Protein AF-A0A6C0L666-F1 (afdb_monomer)

Organism: NCBI:txid1070528

Structure (mmCIF, N/CA/C/O backbone):
data_AF-A0A6C0L666-F1
#
_entry.id   AF-A0A6C0L666-F1
#
loop_
_atom_site.group_PDB
_atom_site.id
_atom_site.type_symbol
_atom_site.label_atom_id
_atom_site.label_alt_id
_atom_site.label_comp_id
_atom_site.label_asym_id
_atom_site.label_entity_id
_atom_site.label_seq_id
_atom_site.pdbx_PDB_ins_code
_atom_site.Cartn_x
_atom_site.Cartn_y
_atom_site.Cartn_z
_atom_site.occupancy
_atom_site.B_iso_or_equiv
_atom_site.auth_seq_id
_atom_site.auth_comp_id
_atom_site.auth_asym_id
_atom_site.auth_atom_id
_atom_site.pdbx_PDB_model_num
ATOM 1 N N . MET A 1 1 ? 33.235 48.820 -69.824 1.00 57.75 1 MET A N 1
ATOM 2 C CA . MET A 1 1 ? 33.283 47.751 -70.846 1.00 57.75 1 MET A CA 1
ATOM 3 C C . MET A 1 1 ? 31.868 47.234 -71.049 1.00 57.75 1 MET A C 1
ATOM 5 O O . MET A 1 1 ? 31.242 46.863 -70.067 1.00 57.75 1 MET A O 1
ATOM 9 N N . ARG A 1 2 ? 31.321 47.297 -72.268 1.00 71.56 2 ARG A N 1
ATOM 10 C CA . ARG A 1 2 ? 29.986 46.752 -72.564 1.00 71.56 2 ARG A CA 1
ATOM 11 C C . ARG A 1 2 ? 30.156 45.265 -72.874 1.00 71.56 2 ARG A C 1
ATOM 13 O O . ARG A 1 2 ? 30.666 44.941 -73.941 1.00 71.56 2 ARG A O 1
ATOM 20 N N . LEU A 1 3 ? 29.799 44.380 -71.941 1.00 75.25 3 LEU A N 1
ATOM 21 C CA . LEU A 1 3 ? 29.680 42.958 -72.263 1.00 75.25 3 LEU A CA 1
ATOM 22 C C . LEU A 1 3 ? 28.512 42.796 -73.236 1.00 75.25 3 LEU A C 1
ATOM 24 O O . LEU A 1 3 ? 27.399 43.237 -72.946 1.00 75.25 3 LEU A O 1
ATOM 28 N N . SER A 1 4 ? 28.765 42.198 -74.400 1.00 87.19 4 SER A N 1
ATOM 29 C CA . SER A 1 4 ? 27.685 41.841 -75.314 1.00 87.19 4 SER A CA 1
ATOM 30 C C . SER A 1 4 ? 26.839 40.734 -74.684 1.00 87.19 4 SER A C 1
ATOM 32 O O . SER A 1 4 ? 27.354 39.876 -73.965 1.00 87.19 4 SER A O 1
ATOM 34 N N . LEU A 1 5 ? 25.534 40.742 -74.968 1.00 89.94 5 LEU A N 1
ATOM 35 C CA . LEU A 1 5 ? 24.586 39.742 -74.466 1.00 89.94 5 LEU A CA 1
ATOM 36 C C . LEU A 1 5 ? 25.064 38.303 -74.752 1.00 89.94 5 LEU A C 1
ATOM 38 O O . LEU A 1 5 ? 24.857 37.403 -73.943 1.00 89.94 5 LEU A O 1
ATOM 42 N N . SER A 1 6 ? 25.783 38.106 -75.863 1.00 90.38 6 SER A N 1
ATOM 43 C CA . SER A 1 6 ? 26.397 36.832 -76.248 1.00 90.38 6 SER A CA 1
ATOM 44 C C . SER A 1 6 ? 27.358 36.281 -75.192 1.00 90.38 6 SER A C 1
ATOM 46 O O . SER A 1 6 ? 27.345 35.084 -74.930 1.00 90.38 6 SER A O 1
ATOM 48 N N . TRP A 1 7 ? 28.152 37.131 -74.535 1.00 93.62 7 TRP A N 1
ATOM 49 C CA . TRP A 1 7 ? 29.080 36.681 -73.493 1.00 93.62 7 TRP A CA 1
ATOM 50 C C . TRP A 1 7 ? 28.365 36.235 -72.217 1.00 93.62 7 TRP A C 1
ATOM 52 O O . TRP A 1 7 ? 28.814 35.293 -71.571 1.00 93.62 7 TRP A O 1
ATOM 62 N N . ILE A 1 8 ? 27.225 36.845 -71.883 1.00 91.31 8 ILE A N 1
ATOM 63 C CA . ILE A 1 8 ? 26.411 36.426 -70.731 1.00 91.31 8 ILE A CA 1
ATOM 64 C C . ILE A 1 8 ? 25.851 35.017 -70.968 1.00 91.31 8 ILE A C 1
ATOM 66 O O . ILE A 1 8 ? 25.922 34.169 -70.079 1.00 91.31 8 ILE A O 1
ATOM 70 N N . VAL A 1 9 ? 25.364 34.740 -72.182 1.00 94.19 9 VAL A N 1
ATOM 71 C CA . VAL A 1 9 ? 24.857 33.409 -72.557 1.00 94.19 9 VAL A CA 1
ATOM 72 C C . VAL A 1 9 ? 25.962 32.354 -72.478 1.00 94.19 9 VAL A C 1
ATOM 74 O O . VAL A 1 9 ? 25.737 31.280 -71.926 1.00 94.19 9 VAL A O 1
ATOM 77 N N . VAL A 1 10 ? 27.167 32.666 -72.966 1.00 95.62 10 VAL A N 1
ATOM 78 C CA . VAL A 1 10 ? 28.317 31.746 -72.904 1.00 95.62 10 VAL A CA 1
ATOM 79 C C . VAL A 1 10 ? 28.706 31.433 -71.458 1.00 95.62 10 VAL A C 1
ATOM 81 O O . VAL A 1 10 ? 28.938 30.272 -71.125 1.00 95.62 10 VAL A O 1
ATOM 84 N N . VAL A 1 11 ? 28.731 32.438 -70.577 1.00 94.56 11 VAL A N 1
ATOM 85 C CA . VAL A 1 11 ? 29.063 32.233 -69.159 1.00 94.56 11 VAL A CA 1
ATOM 86 C C . VAL A 1 11 ? 28.005 31.386 -68.451 1.00 94.56 11 VAL A C 1
ATOM 88 O O . VAL A 1 11 ? 28.363 30.494 -67.685 1.00 94.56 11 VAL A O 1
ATOM 91 N N . LEU A 1 12 ? 26.714 31.600 -68.724 1.00 95.00 12 LEU A N 1
ATOM 92 C CA . LEU A 1 12 ? 25.644 30.768 -68.160 1.00 95.00 12 LEU A CA 1
ATOM 93 C C . LEU A 1 12 ? 25.731 29.305 -68.616 1.00 95.00 12 LEU A C 1
ATOM 95 O O . LEU A 1 12 ? 25.609 28.404 -67.789 1.00 95.00 12 LEU A O 1
ATOM 99 N N . LEU A 1 13 ? 26.000 29.063 -69.901 1.00 96.19 13 LEU A N 1
ATOM 100 C CA . LEU A 1 13 ? 26.167 27.710 -70.442 1.00 96.19 13 LEU A CA 1
ATOM 101 C C . LEU A 1 13 ? 27.373 26.994 -69.825 1.00 96.19 13 LEU A C 1
ATOM 103 O O . LEU A 1 13 ? 27.257 25.845 -69.407 1.00 96.19 13 LEU A O 1
ATOM 107 N N . LEU A 1 14 ? 28.509 27.685 -69.699 1.00 95.81 14 LEU A N 1
ATOM 108 C CA . LEU A 1 14 ? 29.694 27.131 -69.041 1.00 95.81 14 LEU A CA 1
ATOM 109 C C . LEU A 1 14 ? 29.435 26.829 -67.562 1.00 95.81 14 LEU A C 1
ATOM 111 O O . LEU A 1 14 ? 29.841 25.778 -67.073 1.00 95.81 14 LEU A O 1
ATOM 115 N N . SER A 1 15 ? 28.707 27.705 -66.868 1.00 93.88 15 SER A N 1
ATOM 116 C CA . SER A 1 15 ? 28.360 27.515 -65.455 1.00 93.88 15 SER A CA 1
ATOM 117 C C . SER A 1 15 ? 27.455 26.293 -65.258 1.00 93.88 15 SER A C 1
ATOM 119 O O . SER A 1 15 ? 27.665 25.503 -64.340 1.00 93.88 15 SER A O 1
ATOM 121 N N . PHE A 1 16 ? 26.486 26.096 -66.158 1.00 95.56 16 PHE A N 1
ATOM 122 C CA . PHE A 1 16 ? 25.600 24.933 -66.162 1.00 95.56 16 PHE A CA 1
ATOM 123 C C . PHE A 1 16 ? 26.365 23.629 -66.416 1.00 95.56 16 PHE A C 1
ATOM 125 O O . PHE A 1 16 ? 26.182 22.656 -65.689 1.00 95.56 16 PHE A O 1
ATOM 132 N N . ILE A 1 17 ? 27.277 23.613 -67.392 1.00 95.25 17 ILE A N 1
ATOM 133 C CA . ILE A 1 17 ? 28.103 22.433 -67.685 1.00 95.25 17 ILE A CA 1
ATOM 134 C C . ILE A 1 17 ? 28.974 22.071 -66.475 1.00 95.25 17 ILE A C 1
ATOM 136 O O . ILE A 1 17 ? 29.003 20.911 -66.069 1.00 95.25 17 ILE A O 1
ATOM 140 N N . VAL A 1 18 ? 29.633 23.052 -65.850 1.00 94.81 18 VAL A N 1
ATOM 141 C CA . VAL A 1 18 ? 30.456 22.815 -64.651 1.00 94.81 18 VAL A CA 1
ATOM 142 C C . VAL A 1 18 ? 29.609 22.276 -63.495 1.00 94.81 18 VAL A C 1
ATOM 144 O O . VAL A 1 18 ? 30.035 21.339 -62.818 1.00 94.81 18 VAL A O 1
ATOM 147 N N . PHE A 1 19 ? 28.398 22.801 -63.291 1.00 94.06 19 PHE A N 1
ATOM 148 C CA . PHE A 1 19 ? 27.476 22.294 -62.272 1.00 94.06 19 PHE A CA 1
ATOM 149 C C . PHE A 1 19 ? 27.104 20.825 -62.514 1.00 94.06 19 PHE A C 1
ATOM 151 O O . PHE A 1 19 ? 27.213 20.010 -61.602 1.00 94.06 19 PHE A O 1
ATOM 158 N N . PHE A 1 20 ? 26.738 20.453 -63.743 1.00 93.31 20 PHE A N 1
ATOM 159 C CA . PHE A 1 20 ? 26.367 19.070 -64.055 1.00 93.31 20 PHE A CA 1
ATOM 160 C C . PHE A 1 20 ? 27.537 18.095 -63.960 1.00 93.31 20 PHE A C 1
ATOM 162 O O . PHE A 1 20 ? 27.342 16.981 -63.489 1.00 93.31 20 PHE A O 1
ATOM 169 N N . PHE A 1 21 ? 28.750 18.495 -64.342 1.00 92.69 21 PHE A N 1
ATOM 170 C CA . PHE A 1 21 ? 29.923 17.636 -64.170 1.00 92.69 21 PHE A CA 1
ATOM 171 C C . PHE A 1 21 ? 30.292 17.461 -62.696 1.00 92.69 21 PHE A C 1
ATOM 173 O O . PHE A 1 21 ? 30.518 16.342 -62.247 1.00 92.69 21 PHE A O 1
ATOM 180 N N . THR A 1 22 ? 30.309 18.542 -61.916 1.00 87.88 22 THR A N 1
ATOM 181 C CA . THR A 1 22 ? 30.672 18.462 -60.491 1.00 87.88 22 THR A CA 1
ATOM 182 C C . THR A 1 22 ? 29.619 17.730 -59.660 1.00 87.88 22 THR A C 1
ATOM 184 O O . THR A 1 22 ? 29.971 16.917 -58.805 1.00 87.88 22 THR A O 1
ATOM 187 N N . TYR A 1 23 ? 28.332 17.965 -59.922 1.00 89.88 23 TYR A N 1
ATOM 188 C CA . TYR A 1 23 ? 27.246 17.273 -59.232 1.00 89.88 23 TYR A CA 1
ATOM 189 C C . TYR A 1 23 ? 27.059 15.843 -59.754 1.00 89.88 23 TYR A C 1
ATOM 191 O O . TYR A 1 23 ? 26.878 14.917 -58.969 1.00 89.88 23 TYR A O 1
ATOM 199 N N . GLY A 1 24 ? 27.176 15.641 -61.068 1.00 87.75 24 GLY A N 1
ATOM 200 C CA . GLY A 1 24 ? 27.081 14.334 -61.711 1.00 87.75 24 GLY A CA 1
ATOM 201 C C . GLY A 1 24 ? 28.172 13.372 -61.254 1.00 87.75 24 GLY A C 1
ATOM 202 O O . GLY A 1 24 ? 27.853 12.230 -60.943 1.00 87.75 24 GLY A O 1
ATOM 203 N N . CYS A 1 25 ? 29.423 13.830 -61.115 1.00 83.88 25 CYS A N 1
ATOM 204 C CA . CYS A 1 25 ? 30.491 13.001 -60.549 1.00 83.88 25 CYS A CA 1
ATOM 205 C C . CYS A 1 25 ? 30.196 12.598 -59.098 1.00 83.88 25 CYS A C 1
ATOM 207 O O . CYS A 1 25 ? 30.346 11.428 -58.768 1.00 83.88 25 CYS A O 1
ATOM 209 N N . LYS A 1 26 ? 29.697 13.516 -58.255 1.00 81.81 26 LYS A N 1
ATOM 210 C CA . LYS A 1 26 ? 29.314 13.183 -56.870 1.00 81.81 26 LYS A CA 1
ATOM 211 C C . LYS A 1 26 ? 28.196 12.147 -56.799 1.00 81.81 26 LYS A C 1
ATOM 213 O O . LYS A 1 26 ? 28.269 11.227 -55.995 1.00 81.81 26 LYS A O 1
ATOM 218 N N . VAL A 1 27 ? 27.169 12.294 -57.635 1.00 83.44 27 VAL A N 1
ATOM 219 C CA . VAL A 1 27 ? 26.067 11.327 -57.699 1.00 83.44 27 VAL A CA 1
ATOM 220 C C . VAL A 1 27 ? 26.579 9.982 -58.217 1.00 83.44 27 VAL A C 1
ATOM 222 O O . VAL A 1 27 ? 26.237 8.949 -57.658 1.00 83.44 27 VAL A O 1
ATOM 225 N N . TYR A 1 28 ? 27.436 9.977 -59.238 1.00 82.31 28 TYR A N 1
ATOM 226 C CA . TYR A 1 28 ? 28.004 8.755 -59.805 1.00 82.31 28 TYR A CA 1
ATOM 227 C C . TYR A 1 28 ? 28.890 7.994 -58.807 1.00 82.31 28 TYR A C 1
ATOM 229 O O . TYR A 1 28 ? 28.713 6.789 -58.648 1.00 82.31 28 TYR A O 1
ATOM 237 N N . GLU A 1 29 ? 29.777 8.678 -58.076 1.00 79.62 29 GLU A N 1
ATOM 238 C CA . GLU A 1 29 ? 30.572 8.068 -56.996 1.00 79.62 29 GLU A CA 1
ATOM 239 C C . GLU A 1 29 ? 29.672 7.437 -55.924 1.00 79.62 29 GLU A C 1
ATOM 241 O O . GLU A 1 29 ? 29.935 6.330 -55.459 1.00 79.62 29 GLU A O 1
ATOM 246 N N . GLN A 1 30 ? 28.543 8.078 -55.615 1.00 73.75 30 GLN A N 1
ATOM 247 C CA . GLN A 1 30 ? 27.566 7.561 -54.660 1.00 73.75 30 GLN A CA 1
ATOM 248 C C . GLN A 1 30 ? 26.850 6.282 -55.135 1.00 73.75 30 GLN A C 1
ATOM 250 O O . GLN A 1 30 ? 26.334 5.548 -54.298 1.00 73.75 30 GLN A O 1
ATOM 255 N N . TYR A 1 31 ? 26.820 5.996 -56.442 1.00 72.38 31 TYR A N 1
ATOM 256 C CA . TYR A 1 31 ? 26.214 4.777 -56.995 1.00 72.38 31 TYR A CA 1
ATOM 257 C C . TYR A 1 31 ? 27.224 3.662 -57.287 1.00 72.38 31 TYR A C 1
ATOM 259 O O . TYR A 1 31 ? 26.849 2.493 -57.239 1.00 72.38 31 TYR A O 1
ATOM 267 N N . VAL A 1 32 ? 28.483 3.987 -57.597 1.00 77.44 32 VAL A N 1
ATOM 268 C CA . VAL A 1 32 ? 29.480 2.985 -58.020 1.00 77.44 32 VAL A CA 1
ATOM 269 C C . VAL A 1 32 ? 30.195 2.316 -56.846 1.00 77.44 32 VAL A C 1
ATOM 271 O O . VAL A 1 32 ? 30.536 1.140 -56.953 1.00 77.44 32 VAL A O 1
ATOM 274 N N . ASP A 1 33 ? 30.356 3.000 -55.709 1.00 60.09 33 ASP A N 1
ATOM 275 C CA . ASP A 1 33 ? 30.972 2.405 -54.508 1.00 60.09 33 ASP A CA 1
ATOM 276 C C . ASP A 1 33 ? 29.996 1.605 -53.632 1.00 60.09 33 ASP A C 1
ATOM 278 O O . ASP A 1 33 ? 30.382 1.012 -52.618 1.00 60.09 33 ASP A O 1
ATOM 282 N N . VAL A 1 34 ? 28.728 1.504 -54.035 1.00 53.00 34 VAL A N 1
ATOM 283 C CA . VAL A 1 34 ? 27.791 0.582 -53.398 1.00 53.00 34 VAL A CA 1
ATOM 284 C C . VAL A 1 34 ? 28.064 -0.805 -53.970 1.00 53.00 34 VAL A C 1
ATOM 286 O O . VAL A 1 34 ? 27.504 -1.198 -54.994 1.00 53.00 34 VAL A O 1
ATOM 289 N N . LYS A 1 35 ? 28.948 -1.566 -53.305 1.00 59.81 35 LYS A N 1
ATOM 290 C CA . LYS A 1 35 ? 29.010 -3.029 -53.478 1.00 59.81 35 LYS A CA 1
ATOM 291 C C . LYS A 1 35 ? 27.571 -3.559 -53.516 1.00 59.81 35 LYS A C 1
ATOM 293 O O . LYS A 1 35 ? 26.766 -3.058 -52.735 1.00 59.81 35 LYS A O 1
ATOM 298 N N . PRO A 1 36 ? 27.219 -4.536 -54.369 1.00 51.62 36 PRO A N 1
ATOM 299 C CA . PRO A 1 36 ? 25.908 -5.165 -54.312 1.00 51.62 36 PRO A CA 1
ATOM 300 C C . PRO A 1 36 ? 25.744 -5.785 -52.924 1.00 51.62 36 PRO A C 1
ATOM 302 O O . PRO A 1 36 ? 26.254 -6.862 -52.631 1.00 51.62 36 PRO A O 1
ATOM 305 N N . ILE A 1 37 ? 25.101 -5.035 -52.039 1.00 50.28 37 ILE A N 1
ATOM 306 C CA . ILE A 1 37 ? 24.657 -5.506 -50.748 1.00 50.28 37 ILE A CA 1
ATOM 307 C C . ILE A 1 37 ? 23.463 -6.383 -51.108 1.00 50.28 37 ILE A C 1
ATOM 309 O O . ILE A 1 37 ? 22.438 -5.870 -51.563 1.00 50.28 37 ILE A O 1
ATOM 313 N N . GLU A 1 38 ? 23.614 -7.707 -51.005 1.00 51.81 38 GLU A N 1
ATOM 314 C CA . GLU A 1 38 ? 22.463 -8.613 -51.019 1.00 51.81 38 GLU A CA 1
ATOM 315 C C . GLU A 1 38 ? 21.411 -8.015 -50.086 1.00 51.81 38 GLU A C 1
ATOM 317 O O . GLU A 1 38 ? 21.778 -7.566 -49.003 1.00 51.81 38 GLU A O 1
ATOM 322 N N . GLY A 1 39 ? 20.140 -7.947 -50.500 1.00 48.72 39 GLY A N 1
ATOM 323 C CA . GLY A 1 39 ? 19.090 -7.107 -49.889 1.00 48.72 39 GLY A CA 1
ATOM 324 C C . GLY A 1 39 ? 18.791 -7.315 -48.393 1.00 48.72 39 GLY A C 1
ATOM 325 O O . GLY A 1 39 ? 17.850 -6.722 -47.877 1.00 48.72 39 GLY A O 1
ATOM 326 N N . PHE A 1 40 ? 19.590 -8.124 -47.697 1.00 52.84 40 PHE A N 1
ATOM 327 C CA . PHE A 1 40 ? 19.548 -8.410 -46.269 1.00 52.84 40 PHE A CA 1
ATOM 328 C C . PHE A 1 40 ? 20.901 -8.214 -45.538 1.00 52.84 40 PHE A C 1
ATOM 330 O O . PHE A 1 40 ? 20.929 -8.255 -44.313 1.00 52.84 40 PHE A O 1
ATOM 337 N N . MET A 1 41 ? 22.022 -7.941 -46.225 1.00 45.75 41 MET A N 1
ATOM 338 C CA . MET A 1 41 ? 23.346 -7.700 -45.616 1.00 45.75 41 MET A CA 1
ATOM 339 C C . MET A 1 41 ? 23.541 -6.228 -45.202 1.00 45.75 41 MET A C 1
ATOM 341 O O . MET A 1 41 ? 24.459 -5.554 -45.654 1.00 45.75 41 MET A O 1
ATOM 345 N N . GLY A 1 42 ? 22.680 -5.679 -44.348 1.00 47.03 42 GLY A N 1
ATOM 346 C CA . GLY A 1 42 ? 22.914 -4.320 -43.826 1.00 47.03 42 GLY A CA 1
ATOM 347 C C . GLY A 1 42 ? 21.701 -3.636 -43.220 1.00 47.03 42 GLY A C 1
ATOM 348 O O . GLY A 1 42 ? 21.847 -2.704 -42.432 1.00 47.03 42 GLY A O 1
ATOM 349 N N . ALA A 1 43 ? 20.503 -4.132 -43.522 1.00 41.25 43 ALA A N 1
ATOM 350 C CA . ALA A 1 43 ? 19.365 -3.889 -42.661 1.00 41.25 43 ALA A CA 1
ATOM 351 C C . ALA A 1 43 ? 19.513 -4.826 -41.460 1.00 41.25 43 ALA A C 1
ATOM 353 O O . ALA A 1 43 ? 19.444 -6.045 -41.604 1.00 41.25 43 ALA A O 1
ATOM 354 N N . TRP A 1 44 ? 19.729 -4.255 -40.280 1.00 42.38 44 TRP A N 1
ATOM 355 C CA . TRP A 1 44 ? 19.549 -4.922 -38.995 1.00 42.38 44 TRP A CA 1
ATOM 356 C C . TRP A 1 44 ? 18.059 -5.247 -38.848 1.00 42.38 44 TRP A C 1
ATOM 358 O O . TRP A 1 44 ? 17.341 -4.628 -38.069 1.00 42.38 44 TRP A O 1
ATOM 368 N N . ILE A 1 45 ? 17.547 -6.169 -39.664 1.00 41.72 45 ILE A N 1
ATOM 369 C CA . ILE A 1 45 ? 16.238 -6.760 -39.443 1.00 41.72 45 ILE A CA 1
ATOM 370 C C . ILE A 1 45 ? 16.447 -7.672 -38.240 1.00 41.72 45 ILE A C 1
ATOM 372 O O . ILE A 1 45 ? 16.758 -8.854 -38.371 1.00 41.72 45 ILE A O 1
ATOM 376 N N . GLN A 1 46 ? 16.346 -7.087 -37.047 1.00 43.38 46 GLN A N 1
ATOM 377 C CA . GLN A 1 46 ? 16.151 -7.843 -35.826 1.00 43.38 46 GLN A CA 1
ATOM 378 C C . GLN A 1 46 ? 14.763 -8.471 -35.937 1.00 43.38 46 GLN A C 1
ATOM 380 O O . GLN A 1 46 ? 13.749 -7.892 -35.557 1.00 43.38 46 GLN A O 1
ATOM 385 N N . LEU A 1 47 ? 14.702 -9.655 -36.542 1.00 45.00 47 LEU A N 1
ATOM 386 C CA . LEU A 1 47 ? 13.588 -10.561 -36.328 1.00 45.00 47 LEU A CA 1
ATOM 387 C C . LEU A 1 47 ? 13.645 -10.933 -34.843 1.00 45.00 47 LEU A C 1
ATOM 389 O O . LEU A 1 47 ? 14.408 -11.820 -34.459 1.00 45.00 47 LEU A O 1
ATOM 393 N N . TYR A 1 48 ? 12.866 -10.230 -34.014 1.00 53.19 48 TYR A N 1
ATOM 394 C CA . TYR A 1 48 ? 12.559 -10.598 -32.628 1.00 53.19 48 TYR A CA 1
ATOM 395 C C . TYR A 1 48 ? 11.722 -11.887 -32.626 1.00 53.19 48 TYR A C 1
ATOM 397 O O . TYR A 1 48 ? 10.540 -11.892 -32.305 1.00 53.19 48 TYR A O 1
ATOM 405 N N . ALA A 1 49 ? 12.304 -12.976 -33.117 1.00 65.88 49 ALA A N 1
ATOM 406 C CA . ALA A 1 49 ? 11.650 -14.271 -33.232 1.00 65.88 49 ALA A CA 1
ATOM 407 C C . ALA A 1 49 ? 12.012 -15.188 -32.058 1.00 65.88 49 ALA A C 1
ATOM 409 O O . ALA A 1 49 ? 11.327 -16.180 -31.824 1.00 65.88 49 ALA A O 1
ATOM 410 N N . CYS A 1 50 ? 13.072 -14.861 -31.315 1.00 77.62 50 CYS A N 1
ATOM 411 C CA . CYS A 1 50 ? 13.461 -15.620 -30.140 1.00 77.62 50 CYS A CA 1
ATOM 412 C C . CYS A 1 50 ? 12.726 -15.110 -28.899 1.00 77.62 50 CYS A C 1
ATOM 414 O O . CYS A 1 50 ? 12.623 -13.891 -28.729 1.00 77.62 50 CYS A O 1
ATOM 416 N N . PRO A 1 51 ? 12.218 -16.015 -28.044 1.00 74.88 51 PRO A N 1
ATOM 417 C CA . PRO A 1 51 ? 11.634 -15.638 -26.770 1.00 74.88 51 PRO A CA 1
ATOM 418 C C . PRO A 1 51 ? 12.608 -14.765 -25.963 1.00 74.88 51 PRO A C 1
ATOM 420 O O . PRO A 1 51 ? 13.788 -15.098 -25.874 1.00 74.88 51 PRO A O 1
ATOM 423 N N . PRO A 1 52 ? 12.155 -13.636 -25.414 1.00 69.88 52 PRO A N 1
ATOM 424 C CA . PRO A 1 52 ? 12.968 -12.809 -24.526 1.00 69.88 52 PRO A CA 1
ATOM 425 C C . PRO A 1 52 ? 13.137 -13.470 -23.149 1.00 69.88 52 PRO A C 1
ATOM 427 O O . PRO A 1 52 ? 12.207 -14.103 -22.646 1.00 69.88 52 PRO A O 1
ATOM 430 N N . GLU A 1 53 ? 14.310 -13.296 -22.536 1.00 67.62 53 GLU A N 1
ATOM 431 C CA . GLU A 1 53 ? 14.586 -13.709 -21.156 1.00 67.62 53 GLU A CA 1
ATOM 432 C C . GLU A 1 53 ? 14.168 -12.595 -20.177 1.00 67.62 53 GLU A C 1
ATOM 434 O O . GLU A 1 53 ? 14.297 -11.407 -20.474 1.00 67.62 53 GLU A O 1
ATOM 439 N N . GLU A 1 54 ? 13.574 -12.966 -19.040 1.00 62.16 54 GLU A N 1
ATOM 440 C CA . GLU A 1 54 ? 12.771 -12.044 -18.224 1.00 62.16 54 GLU A CA 1
ATOM 441 C C . GLU A 1 54 ? 13.577 -11.207 -17.214 1.00 62.16 54 GLU A C 1
ATOM 443 O O . GLU A 1 54 ? 13.136 -10.121 -16.842 1.00 62.16 54 GLU A O 1
ATOM 448 N N . GLU A 1 55 ? 14.730 -11.695 -16.748 1.00 56.38 55 GLU A N 1
ATOM 449 C CA . GLU A 1 55 ? 15.433 -11.092 -15.599 1.00 56.38 55 GLU A CA 1
ATOM 450 C C . GLU A 1 55 ? 16.609 -10.190 -15.974 1.00 56.38 55 GLU A C 1
ATOM 452 O O . GLU A 1 55 ? 17.079 -9.422 -15.137 1.00 56.38 55 GLU A O 1
ATOM 457 N N . ASP A 1 56 ? 17.037 -10.197 -17.233 1.00 46.19 56 ASP A N 1
ATOM 458 C CA . ASP A 1 56 ? 18.115 -9.330 -17.680 1.00 46.19 56 ASP A CA 1
ATOM 459 C C . ASP A 1 56 ? 17.855 -8.889 -19.122 1.00 46.19 56 ASP A C 1
ATOM 461 O O . ASP A 1 56 ? 18.042 -9.647 -20.073 1.00 46.19 56 ASP A O 1
ATOM 465 N N . GLN A 1 57 ? 17.439 -7.629 -19.305 1.00 50.91 57 GLN A N 1
ATOM 466 C CA . GLN A 1 57 ? 17.289 -7.025 -20.638 1.00 50.91 57 GLN A CA 1
ATOM 467 C C . GLN A 1 57 ? 18.593 -7.099 -21.464 1.00 50.91 57 GLN A C 1
ATOM 469 O O . GLN A 1 57 ? 18.567 -6.826 -22.666 1.00 50.91 57 GLN A O 1
ATOM 474 N N . SER A 1 58 ? 19.729 -7.458 -20.844 1.00 43.47 58 SER A N 1
ATOM 475 C CA . SER A 1 58 ? 21.010 -7.663 -21.515 1.00 43.47 58 SER A CA 1
ATOM 476 C C . SER A 1 58 ? 21.211 -9.056 -22.132 1.00 43.47 58 SER A C 1
ATOM 478 O O . SER A 1 58 ? 22.078 -9.190 -23.000 1.00 43.47 58 SER A O 1
ATOM 480 N N . ILE A 1 59 ? 20.402 -10.067 -21.786 1.00 53.62 59 ILE A N 1
ATOM 481 C CA . ILE A 1 59 ? 20.525 -11.424 -22.343 1.00 53.62 59 ILE A CA 1
ATOM 482 C C . ILE A 1 59 ? 19.404 -11.655 -23.360 1.00 53.62 59 ILE A C 1
ATOM 484 O O . ILE A 1 59 ? 18.402 -12.328 -23.140 1.00 53.62 59 ILE A O 1
ATOM 488 N N . GLN A 1 60 ? 19.560 -11.038 -24.532 1.00 66.69 60 GLN A N 1
ATOM 489 C CA . GLN A 1 60 ? 18.716 -11.369 -25.674 1.00 66.69 60 GLN A CA 1
ATOM 490 C C . GLN A 1 60 ? 19.183 -12.690 -26.280 1.00 66.69 60 GLN A C 1
ATOM 492 O O . GLN A 1 60 ? 20.310 -12.795 -26.781 1.00 66.69 60 GLN A O 1
ATOM 497 N N . MET A 1 61 ? 18.289 -13.680 -26.303 1.00 79.69 61 MET A N 1
ATOM 498 C CA . MET A 1 61 ? 18.480 -14.860 -27.136 1.00 79.69 61 MET A CA 1
ATOM 499 C C . MET A 1 61 ? 18.780 -14.421 -28.572 1.00 79.69 61 MET A C 1
ATOM 501 O O . MET A 1 61 ? 18.051 -13.622 -29.163 1.00 79.69 61 MET A O 1
ATOM 505 N N . THR A 1 62 ? 19.853 -14.950 -29.157 1.00 83.62 62 THR A N 1
ATOM 506 C CA . THR A 1 62 ? 20.242 -14.597 -30.528 1.00 83.62 62 THR A CA 1
ATOM 507 C C . THR A 1 62 ? 19.795 -15.674 -31.500 1.00 83.62 62 THR A C 1
ATOM 509 O O . THR A 1 62 ? 20.114 -16.852 -31.334 1.00 83.62 62 THR A O 1
ATOM 512 N N . SER A 1 63 ? 19.080 -15.273 -32.551 1.00 86.75 63 SER A N 1
ATOM 513 C CA . SER A 1 63 ? 18.789 -16.167 -33.668 1.00 86.75 63 SER A CA 1
ATOM 514 C C . SER A 1 63 ? 20.053 -16.366 -34.508 1.00 86.75 63 SER A C 1
ATOM 516 O O . SER A 1 63 ? 20.740 -15.406 -34.863 1.00 86.75 63 SER A O 1
ATOM 518 N N . ARG A 1 64 ? 20.404 -17.620 -34.811 1.00 86.94 64 ARG A N 1
ATOM 519 C CA . ARG A 1 64 ? 21.522 -17.952 -35.710 1.00 86.94 64 ARG A CA 1
ATOM 520 C C . ARG A 1 64 ? 21.173 -19.148 -36.587 1.00 86.94 64 ARG A C 1
ATOM 522 O O . ARG A 1 64 ? 20.471 -20.066 -36.162 1.00 86.94 64 ARG A O 1
ATOM 529 N N . ILE A 1 65 ? 21.709 -19.134 -37.803 1.00 86.88 65 ILE A N 1
ATOM 530 C CA . ILE A 1 65 ? 21.736 -20.290 -38.699 1.00 86.88 65 ILE A CA 1
ATOM 531 C C . ILE A 1 65 ? 23.146 -20.883 -38.580 1.00 86.88 65 ILE A C 1
ATOM 533 O O . ILE A 1 65 ? 24.098 -20.227 -39.010 1.00 86.88 65 ILE A O 1
ATOM 537 N N . PRO A 1 66 ? 23.327 -22.052 -37.941 1.00 84.50 66 PRO A N 1
ATOM 538 C CA . PRO A 1 66 ? 24.638 -22.682 -37.865 1.00 84.50 66 PRO A CA 1
ATOM 539 C C . PRO A 1 66 ? 25.178 -23.012 -39.263 1.00 84.50 66 PRO A C 1
ATOM 541 O O . PRO A 1 66 ? 24.417 -23.309 -40.186 1.00 84.50 66 PRO A O 1
ATOM 544 N N . GLU A 1 67 ? 26.501 -22.956 -39.424 1.00 83.88 67 GLU A N 1
ATOM 545 C CA . GLU A 1 67 ? 27.165 -23.210 -40.705 1.00 83.88 67 GLU A CA 1
ATOM 546 C C . GLU A 1 67 ? 26.807 -24.609 -41.237 1.00 83.88 67 GLU A C 1
ATOM 548 O O . GLU A 1 67 ? 26.896 -25.605 -40.520 1.00 83.88 67 GLU A O 1
ATOM 553 N N . GLY A 1 68 ? 26.347 -24.681 -42.490 1.00 84.38 68 GLY A N 1
ATOM 554 C CA . GLY A 1 68 ? 25.883 -25.927 -43.114 1.00 84.38 68 GLY A CA 1
ATOM 555 C C . GLY A 1 68 ? 24.440 -26.335 -42.783 1.00 84.38 68 GLY A C 1
ATOM 556 O O . GLY A 1 68 ? 23.980 -27.363 -43.278 1.00 84.38 68 GLY A O 1
ATOM 557 N N . SER A 1 69 ? 23.707 -25.544 -41.994 1.00 83.69 69 SER A N 1
ATOM 558 C CA . SER A 1 69 ? 22.284 -25.753 -41.708 1.00 83.69 69 SER A CA 1
ATOM 559 C C . SER A 1 69 ? 21.388 -24.841 -42.551 1.00 83.69 69 SER A C 1
ATOM 561 O O . SER A 1 69 ? 21.774 -23.741 -42.937 1.00 83.69 69 SER A O 1
ATOM 563 N N . THR A 1 70 ? 20.155 -25.288 -42.804 1.00 83.38 70 THR A N 1
ATOM 564 C CA . THR A 1 70 ? 19.057 -24.450 -43.333 1.00 83.38 70 THR A CA 1
ATOM 565 C C . THR A 1 70 ? 18.064 -24.037 -42.243 1.00 83.38 70 THR A C 1
ATOM 567 O O . THR A 1 70 ? 17.113 -23.307 -42.515 1.00 83.38 70 THR A O 1
ATOM 570 N N . TYR A 1 71 ? 18.283 -24.501 -41.012 1.00 83.69 71 TYR A N 1
ATOM 571 C CA . TYR A 1 71 ? 17.417 -24.257 -39.869 1.00 83.69 71 TYR A CA 1
ATOM 572 C C . TYR A 1 71 ? 17.911 -23.077 -39.042 1.00 83.69 71 TYR A C 1
ATOM 574 O O . TYR A 1 71 ? 19.109 -22.949 -38.774 1.00 83.69 71 TYR A O 1
ATOM 582 N N . THR A 1 72 ? 16.968 -22.261 -38.585 1.00 87.12 72 THR A N 1
ATOM 583 C CA . THR A 1 72 ? 17.242 -21.143 -37.682 1.00 87.12 72 THR A CA 1
ATOM 584 C C . THR A 1 72 ? 16.944 -21.568 -36.250 1.00 87.12 72 THR A C 1
ATOM 586 O O . THR A 1 72 ? 15.841 -22.036 -35.957 1.00 87.12 72 THR A O 1
ATOM 589 N N . TYR A 1 73 ? 17.907 -21.380 -35.351 1.00 88.38 73 TYR A N 1
ATOM 590 C CA . TYR A 1 73 ? 17.758 -21.671 -33.924 1.00 88.38 73 TYR A CA 1
ATOM 591 C C . TYR A 1 73 ? 17.899 -20.402 -33.093 1.00 88.38 73 TYR A C 1
ATOM 593 O O . TYR A 1 73 ? 18.589 -19.462 -33.490 1.00 88.38 73 TYR A O 1
ATOM 601 N N . CYS A 1 74 ? 17.268 -20.406 -31.925 1.00 90.25 74 CYS A N 1
ATOM 602 C CA . CYS A 1 74 ? 17.460 -19.404 -30.891 1.00 90.25 74 CYS A CA 1
ATOM 603 C C . CYS A 1 74 ? 18.458 -19.922 -29.865 1.00 90.25 74 CYS A C 1
ATOM 605 O O . CYS A 1 74 ? 18.263 -20.995 -29.288 1.00 90.25 74 CYS A O 1
ATOM 607 N N . TYR A 1 75 ? 19.525 -19.158 -29.664 1.00 88.19 75 TYR A N 1
ATOM 608 C CA . TYR A 1 75 ? 20.607 -19.499 -28.758 1.00 88.19 75 TYR A CA 1
ATOM 609 C C . TYR A 1 75 ? 20.548 -18.641 -27.504 1.00 88.19 75 TYR A C 1
ATOM 611 O O . TYR A 1 75 ? 20.424 -17.421 -27.606 1.00 88.19 75 TYR A O 1
ATOM 619 N N . ASP A 1 76 ? 20.728 -19.282 -26.357 1.00 87.19 76 ASP A N 1
ATOM 620 C CA . ASP A 1 76 ? 21.036 -18.628 -25.092 1.00 87.19 76 ASP A CA 1
ATOM 621 C C . ASP A 1 76 ? 22.470 -18.997 -24.689 1.00 87.19 76 ASP A C 1
ATOM 623 O O . ASP A 1 76 ? 22.835 -20.171 -24.674 1.00 87.19 76 ASP A O 1
ATOM 627 N N . GLN A 1 77 ? 23.326 -17.990 -24.501 1.00 87.06 77 GLN A N 1
ATOM 628 C CA . GLN A 1 77 ? 24.759 -18.154 -24.201 1.00 87.06 77 GLN A CA 1
ATOM 629 C C . GLN A 1 77 ? 25.498 -19.185 -25.092 1.00 87.06 77 GLN A C 1
ATOM 631 O O . GLN A 1 77 ? 26.456 -19.836 -24.678 1.00 87.06 77 GLN A O 1
ATOM 636 N N . GLY A 1 78 ? 25.075 -19.328 -26.355 1.00 87.31 78 GLY A N 1
ATOM 637 C CA . GLY A 1 78 ? 25.655 -20.272 -27.320 1.00 87.31 78 GLY A CA 1
ATOM 638 C C . GLY A 1 78 ? 25.055 -21.686 -27.306 1.00 87.31 78 GLY A C 1
ATOM 639 O O . GLY A 1 78 ? 25.441 -22.502 -28.142 1.00 87.31 78 GLY A O 1
ATOM 640 N N . VAL A 1 79 ? 24.078 -21.967 -26.441 1.00 88.56 79 VAL A N 1
ATOM 641 C CA . VAL A 1 79 ? 23.316 -23.224 -26.401 1.00 88.56 79 VAL A CA 1
ATOM 642 C C . VAL A 1 79 ? 22.012 -23.066 -27.195 1.00 88.56 79 VAL A C 1
ATOM 644 O O . VAL A 1 79 ? 21.272 -22.114 -26.949 1.00 88.56 79 VAL A O 1
ATOM 647 N N . PRO A 1 80 ? 21.703 -23.949 -28.167 1.00 90.00 80 PRO A N 1
ATOM 648 C CA . PRO A 1 80 ? 20.452 -23.874 -28.916 1.00 90.00 80 PRO A CA 1
ATOM 649 C C . PRO A 1 80 ? 19.281 -24.322 -28.032 1.00 90.00 80 PRO A C 1
ATOM 651 O O . PRO A 1 80 ? 19.200 -25.489 -27.657 1.00 90.00 80 PRO A O 1
ATOM 654 N N . MET A 1 81 ? 18.365 -23.405 -27.724 1.00 89.94 81 MET A N 1
ATOM 655 C CA . MET A 1 81 ? 17.226 -23.676 -26.836 1.00 89.94 81 MET A CA 1
ATOM 656 C C . MET A 1 81 ? 15.981 -24.104 -27.611 1.00 89.94 81 MET A C 1
ATOM 658 O O . MET A 1 81 ? 15.243 -24.979 -27.168 1.00 89.94 81 MET A O 1
ATOM 662 N N . CYS A 1 82 ? 15.747 -23.507 -28.783 1.00 90.12 82 CYS A N 1
ATOM 663 C CA . CYS A 1 82 ? 14.589 -23.820 -29.616 1.00 90.12 82 CYS A CA 1
ATOM 664 C C . CYS A 1 82 ? 14.849 -23.569 -31.106 1.00 90.12 82 CYS A C 1
ATOM 666 O O . CYS A 1 82 ? 15.754 -22.817 -31.481 1.00 90.12 82 CYS A O 1
ATOM 668 N N . SER A 1 83 ? 14.051 -24.202 -31.969 1.00 90.56 83 SER A N 1
ATOM 669 C CA . SER A 1 83 ? 14.078 -23.995 -33.421 1.00 90.56 83 SER A CA 1
ATOM 670 C C . SER A 1 83 ? 12.919 -23.111 -33.893 1.00 90.56 83 SER A C 1
ATOM 672 O O . SER A 1 83 ? 11.768 -23.309 -33.501 1.00 90.56 83 SER A O 1
ATOM 674 N N . LEU A 1 84 ? 13.217 -22.151 -34.773 1.00 87.88 84 LEU A N 1
ATOM 675 C CA . LEU A 1 84 ? 12.218 -21.352 -35.499 1.00 87.88 84 LEU A CA 1
ATOM 676 C C . LEU A 1 84 ? 11.718 -22.052 -36.768 1.00 87.88 84 LEU A C 1
ATOM 678 O O . LEU A 1 84 ? 10.798 -21.574 -37.428 1.00 87.88 84 LEU A O 1
ATOM 682 N N . SER A 1 85 ? 12.346 -23.165 -37.137 1.00 85.88 85 SER A N 1
ATOM 683 C CA . SER A 1 85 ? 11.977 -23.976 -38.289 1.00 85.88 85 SER A CA 1
ATOM 684 C C . SER A 1 85 ? 11.082 -25.153 -37.870 1.00 85.88 85 SER A C 1
ATOM 686 O O . SER A 1 85 ? 10.923 -25.434 -36.683 1.00 85.88 85 SER A O 1
ATOM 688 N N . VAL A 1 86 ? 10.457 -25.825 -38.847 1.00 78.62 86 VAL A N 1
ATOM 689 C CA . VAL A 1 86 ? 9.582 -26.997 -38.626 1.00 78.62 86 VAL A CA 1
ATOM 690 C C . VAL A 1 86 ? 10.291 -28.007 -37.707 1.00 78.62 86 VAL A C 1
ATOM 692 O O . VAL A 1 86 ? 11.466 -28.288 -37.946 1.00 78.62 86 VAL A O 1
ATOM 695 N N . PRO A 1 87 ? 9.624 -28.529 -36.660 1.00 59.00 87 PRO A N 1
ATOM 696 C CA . PRO A 1 87 ? 10.288 -29.237 -35.569 1.00 59.00 87 PRO A CA 1
ATOM 697 C C . PRO A 1 87 ? 11.097 -30.446 -36.058 1.00 59.00 87 PRO A C 1
ATOM 699 O O . PRO A 1 87 ? 10.541 -31.388 -36.621 1.00 59.00 87 PRO A O 1
ATOM 702 N N . GLN A 1 88 ? 12.407 -30.427 -35.797 1.00 63.12 88 GLN A N 1
ATOM 703 C CA . GLN A 1 88 ? 13.186 -31.650 -35.604 1.00 63.12 88 GLN A CA 1
ATOM 704 C C . GLN A 1 88 ? 13.053 -32.104 -34.144 1.00 63.12 88 GLN A C 1
ATOM 706 O O . GLN A 1 88 ? 12.689 -31.318 -33.274 1.00 63.12 88 GLN A O 1
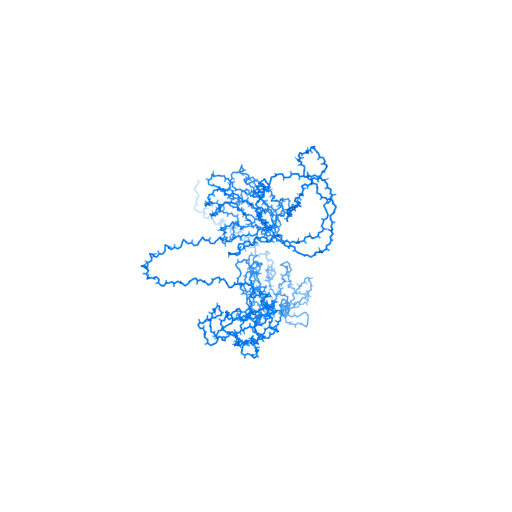ATOM 711 N N . GLU A 1 89 ? 13.338 -33.379 -33.874 1.00 76.00 89 GLU A N 1
ATOM 712 C CA . GLU A 1 89 ? 13.135 -34.024 -32.565 1.00 76.00 89 GLU A CA 1
ATOM 713 C C . GLU A 1 89 ? 13.900 -33.365 -31.395 1.00 76.00 89 GLU A C 1
ATOM 715 O O . GLU A 1 89 ? 13.570 -33.629 -30.241 1.00 76.00 89 GLU A O 1
ATOM 720 N N . SER A 1 90 ? 14.896 -32.507 -31.658 1.00 80.69 90 SER A N 1
ATOM 721 C CA . SER A 1 90 ? 15.590 -31.694 -30.650 1.00 80.69 90 SER A CA 1
ATOM 722 C C . SER A 1 90 ? 16.486 -30.628 -31.310 1.00 80.69 90 SER A C 1
ATOM 724 O O . SER A 1 90 ? 17.233 -30.978 -32.230 1.00 80.69 90 SER A O 1
ATOM 726 N N . PRO A 1 91 ? 16.480 -29.356 -30.862 1.00 84.31 91 PRO A N 1
ATOM 727 C CA . PRO A 1 91 ? 15.593 -28.763 -29.859 1.00 84.31 91 PRO A CA 1
ATOM 728 C C . PRO A 1 91 ? 14.164 -28.566 -30.392 1.00 84.31 91 PRO A C 1
ATOM 730 O O . PRO A 1 91 ? 13.940 -28.479 -31.600 1.00 84.31 91 PRO A O 1
ATOM 733 N N . GLU A 1 92 ? 13.194 -28.490 -29.484 1.00 89.62 92 GLU A N 1
ATOM 734 C CA . GLU A 1 92 ? 11.781 -28.294 -29.823 1.00 89.62 92 GLU A CA 1
ATOM 735 C C . GLU A 1 92 ? 11.503 -26.946 -30.516 1.00 89.62 92 GLU A C 1
ATOM 737 O O . GLU A 1 92 ? 12.350 -26.048 -30.570 1.00 89.62 92 GLU A O 1
ATOM 742 N N . SER A 1 93 ? 10.296 -26.785 -31.070 1.00 89.12 93 SER A N 1
ATOM 743 C CA . SER A 1 93 ? 9.914 -25.516 -31.699 1.00 89.12 93 SER A CA 1
ATOM 744 C C . SER A 1 93 ? 9.888 -24.382 -30.670 1.00 89.12 93 SER A C 1
ATOM 746 O O . SER A 1 93 ? 9.471 -24.592 -29.530 1.00 89.12 93 SER A O 1
ATOM 748 N N . CYS A 1 94 ? 10.244 -23.158 -31.067 1.00 87.00 94 CYS A N 1
ATOM 749 C CA . CYS A 1 94 ? 10.202 -22.009 -30.156 1.00 87.00 94 CYS A CA 1
ATOM 750 C C . CYS A 1 94 ? 8.804 -21.730 -29.595 1.00 87.00 94 CYS A C 1
ATOM 752 O O . CYS A 1 94 ? 8.690 -21.245 -28.476 1.00 87.00 94 CYS A O 1
ATOM 754 N N . SER A 1 95 ? 7.740 -22.111 -30.310 1.00 84.31 95 SER A N 1
ATOM 755 C CA . SER A 1 95 ? 6.372 -22.040 -29.779 1.00 84.31 95 SER A CA 1
ATOM 756 C C . SER A 1 95 ? 6.130 -23.020 -28.622 1.00 84.31 95 SER A C 1
ATOM 758 O O . SER A 1 95 ? 5.481 -22.673 -27.634 1.00 84.31 95 SER A O 1
ATOM 760 N N . THR A 1 96 ? 6.691 -24.231 -28.715 1.00 86.31 96 THR A N 1
ATOM 761 C CA . THR A 1 96 ? 6.602 -25.261 -27.672 1.00 86.31 96 THR A CA 1
ATOM 762 C C . THR A 1 96 ? 7.442 -24.867 -26.464 1.00 86.31 96 THR A C 1
ATOM 764 O O . THR A 1 96 ? 6.914 -24.848 -25.354 1.00 86.31 96 THR A O 1
ATOM 767 N N . TYR A 1 97 ? 8.691 -24.459 -26.700 1.00 88.94 97 TYR A N 1
ATOM 768 C CA . TYR A 1 97 ? 9.594 -23.959 -25.666 1.00 88.94 97 TYR A CA 1
ATOM 769 C C . TYR A 1 97 ? 8.986 -22.774 -24.914 1.00 88.94 97 TYR A C 1
ATOM 771 O O . TYR A 1 97 ? 8.916 -22.782 -23.688 1.00 88.94 97 TYR A O 1
ATOM 779 N N . TYR A 1 98 ? 8.444 -21.788 -25.636 1.00 87.12 98 TYR A N 1
ATOM 780 C CA . TYR A 1 98 ? 7.798 -20.632 -25.017 1.00 87.12 98 TYR A CA 1
ATOM 781 C C . TYR A 1 98 ? 6.567 -21.025 -24.192 1.00 87.12 98 TYR A C 1
ATOM 783 O O . TYR A 1 98 ? 6.389 -20.546 -23.077 1.00 87.12 98 TYR A O 1
ATOM 791 N N . SER A 1 99 ? 5.751 -21.963 -24.679 1.00 85.75 99 SER A N 1
ATOM 792 C CA . SER A 1 99 ? 4.605 -22.473 -23.913 1.00 85.75 99 SER A CA 1
ATOM 793 C C . SER A 1 99 ? 5.034 -23.168 -22.614 1.00 85.75 99 SER A C 1
ATOM 795 O O . SER A 1 99 ? 4.388 -22.994 -21.580 1.00 85.75 99 SER A O 1
ATOM 797 N N . GLN A 1 100 ? 6.129 -23.937 -22.640 1.00 89.06 100 GLN A N 1
ATOM 798 C CA . GLN A 1 100 ? 6.700 -24.562 -21.442 1.00 89.06 100 GLN A CA 1
ATOM 799 C C . GLN A 1 100 ? 7.288 -23.523 -20.483 1.00 89.06 100 GLN A C 1
ATOM 801 O O . GLN A 1 100 ? 7.088 -23.625 -19.271 1.00 89.06 100 GLN A O 1
ATOM 806 N N . LEU A 1 101 ? 7.945 -22.492 -21.017 1.00 89.19 101 LEU A N 1
ATOM 807 C CA . LEU A 1 101 ? 8.467 -21.374 -20.240 1.00 89.19 101 LEU A CA 1
ATOM 808 C C . LEU A 1 101 ? 7.339 -20.646 -19.495 1.00 89.19 101 LEU A C 1
ATOM 810 O O . LEU A 1 101 ? 7.398 -20.530 -18.271 1.00 89.19 101 LEU A O 1
ATOM 814 N N . LEU A 1 102 ? 6.262 -20.260 -20.190 1.00 90.31 102 LEU A N 1
ATOM 815 C CA . LEU A 1 102 ? 5.090 -19.636 -19.565 1.00 90.31 102 LEU A CA 1
ATOM 816 C C . LEU A 1 102 ? 4.438 -20.557 -18.521 1.00 90.31 102 LEU A C 1
ATOM 818 O O . LEU A 1 102 ? 4.039 -20.096 -17.452 1.00 90.31 102 LEU A O 1
ATOM 822 N N . ALA A 1 103 ? 4.370 -21.866 -18.777 1.00 90.44 103 ALA A N 1
ATOM 823 C CA . ALA A 1 103 ? 3.863 -22.824 -17.795 1.00 90.44 103 ALA A CA 1
ATOM 824 C C . ALA A 1 103 ? 4.727 -22.863 -16.520 1.00 90.44 103 ALA A C 1
ATOM 826 O O . ALA A 1 103 ? 4.189 -22.959 -15.414 1.00 90.44 103 ALA A O 1
ATOM 827 N N . SER A 1 104 ? 6.052 -22.738 -16.654 1.00 91.81 104 SER A N 1
ATOM 828 C CA . SER A 1 104 ? 6.970 -22.671 -15.511 1.00 91.81 104 SER A CA 1
ATOM 829 C C . SER A 1 104 ? 6.776 -21.388 -14.689 1.00 91.81 104 SER A C 1
ATOM 831 O O . SER A 1 104 ? 6.703 -21.445 -13.458 1.00 91.81 104 SER A O 1
ATOM 833 N N . TYR A 1 105 ? 6.570 -20.244 -15.350 1.00 92.12 105 TYR A N 1
ATOM 834 C CA . TYR A 1 105 ? 6.239 -18.981 -14.687 1.00 92.12 105 TYR A CA 1
ATOM 835 C C . TYR A 1 105 ? 4.885 -19.039 -13.990 1.00 92.12 105 TYR A C 1
ATOM 837 O O . TYR A 1 105 ? 4.754 -18.545 -12.870 1.00 92.12 105 TYR A O 1
ATOM 845 N N . GLY A 1 106 ? 3.916 -19.739 -14.580 1.00 94.75 106 GLY A N 1
ATOM 846 C CA . GLY A 1 106 ? 2.625 -20.031 -13.966 1.00 94.75 106 GLY A CA 1
ATOM 847 C C . GLY A 1 106 ? 2.732 -20.658 -12.575 1.00 94.75 106 GLY A C 1
ATOM 848 O O . GLY A 1 106 ? 1.956 -20.332 -11.681 1.00 94.75 106 GLY A O 1
ATOM 849 N N . TYR A 1 107 ? 3.731 -21.512 -12.340 1.00 91.62 107 TYR A N 1
ATOM 850 C CA . TYR A 1 107 ? 3.919 -22.146 -11.035 1.00 91.62 107 TYR A CA 1
ATOM 851 C C . TYR A 1 107 ? 4.453 -21.182 -9.962 1.00 91.62 107 TYR A C 1
ATOM 853 O O . TYR A 1 107 ? 4.032 -21.253 -8.809 1.00 91.62 107 TYR A O 1
ATOM 861 N N . ASN A 1 108 ? 5.362 -20.277 -10.335 1.00 89.69 108 ASN A N 1
ATOM 862 C CA . ASN A 1 108 ? 6.069 -19.407 -9.388 1.00 89.69 108 ASN A CA 1
ATOM 863 C C . ASN A 1 108 ? 5.386 -18.042 -9.210 1.00 89.69 108 ASN A C 1
ATOM 865 O O . ASN A 1 108 ? 5.300 -17.501 -8.103 1.00 89.69 108 ASN A O 1
ATOM 869 N N . LYS A 1 109 ? 4.884 -17.464 -10.302 1.00 94.19 109 LYS A N 1
ATOM 870 C CA . LYS A 1 109 ? 4.378 -16.087 -10.345 1.00 94.19 109 LYS A CA 1
ATOM 871 C C . LYS A 1 109 ? 2.876 -15.990 -10.132 1.00 94.19 109 LYS A C 1
ATOM 873 O O . LYS A 1 109 ? 2.428 -14.982 -9.592 1.00 94.19 109 LYS A O 1
ATOM 878 N N . CYS A 1 110 ? 2.120 -17.044 -10.418 1.00 97.62 110 CYS A N 1
ATOM 879 C CA . CYS A 1 110 ? 0.668 -16.986 -10.347 1.00 97.62 110 CYS A CA 1
ATOM 880 C C . CYS A 1 110 ? 0.067 -17.514 -9.036 1.00 97.62 110 CYS A C 1
ATOM 882 O O . CYS A 1 110 ? 0.670 -18.350 -8.358 1.00 97.62 110 CYS A O 1
ATOM 884 N N . PRO A 1 111 ? -1.120 -17.019 -8.643 1.00 97.75 111 PRO A N 1
ATOM 885 C CA . PRO A 1 111 ? -1.874 -17.574 -7.526 1.00 97.75 111 PRO A CA 1
ATOM 886 C C . PRO A 1 111 ? -2.371 -18.991 -7.831 1.00 97.75 111 PRO A C 1
ATOM 888 O O . PRO A 1 111 ? -2.536 -19.392 -8.986 1.00 97.75 111 PRO A O 1
ATOM 891 N N . ALA A 1 112 ? -2.636 -19.767 -6.778 1.00 96.25 112 ALA A N 1
ATOM 892 C CA . ALA A 1 112 ? -3.042 -21.165 -6.911 1.00 96.25 112 ALA A CA 1
ATOM 893 C C . ALA A 1 112 ? -4.370 -21.327 -7.673 1.00 96.25 112 ALA A C 1
ATOM 895 O O . ALA A 1 112 ? -4.561 -22.353 -8.331 1.00 96.25 112 ALA A O 1
ATOM 896 N N . SER A 1 113 ? -5.252 -20.325 -7.598 1.00 96.75 113 SER A N 1
ATOM 897 C CA . SER A 1 113 ? -6.521 -20.248 -8.328 1.00 96.75 113 SER A CA 1
ATOM 898 C C . SER A 1 113 ? -6.387 -19.921 -9.824 1.00 96.75 113 SER A C 1
ATOM 900 O O . SER A 1 113 ? -7.329 -20.183 -10.568 1.00 96.75 113 SER A O 1
ATOM 902 N N . MET A 1 114 ? -5.245 -19.393 -10.291 1.00 97.25 114 MET A N 1
ATOM 903 C CA . MET A 1 114 ? -5.053 -18.915 -11.672 1.00 97.25 114 MET A CA 1
ATOM 904 C C . MET A 1 114 ? -3.666 -19.288 -12.211 1.00 97.25 114 MET A C 1
ATOM 906 O O . MET A 1 114 ? -2.829 -18.426 -12.424 1.00 97.25 114 MET A O 1
ATOM 910 N N . ARG A 1 115 ? -3.375 -20.574 -12.422 1.00 96.88 115 ARG A N 1
ATOM 911 C CA . ARG A 1 115 ? -2.004 -21.035 -12.735 1.00 96.88 115 ARG A CA 1
ATOM 912 C C . ARG A 1 115 ? -1.488 -20.715 -14.145 1.00 96.88 115 ARG A C 1
ATOM 914 O O . ARG A 1 115 ? -0.327 -21.002 -14.420 1.00 96.88 115 ARG A O 1
ATOM 921 N N . THR A 1 116 ? -2.309 -20.180 -15.046 1.00 97.19 116 THR A N 1
ATOM 922 C CA . THR A 1 116 ? -1.894 -19.927 -16.433 1.00 97.19 116 THR A CA 1
ATOM 923 C C . THR A 1 116 ? -1.310 -18.522 -16.555 1.00 97.19 116 THR A C 1
ATOM 925 O O . THR A 1 116 ? -2.050 -17.547 -16.462 1.00 97.19 116 THR A O 1
ATOM 928 N N . TYR A 1 117 ? 0.001 -18.411 -16.766 1.00 97.25 117 TYR A N 1
ATOM 929 C CA . TYR A 1 117 ? 0.692 -17.132 -16.956 1.00 97.25 117 TYR A CA 1
ATOM 930 C C . TYR A 1 117 ? 0.560 -16.631 -18.403 1.00 97.25 117 TYR A C 1
ATOM 932 O O . TYR A 1 117 ? 0.608 -17.429 -19.341 1.00 97.25 117 TYR A O 1
ATOM 940 N N . PHE A 1 118 ? 0.409 -15.318 -18.579 1.00 95.62 118 PHE A N 1
ATOM 941 C CA . PHE A 1 118 ? 0.449 -14.642 -19.876 1.00 95.62 118 PHE A CA 1
ATOM 942 C C . PHE A 1 118 ? 1.325 -13.393 -19.804 1.00 95.62 118 PHE A C 1
ATOM 944 O O . PHE A 1 118 ? 1.458 -12.768 -18.747 1.00 95.62 118 PHE A O 1
ATOM 951 N N . GLN A 1 119 ? 1.911 -13.023 -20.938 1.00 92.81 119 GLN A N 1
ATOM 952 C CA . GLN A 1 119 ? 2.800 -11.875 -21.020 1.00 92.81 119 GLN A CA 1
ATOM 953 C C . GLN A 1 119 ? 2.857 -11.303 -22.436 1.00 92.81 119 GLN A C 1
ATOM 955 O O . GLN A 1 119 ? 3.226 -11.998 -23.380 1.00 92.81 119 GLN A O 1
ATOM 960 N N . ASP A 1 120 ? 2.570 -10.011 -22.566 1.00 88.88 120 ASP A N 1
ATOM 961 C CA . ASP A 1 120 ? 2.822 -9.228 -23.771 1.00 88.88 120 ASP A CA 1
ATOM 962 C C . ASP A 1 120 ? 3.983 -8.267 -23.525 1.00 88.88 120 ASP A C 1
ATOM 964 O O . ASP A 1 120 ? 3.841 -7.270 -22.820 1.00 88.88 120 ASP A O 1
ATOM 968 N N . LEU A 1 121 ? 5.157 -8.589 -24.064 1.00 79.94 121 LEU A N 1
ATOM 969 C CA . LEU A 1 121 ? 6.349 -7.761 -23.916 1.00 79.94 121 LEU A CA 1
ATOM 970 C C . LEU A 1 121 ? 6.333 -6.620 -24.929 1.00 79.94 121 LEU A C 1
ATOM 972 O O . LEU A 1 121 ? 6.568 -6.834 -26.118 1.00 79.94 121 LEU A O 1
ATOM 976 N N . HIS A 1 122 ? 6.094 -5.407 -24.431 1.00 76.69 122 HIS A N 1
ATOM 977 C CA . HIS A 1 122 ? 6.171 -4.170 -25.203 1.00 76.69 122 HIS A CA 1
ATOM 978 C C . HIS A 1 122 ? 7.078 -3.172 -24.479 1.00 76.69 122 HIS A C 1
ATOM 980 O O . HIS A 1 122 ? 6.722 -2.636 -23.425 1.00 76.69 122 HIS A O 1
ATOM 986 N N . ILE A 1 123 ? 8.274 -2.949 -25.028 1.00 65.31 123 ILE A N 1
ATOM 987 C CA . ILE A 1 123 ? 9.210 -1.922 -24.557 1.00 65.31 123 ILE A CA 1
ATOM 988 C C . ILE A 1 123 ? 9.125 -0.759 -25.541 1.00 65.31 123 ILE A C 1
ATOM 990 O O . ILE A 1 123 ? 9.610 -0.858 -26.668 1.00 65.31 123 ILE A O 1
ATOM 994 N N . GLU A 1 124 ? 8.528 0.351 -25.116 1.00 66.50 124 GLU A N 1
ATOM 995 C CA . GLU A 1 124 ? 8.432 1.565 -25.925 1.00 66.50 124 GLU A CA 1
ATOM 996 C C . GLU A 1 124 ? 9.167 2.701 -25.210 1.00 66.50 124 GLU A C 1
ATOM 998 O O . GLU A 1 124 ? 8.908 2.990 -24.046 1.00 66.50 124 GLU A O 1
ATOM 1003 N N . ASN A 1 125 ? 10.128 3.338 -25.887 1.00 64.19 125 ASN A N 1
ATOM 1004 C CA . ASN A 1 125 ? 10.928 4.440 -25.330 1.00 64.19 125 ASN A CA 1
ATOM 1005 C C . ASN A 1 125 ? 11.649 4.112 -24.000 1.00 64.19 125 ASN A C 1
ATOM 1007 O O . ASN A 1 125 ? 11.737 4.971 -23.125 1.00 64.19 125 ASN A O 1
ATOM 1011 N N . ASN A 1 126 ? 12.172 2.887 -23.843 1.00 66.06 126 ASN A N 1
ATOM 1012 C CA . ASN A 1 126 ? 12.770 2.370 -22.595 1.00 66.06 126 ASN A CA 1
ATOM 1013 C C . ASN A 1 126 ? 11.807 2.318 -21.395 1.00 66.06 126 ASN A C 1
ATOM 1015 O O . ASN A 1 126 ? 12.253 2.220 -20.252 1.00 66.06 126 ASN A O 1
ATOM 1019 N N . ILE A 1 127 ? 10.497 2.372 -21.636 1.00 64.94 127 ILE A N 1
ATOM 1020 C CA . ILE A 1 127 ? 9.479 2.153 -20.615 1.00 64.94 127 ILE A CA 1
ATOM 1021 C C . ILE A 1 127 ? 8.913 0.755 -20.838 1.00 64.94 127 ILE A C 1
ATOM 1023 O O . ILE A 1 127 ? 8.427 0.426 -21.923 1.00 64.94 127 ILE A O 1
ATOM 1027 N N . ASP A 1 128 ? 9.001 -0.076 -19.803 1.00 73.38 128 ASP A N 1
ATOM 1028 C CA . ASP A 1 128 ? 8.365 -1.384 -19.791 1.00 73.38 128 ASP A CA 1
ATOM 1029 C C . ASP A 1 128 ? 6.848 -1.186 -19.661 1.00 73.38 128 ASP A C 1
ATOM 1031 O O . ASP A 1 128 ? 6.325 -0.909 -18.580 1.00 73.38 128 ASP A O 1
ATOM 1035 N N . SER A 1 129 ? 6.157 -1.276 -20.796 1.00 73.12 129 SER A N 1
ATOM 1036 C CA . SER A 1 129 ? 4.694 -1.278 -20.881 1.00 73.12 129 SER A CA 1
ATOM 1037 C C . SER A 1 129 ? 4.138 -2.696 -21.000 1.00 73.12 129 SER A C 1
ATOM 1039 O O . SER A 1 129 ? 2.993 -2.877 -21.416 1.00 73.12 129 SER A O 1
ATOM 1041 N N . SER A 1 130 ? 4.950 -3.706 -20.663 1.00 83.75 130 SER A N 1
ATOM 1042 C CA . SER A 1 130 ? 4.535 -5.092 -20.784 1.00 83.75 130 SER A CA 1
ATOM 1043 C C . SER A 1 130 ? 3.345 -5.397 -19.889 1.00 83.75 130 SER A C 1
ATOM 1045 O O . SER A 1 130 ? 3.319 -5.077 -18.698 1.00 83.75 130 SER A O 1
ATOM 1047 N N . LEU A 1 131 ? 2.345 -6.038 -20.484 1.00 91.25 131 LEU A N 1
ATOM 1048 C CA . LEU A 1 131 ? 1.204 -6.550 -19.752 1.00 91.25 131 LEU A CA 1
ATOM 1049 C C . LEU A 1 131 ? 1.523 -7.980 -19.339 1.00 91.25 131 LEU A C 1
ATOM 1051 O O . LEU A 1 131 ? 1.588 -8.875 -20.178 1.00 91.25 131 LEU A O 1
ATOM 1055 N N . ARG A 1 132 ? 1.728 -8.194 -18.044 1.00 95.06 132 ARG A N 1
ATOM 1056 C CA . ARG A 1 132 ? 1.968 -9.512 -17.452 1.00 95.06 132 ARG A CA 1
ATOM 1057 C C . ARG A 1 132 ? 0.827 -9.865 -16.525 1.00 95.06 132 ARG A C 1
ATOM 1059 O O . ARG A 1 132 ? 0.280 -8.992 -15.855 1.00 95.06 132 ARG A O 1
ATOM 1066 N N . GLY A 1 133 ? 0.481 -11.139 -16.446 1.00 97.19 133 GLY A N 1
ATOM 1067 C CA . GLY A 1 133 ? -0.576 -11.557 -15.546 1.00 97.19 133 GLY A CA 1
ATOM 1068 C C . GLY A 1 133 ? -0.804 -13.051 -15.528 1.00 97.19 133 GLY A C 1
ATOM 1069 O O . GLY A 1 133 ? -0.061 -13.842 -16.108 1.00 97.19 133 GLY A O 1
ATOM 1070 N N . CYS A 1 134 ? -1.862 -13.430 -14.829 1.00 98.25 134 CYS A N 1
ATOM 1071 C CA . CYS A 1 134 ? -2.279 -14.812 -14.705 1.00 98.25 134 CYS A CA 1
ATOM 1072 C C . CYS A 1 134 ? -3.780 -14.937 -14.922 1.00 98.25 134 CYS A C 1
ATOM 1074 O O . CYS A 1 134 ? -4.537 -14.022 -14.614 1.00 98.25 134 CYS A O 1
ATOM 1076 N N . THR A 1 135 ? -4.227 -16.075 -15.439 1.00 98.06 135 THR A N 1
ATOM 1077 C CA . THR A 1 135 ? -5.643 -16.371 -15.651 1.00 98.06 135 THR A CA 1
ATOM 1078 C C . THR A 1 135 ? -5.975 -17.804 -15.245 1.00 98.06 135 THR A C 1
ATOM 1080 O O . THR A 1 135 ? -5.143 -18.710 -15.319 1.00 98.06 135 THR A O 1
ATOM 1083 N N . ALA A 1 136 ? -7.206 -18.019 -14.784 1.00 97.56 136 ALA A N 1
ATOM 1084 C CA . ALA A 1 136 ? -7.778 -19.353 -14.615 1.00 97.56 136 ALA A CA 1
ATOM 1085 C C . ALA A 1 136 ? -8.202 -19.979 -15.959 1.00 97.56 136 ALA A C 1
ATOM 1087 O O . ALA A 1 136 ? -8.452 -21.183 -16.028 1.00 97.56 136 ALA A O 1
ATOM 1088 N N . GLY A 1 137 ? -8.310 -19.161 -17.011 1.00 96.38 137 GLY A N 1
ATOM 1089 C CA . GLY A 1 137 ? -8.736 -19.558 -18.345 1.00 96.38 137 GLY A CA 1
ATOM 1090 C C . GLY A 1 137 ? -7.606 -20.053 -19.248 1.00 96.38 137 GLY A C 1
ATOM 1091 O O . GLY A 1 137 ? -6.482 -20.341 -18.825 1.00 96.38 137 GLY A O 1
ATOM 1092 N N . LYS A 1 138 ? -7.931 -20.150 -20.542 1.00 96.06 138 LYS A N 1
ATOM 1093 C CA . LYS A 1 138 ? -6.946 -20.373 -21.610 1.00 96.06 138 LYS A CA 1
ATOM 1094 C C . LYS A 1 138 ? -6.301 -19.046 -22.001 1.00 96.06 138 LYS A C 1
ATOM 1096 O O . LYS A 1 138 ? -6.960 -18.009 -21.962 1.00 96.06 138 LYS A O 1
ATOM 1101 N N . ILE A 1 139 ? -5.058 -19.103 -22.462 1.00 95.31 139 ILE A N 1
ATOM 1102 C CA . ILE A 1 139 ? -4.353 -17.972 -23.079 1.00 95.31 139 ILE A CA 1
ATOM 1103 C C . ILE A 1 139 ? -4.393 -18.081 -24.603 1.00 95.31 139 ILE A C 1
ATOM 1105 O O . ILE A 1 139 ? -4.632 -19.161 -25.156 1.00 95.31 139 ILE A O 1
ATOM 1109 N N . THR A 1 140 ? -4.227 -16.951 -25.280 1.00 91.69 140 THR A N 1
ATOM 1110 C CA . THR A 1 140 ? -4.094 -16.872 -26.734 1.00 91.69 140 THR A CA 1
ATOM 1111 C C . THR A 1 140 ? -2.908 -17.714 -27.207 1.00 91.69 140 THR A C 1
ATOM 1113 O O . THR A 1 140 ? -1.990 -18.014 -26.446 1.00 91.69 140 THR A O 1
ATOM 1116 N N . SER A 1 141 ? -2.913 -18.135 -28.474 1.00 85.75 141 SER A N 1
ATOM 1117 C CA . SER A 1 141 ? -1.857 -19.002 -29.020 1.00 85.75 141 SER A CA 1
ATOM 1118 C C . SER A 1 141 ? -0.465 -18.361 -29.027 1.00 85.75 141 SER A C 1
ATOM 1120 O O . SER A 1 141 ? 0.527 -19.072 -29.130 1.00 85.75 141 SER A O 1
ATOM 1122 N N . ASP A 1 142 ? -0.394 -17.033 -28.945 1.00 83.75 142 ASP A N 1
ATOM 1123 C CA . ASP A 1 142 ? 0.842 -16.260 -28.797 1.00 83.75 142 ASP A CA 1
ATOM 1124 C C . ASP A 1 142 ? 1.254 -16.047 -27.327 1.00 83.75 142 ASP A C 1
ATOM 1126 O O . ASP A 1 142 ? 2.306 -15.472 -27.076 1.00 83.75 142 ASP A O 1
ATOM 1130 N N . GLY A 1 143 ? 0.449 -16.501 -26.358 1.00 88.69 143 GLY A N 1
ATOM 1131 C CA . GLY A 1 143 ? 0.722 -16.392 -24.923 1.00 88.69 143 GLY A CA 1
ATOM 1132 C C . GLY A 1 143 ? 0.588 -14.983 -24.338 1.00 88.69 143 GLY A C 1
ATOM 1133 O O . GLY A 1 143 ? 0.934 -14.772 -23.176 1.00 88.69 143 GLY A O 1
ATOM 1134 N N . LYS A 1 144 ? 0.079 -14.023 -25.119 1.00 91.44 144 LYS A N 1
ATOM 1135 C CA . LYS A 1 144 ? 0.078 -12.598 -24.761 1.00 91.44 144 LYS A CA 1
ATOM 1136 C C . LYS A 1 144 ? -1.099 -12.157 -23.899 1.00 91.44 144 LYS A C 1
ATOM 1138 O O . LYS A 1 144 ? -0.983 -11.183 -23.165 1.00 91.44 144 LYS A O 1
ATOM 1143 N N . ALA A 1 145 ? -2.231 -12.854 -23.974 1.00 93.94 145 ALA A N 1
ATOM 1144 C CA . ALA A 1 145 ? -3.443 -12.472 -23.256 1.00 93.94 145 ALA A CA 1
ATOM 1145 C C . ALA A 1 145 ? -4.324 -13.684 -22.911 1.00 93.94 145 ALA A C 1
ATOM 1147 O O . ALA A 1 145 ? -4.196 -14.748 -23.521 1.00 93.94 145 ALA A O 1
ATOM 1148 N N . PRO A 1 146 ? -5.278 -13.546 -21.975 1.00 96.50 146 PRO A N 1
ATOM 1149 C CA . PRO A 1 146 ? -6.379 -14.490 -21.834 1.00 96.50 146 PRO A CA 1
ATOM 1150 C C . PRO A 1 146 ? -7.212 -14.556 -23.123 1.00 96.50 146 PRO A C 1
ATOM 1152 O O . PRO A 1 146 ? -7.491 -13.534 -23.747 1.00 96.50 146 PRO A O 1
ATOM 1155 N N . VAL A 1 147 ? -7.682 -15.747 -23.502 1.00 96.25 147 VAL A N 1
ATOM 1156 C CA . VAL A 1 147 ? -8.647 -15.901 -24.611 1.00 96.25 147 VAL A CA 1
ATOM 1157 C C . VAL A 1 147 ? -9.958 -15.185 -24.285 1.00 96.25 147 VAL A C 1
ATOM 1159 O O . VAL A 1 147 ? -10.601 -14.626 -25.171 1.00 96.25 147 VAL A O 1
ATOM 1162 N N . ASN A 1 148 ? -10.359 -15.214 -23.013 1.00 96.12 148 ASN A N 1
ATOM 1163 C CA . ASN A 1 148 ? -11.571 -14.586 -22.518 1.00 96.12 148 ASN A CA 1
ATOM 1164 C C . ASN A 1 148 ? -11.253 -13.727 -21.291 1.00 96.12 148 ASN A C 1
ATOM 1166 O O . ASN A 1 148 ? -10.968 -14.246 -20.217 1.00 96.12 148 ASN A O 1
ATOM 1170 N N . TRP A 1 149 ? -11.374 -12.409 -21.434 1.00 93.44 149 TRP A N 1
ATOM 1171 C CA . TRP A 1 149 ? -11.196 -11.457 -20.333 1.00 93.44 149 TRP A CA 1
ATOM 1172 C C . TRP A 1 149 ? -12.270 -11.563 -19.240 1.00 93.44 149 TRP A C 1
ATOM 1174 O O . TRP A 1 149 ? -12.112 -10.985 -18.170 1.00 93.44 149 TRP A O 1
ATOM 1184 N N . GLY A 1 150 ? -13.357 -12.301 -19.484 1.00 96.06 150 GLY A N 1
ATOM 1185 C CA . GLY A 1 150 ? -14.338 -12.637 -18.453 1.00 96.06 150 GLY A CA 1
ATOM 1186 C C . GLY A 1 150 ? -13.885 -13.741 -17.494 1.00 96.06 150 GLY A C 1
ATOM 1187 O O . GLY A 1 150 ? -14.477 -13.882 -16.424 1.00 96.06 150 GLY A O 1
ATOM 1188 N N . ASP A 1 151 ? -12.858 -14.521 -17.849 1.00 96.31 151 ASP A N 1
ATOM 1189 C CA . ASP A 1 151 ? -12.304 -15.526 -16.944 1.00 96.31 151 ASP A CA 1
ATOM 1190 C C . ASP A 1 151 ? -11.532 -14.823 -15.810 1.00 96.31 151 ASP A C 1
ATOM 1192 O O . ASP A 1 151 ? -10.915 -13.776 -16.045 1.00 96.31 151 ASP A O 1
ATOM 1196 N N . PRO A 1 152 ? -11.529 -15.371 -14.577 1.00 97.50 152 PRO A N 1
ATOM 1197 C CA . PRO A 1 152 ? -10.760 -14.800 -13.479 1.00 97.50 152 PRO A CA 1
ATOM 1198 C C . PRO A 1 152 ? -9.294 -14.625 -13.875 1.00 97.50 152 PRO A C 1
ATOM 1200 O O . PRO A 1 152 ? -8.649 -15.569 -14.343 1.00 97.50 152 PRO A O 1
ATOM 1203 N N . HIS A 1 153 ? -8.787 -13.410 -13.705 1.00 97.88 153 HIS A N 1
ATOM 1204 C CA . HIS A 1 153 ? -7.416 -13.050 -14.021 1.00 97.88 153 HIS A CA 1
ATOM 1205 C C . HIS A 1 153 ? -6.881 -12.029 -13.019 1.00 97.88 153 HIS A C 1
ATOM 1207 O O . HIS A 1 153 ? -7.641 -11.398 -12.282 1.00 97.88 153 HIS A O 1
ATOM 1213 N N . CYS A 1 154 ? -5.562 -11.898 -12.999 1.00 98.19 154 CYS A N 1
ATOM 1214 C CA . CYS A 1 154 ? -4.835 -10.895 -12.244 1.00 98.19 154 CYS A CA 1
ATOM 1215 C C . CYS A 1 154 ? -3.684 -10.344 -13.090 1.00 98.19 154 CYS A C 1
ATOM 1217 O O . CYS A 1 154 ? -3.227 -11.003 -14.028 1.00 98.19 154 CYS A O 1
ATOM 1219 N N . ILE A 1 155 ? -3.224 -9.144 -12.754 1.00 97.44 155 ILE A N 1
ATOM 1220 C CA . ILE A 1 155 ? -2.135 -8.428 -13.418 1.00 97.44 155 ILE A CA 1
ATOM 1221 C C . ILE A 1 155 ? -0.913 -8.409 -12.497 1.00 97.44 155 ILE A C 1
ATOM 1223 O O . ILE A 1 155 ? -1.040 -8.295 -11.281 1.00 97.44 155 ILE A O 1
ATOM 1227 N N . ILE A 1 156 ? 0.279 -8.548 -13.067 1.00 95.81 156 ILE A N 1
ATOM 1228 C CA . ILE A 1 156 ? 1.553 -8.365 -12.367 1.00 95.81 156 ILE A CA 1
ATOM 1229 C C . ILE A 1 156 ? 2.056 -6.982 -12.760 1.00 95.81 156 ILE A C 1
ATOM 1231 O O . ILE A 1 156 ? 2.460 -6.770 -13.905 1.00 95.81 156 ILE A O 1
ATOM 1235 N N . TYR A 1 157 ? 1.971 -6.033 -11.833 1.00 93.62 157 TYR A N 1
ATOM 1236 C CA . TYR A 1 157 ? 2.351 -4.652 -12.108 1.00 93.62 157 TYR A CA 1
ATOM 1237 C C . TYR A 1 157 ? 3.865 -4.460 -11.999 1.00 93.62 157 TYR A C 1
ATOM 1239 O O . TYR A 1 157 ? 4.526 -5.055 -11.154 1.00 93.62 157 TYR A O 1
ATOM 1247 N N . ASN A 1 158 ? 4.408 -3.576 -12.837 1.00 89.50 158 ASN A N 1
ATOM 1248 C CA . ASN A 1 158 ? 5.841 -3.250 -12.834 1.00 89.50 158 ASN A CA 1
ATOM 1249 C C . ASN A 1 158 ? 6.231 -2.387 -11.624 1.00 89.50 158 ASN A C 1
ATOM 1251 O O . ASN A 1 158 ? 7.370 -2.415 -11.171 1.00 89.50 158 ASN A O 1
ATOM 1255 N N . SER A 1 159 ? 5.281 -1.595 -11.124 1.00 92.06 159 SER A N 1
ATOM 1256 C CA . SER A 1 159 ? 5.427 -0.759 -9.937 1.00 92.06 159 SER A CA 1
ATOM 1257 C C . SER A 1 159 ? 4.988 -1.552 -8.712 1.00 92.06 159 SER A C 1
ATOM 1259 O O . SER A 1 159 ? 3.831 -1.963 -8.639 1.00 92.06 159 SER A O 1
ATOM 1261 N N . GLU A 1 160 ? 5.877 -1.713 -7.730 1.00 91.88 160 GLU A N 1
ATOM 1262 C CA . GLU A 1 160 ? 5.563 -2.368 -6.451 1.00 91.88 160 GLU A CA 1
ATOM 1263 C C . GLU A 1 160 ? 4.353 -1.719 -5.770 1.00 91.88 160 GLU A C 1
ATOM 1265 O O . GLU A 1 160 ? 3.485 -2.404 -5.237 1.00 91.88 160 GLU A O 1
ATOM 1270 N N . LYS A 1 161 ? 4.237 -0.390 -5.859 1.00 93.25 161 LYS A N 1
ATOM 1271 C CA . LYS A 1 161 ? 3.082 0.334 -5.329 1.00 93.25 161 LYS A CA 1
ATOM 1272 C C . LYS A 1 161 ? 1.776 -0.126 -5.975 1.00 93.25 161 LYS A C 1
ATOM 1274 O O . LYS A 1 161 ? 0.813 -0.390 -5.262 1.00 93.25 161 LYS A O 1
ATOM 1279 N N . ASP A 1 162 ? 1.729 -0.214 -7.304 1.00 93.88 162 ASP A N 1
ATOM 1280 C CA . ASP A 1 162 ? 0.519 -0.660 -8.000 1.00 93.88 162 ASP A CA 1
ATOM 1281 C C . ASP A 1 162 ? 0.242 -2.138 -7.717 1.00 93.88 162 ASP A C 1
ATOM 1283 O O . ASP A 1 162 ? -0.907 -2.512 -7.486 1.00 93.88 162 ASP A O 1
ATOM 1287 N N . ASP A 1 163 ? 1.287 -2.964 -7.646 1.00 94.50 163 ASP A N 1
ATOM 1288 C CA . ASP A 1 163 ? 1.153 -4.377 -7.302 1.00 94.50 163 ASP A CA 1
ATOM 1289 C C . ASP A 1 163 ? 0.583 -4.566 -5.889 1.00 94.50 163 ASP A C 1
ATOM 1291 O O . ASP A 1 163 ? -0.229 -5.451 -5.636 1.00 94.50 163 ASP A O 1
ATOM 1295 N N . MET A 1 164 ? 0.915 -3.665 -4.971 1.00 93.06 164 MET A N 1
ATOM 1296 C CA . MET A 1 164 ? 0.383 -3.702 -3.618 1.00 93.06 164 MET A CA 1
ATOM 1297 C C . MET A 1 164 ? -1.002 -3.058 -3.506 1.00 93.06 164 MET A C 1
ATOM 1299 O O . MET A 1 164 ? -1.821 -3.568 -2.753 1.00 93.06 164 MET A O 1
ATOM 1303 N N . GLU A 1 165 ? -1.330 -1.996 -4.243 1.00 94.75 165 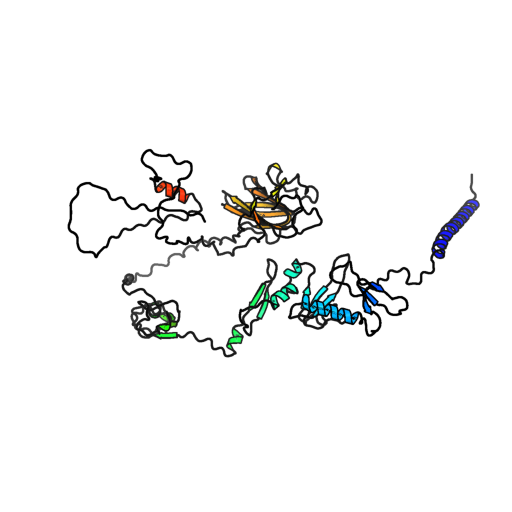GLU A N 1
ATOM 1304 C CA . GLU A 1 165 ? -2.596 -1.257 -4.080 1.00 94.75 165 GLU A CA 1
ATOM 1305 C C . GLU A 1 165 ? -3.768 -1.808 -4.914 1.00 94.75 165 GLU A C 1
ATOM 1307 O O . GLU A 1 165 ? -4.935 -1.652 -4.533 1.00 94.75 165 GLU A O 1
ATOM 1312 N N . LYS A 1 166 ? -3.501 -2.439 -6.063 1.00 96.75 166 LYS A N 1
ATOM 1313 C CA . LYS A 1 166 ? -4.543 -2.869 -7.009 1.00 96.75 166 LYS A CA 1
ATOM 1314 C C . LYS A 1 166 ? -5.172 -4.198 -6.593 1.00 96.75 166 LYS A C 1
ATOM 1316 O O . LYS A 1 166 ? -4.483 -5.183 -6.339 1.00 96.75 166 LYS A O 1
ATOM 1321 N N . LEU A 1 167 ? -6.506 -4.251 -6.548 1.00 97.12 167 LEU A N 1
ATOM 1322 C CA . LEU A 1 167 ? -7.243 -5.461 -6.146 1.00 97.12 167 LEU A CA 1
ATOM 1323 C C . LEU A 1 167 ? -7.033 -6.639 -7.103 1.00 97.12 167 LEU A C 1
ATOM 1325 O O . LEU A 1 167 ? -7.124 -7.789 -6.687 1.00 97.12 167 LEU A O 1
ATOM 1329 N N . ASP A 1 168 ? -6.785 -6.345 -8.374 1.00 97.12 168 ASP A N 1
ATOM 1330 C CA . ASP A 1 168 ? -6.492 -7.298 -9.437 1.00 97.12 168 ASP A CA 1
ATOM 1331 C C . ASP A 1 168 ? -4.998 -7.624 -9.551 1.00 97.12 168 ASP A C 1
ATOM 1333 O O . ASP A 1 168 ? -4.613 -8.335 -10.475 1.00 97.12 168 ASP A O 1
ATOM 1337 N N . SER A 1 169 ? -4.147 -7.183 -8.616 1.00 97.62 169 SER A N 1
ATOM 1338 C CA . SER A 1 169 ? -2.757 -7.646 -8.573 1.00 97.62 169 SER A CA 1
ATOM 1339 C C . SER A 1 169 ? -2.669 -9.141 -8.253 1.00 97.62 169 SER A C 1
ATOM 1341 O O . SER A 1 169 ? -3.290 -9.637 -7.307 1.00 97.62 169 SER A O 1
ATOM 1343 N N . CYS A 1 170 ? -1.810 -9.861 -8.975 1.00 97.94 170 CYS A N 1
ATOM 1344 C CA . CYS A 1 170 ? -1.511 -11.258 -8.676 1.00 97.94 170 CYS A CA 1
ATOM 1345 C C . CYS A 1 170 ? -0.903 -11.467 -7.281 1.00 97.94 170 CYS A C 1
ATOM 1347 O O . CYS A 1 170 ? -1.140 -12.516 -6.678 1.00 97.94 170 CYS A O 1
ATOM 1349 N N . THR A 1 171 ? -0.187 -10.484 -6.731 1.00 96.94 171 THR A N 1
ATOM 1350 C CA . THR A 1 171 ? 0.330 -10.515 -5.354 1.00 96.94 171 THR A CA 1
ATOM 1351 C C . THR A 1 171 ? -0.811 -10.483 -4.339 1.00 96.94 171 THR A C 1
ATOM 1353 O O . THR A 1 171 ? -0.875 -11.323 -3.435 1.00 96.94 171 THR A O 1
ATOM 1356 N N . ASN A 1 172 ? -1.791 -9.605 -4.544 1.00 97.38 172 ASN A N 1
ATOM 1357 C CA . ASN A 1 172 ? -2.962 -9.517 -3.674 1.00 97.38 172 ASN A CA 1
ATOM 1358 C C . ASN A 1 172 ? -3.879 -10.746 -3.792 1.00 97.38 172 ASN A C 1
ATOM 1360 O O . ASN A 1 172 ? -4.387 -11.242 -2.783 1.00 97.38 172 ASN A O 1
ATOM 1364 N N . ILE A 1 173 ? -4.046 -11.307 -4.994 1.00 97.88 173 ILE A N 1
ATOM 1365 C CA . ILE A 1 173 ? -4.800 -12.556 -5.187 1.00 97.88 173 ILE A CA 1
ATOM 1366 C C . ILE A 1 173 ? -4.066 -13.756 -4.565 1.00 97.88 173 ILE A C 1
ATOM 1368 O O . ILE A 1 173 ? -4.705 -14.613 -3.953 1.00 97.88 173 ILE A O 1
ATOM 1372 N N . LYS A 1 174 ? -2.728 -13.809 -4.621 1.00 96.94 174 LYS A N 1
ATOM 1373 C CA . LYS A 1 174 ? -1.936 -14.816 -3.888 1.00 96.94 174 LYS A CA 1
ATOM 1374 C C . LYS A 1 174 ? -2.186 -14.743 -2.383 1.00 96.94 174 LYS A C 1
ATOM 1376 O O . LYS A 1 174 ? -2.397 -15.779 -1.751 1.00 96.94 174 LYS A O 1
ATOM 1381 N N . MET A 1 175 ? -2.207 -13.537 -1.816 1.00 96.38 175 MET A N 1
ATOM 1382 C CA . MET A 1 175 ? -2.541 -13.327 -0.405 1.00 96.38 175 MET A CA 1
ATOM 1383 C C . MET A 1 175 ? -3.974 -13.787 -0.088 1.00 96.38 175 MET A C 1
ATOM 1385 O O . MET A 1 175 ? -4.192 -14.457 0.925 1.00 96.38 175 MET A O 1
ATOM 1389 N N . LEU A 1 176 ? -4.945 -13.490 -0.959 1.00 96.75 176 LEU A N 1
ATOM 1390 C CA . LEU A 1 176 ? -6.333 -13.949 -0.824 1.00 96.75 176 LEU A CA 1
ATOM 1391 C C . LEU A 1 176 ? -6.437 -15.485 -0.791 1.00 96.75 176 LEU A C 1
ATOM 1393 O O . LEU A 1 176 ? -7.109 -16.045 0.084 1.00 96.75 176 LEU A O 1
ATOM 1397 N N . ASP A 1 177 ? -5.747 -16.164 -1.709 1.00 96.12 177 ASP A N 1
ATOM 1398 C CA . ASP A 1 177 ? -5.720 -17.626 -1.804 1.00 96.12 177 ASP A CA 1
ATOM 1399 C C . ASP A 1 177 ? -5.067 -18.264 -0.570 1.00 96.12 177 ASP A C 1
ATOM 1401 O O . ASP A 1 177 ? -5.603 -19.227 -0.012 1.00 96.12 177 ASP A O 1
ATOM 1405 N N . ALA A 1 178 ? -3.945 -17.698 -0.113 1.00 95.19 178 ALA A N 1
ATOM 1406 C CA . ALA A 1 178 ? -3.180 -18.195 1.029 1.00 95.19 178 ALA A CA 1
ATOM 1407 C C . ALA A 1 178 ? -3.866 -17.948 2.386 1.00 95.19 178 ALA A C 1
ATOM 1409 O O . ALA A 1 178 ? -3.623 -18.677 3.348 1.00 95.19 178 ALA A O 1
ATOM 1410 N N . THR A 1 179 ? -4.731 -16.936 2.494 1.00 95.69 179 THR A N 1
ATOM 1411 C CA . THR A 1 179 ? -5.338 -16.551 3.776 1.00 95.69 179 THR A CA 1
ATOM 1412 C C . THR A 1 179 ? -6.347 -17.590 4.257 1.00 95.69 179 THR A C 1
ATOM 1414 O O . THR A 1 179 ? -7.382 -17.794 3.631 1.00 95.69 179 THR A O 1
ATOM 1417 N N . HIS A 1 180 ? -6.133 -18.209 5.414 1.00 93.81 180 HIS A N 1
ATOM 1418 C CA . HIS A 1 180 ? -7.136 -19.065 6.052 1.00 93.81 180 HIS A CA 1
ATOM 1419 C C . HIS A 1 180 ? -8.029 -18.237 6.988 1.00 93.81 180 HIS A C 1
ATOM 1421 O O . HIS A 1 180 ? -7.571 -17.769 8.022 1.00 93.81 180 HIS A O 1
ATOM 1427 N N . CYS A 1 181 ? -9.314 -18.076 6.650 1.00 91.44 181 CYS A N 1
ATOM 1428 C CA . CYS A 1 181 ? -10.253 -17.268 7.448 1.00 91.44 181 CYS A CA 1
ATOM 1429 C C . CYS A 1 181 ? -10.509 -17.803 8.859 1.00 91.44 181 CYS A C 1
ATOM 1431 O O . CYS A 1 181 ? -10.793 -17.042 9.776 1.00 91.44 181 CYS A O 1
ATOM 1433 N N . PHE A 1 182 ? -10.448 -19.121 9.023 1.00 89.38 182 PHE A N 1
ATOM 1434 C CA . PHE A 1 182 ? -10.688 -19.800 10.287 1.00 89.38 182 PHE A CA 1
ATOM 1435 C C . PHE A 1 182 ? -9.660 -20.919 10.437 1.00 89.38 182 PHE A C 1
ATOM 1437 O O . PHE A 1 182 ? -9.225 -21.504 9.443 1.00 89.38 182 PHE A O 1
ATOM 1444 N N . ALA A 1 183 ? -9.304 -21.247 11.683 1.00 85.00 183 ALA A N 1
ATOM 1445 C CA . ALA A 1 183 ? -8.356 -22.323 11.988 1.00 85.00 183 ALA A CA 1
ATOM 1446 C C . ALA A 1 183 ? -8.821 -23.699 11.472 1.00 85.00 183 ALA A C 1
ATOM 1448 O O . ALA A 1 183 ? -8.010 -24.595 11.257 1.00 85.00 183 ALA A O 1
ATOM 1449 N N . THR A 1 184 ? -10.130 -23.869 11.260 1.00 87.44 184 THR A N 1
ATOM 1450 C CA . THR A 1 184 ? -10.728 -25.065 10.659 1.00 87.44 184 THR A CA 1
ATOM 1451 C C . THR A 1 184 ? -11.485 -24.698 9.385 1.00 87.44 184 THR A C 1
ATOM 1453 O O . THR A 1 184 ? -11.983 -23.582 9.237 1.00 87.44 184 THR A O 1
ATOM 1456 N N . LYS A 1 185 ? -11.563 -25.632 8.431 1.00 86.00 185 LYS A N 1
ATOM 1457 C CA . LYS A 1 185 ? -12.300 -25.425 7.179 1.00 86.00 185 LYS A CA 1
ATOM 1458 C C . LYS A 1 185 ? -13.802 -25.382 7.475 1.00 86.00 185 LYS A C 1
ATOM 1460 O O . LYS A 1 185 ? -14.402 -26.416 7.752 1.00 86.00 185 LYS A O 1
ATOM 1465 N N . VAL A 1 186 ? -14.396 -24.196 7.386 1.00 86.19 186 VAL A N 1
ATOM 1466 C CA . VAL A 1 186 ? -15.844 -23.992 7.518 1.00 86.19 186 VAL A CA 1
ATOM 1467 C C . VAL A 1 186 ? -16.459 -23.894 6.116 1.00 86.19 186 VAL A C 1
ATOM 1469 O O . VAL A 1 186 ? -16.012 -23.093 5.293 1.00 86.19 186 VAL A O 1
ATOM 1472 N N . GLU A 1 187 ? -17.458 -24.728 5.808 1.00 85.81 187 GLU A N 1
ATOM 1473 C CA . GLU A 1 187 ? -18.189 -24.646 4.533 1.00 85.81 187 GLU A CA 1
ATOM 1474 C C . GLU A 1 187 ? -18.988 -23.334 4.442 1.00 85.81 187 GLU A C 1
ATOM 1476 O O . GLU A 1 187 ? -19.580 -22.891 5.424 1.00 85.81 187 GLU A O 1
ATOM 1481 N N . GLY A 1 188 ? -19.023 -22.718 3.255 1.00 83.88 188 GLY A N 1
ATOM 1482 C CA . GLY A 1 188 ? -19.797 -21.493 3.003 1.00 83.88 188 GLY A CA 1
ATOM 1483 C C . GLY A 1 188 ? -19.094 -20.181 3.368 1.00 83.88 188 GLY A C 1
ATOM 1484 O O . GLY A 1 188 ? -19.705 -19.120 3.266 1.00 83.88 188 GLY A O 1
ATOM 1485 N N . VAL A 1 189 ? -17.821 -20.230 3.768 1.00 90.44 189 VAL A N 1
ATOM 1486 C CA . VAL A 1 189 ? -17.000 -19.024 3.938 1.00 90.44 189 VAL A CA 1
ATOM 1487 C C . VAL A 1 189 ? -16.624 -18.466 2.573 1.00 90.44 189 VAL A C 1
ATOM 1489 O O . VAL A 1 189 ? -16.045 -19.171 1.744 1.00 90.44 189 VAL A O 1
ATOM 1492 N N . THR A 1 190 ? -16.910 -17.188 2.363 1.00 93.62 190 THR A N 1
ATOM 1493 C CA . THR A 1 190 ? -16.460 -16.431 1.194 1.00 93.62 190 THR A CA 1
ATOM 1494 C C . THR A 1 190 ? -15.356 -15.469 1.605 1.00 93.62 190 THR A C 1
ATOM 1496 O O . THR A 1 190 ? -15.425 -14.868 2.675 1.00 93.62 190 THR A O 1
ATOM 1499 N N . LYS A 1 191 ? -14.337 -15.313 0.758 1.00 95.44 191 LYS A N 1
ATOM 1500 C CA . LYS A 1 191 ? -13.265 -14.332 0.958 1.00 95.44 191 LYS A CA 1
ATOM 1501 C C . LYS A 1 191 ? -13.314 -13.300 -0.152 1.00 95.44 191 LYS A C 1
ATOM 1503 O O . LYS A 1 191 ? -13.600 -13.659 -1.294 1.00 95.44 191 LYS A O 1
ATOM 1508 N N . ARG A 1 192 ? -12.990 -12.051 0.165 1.00 96.50 192 ARG A N 1
ATOM 1509 C CA . ARG A 1 192 ? -12.791 -10.996 -0.833 1.00 96.50 192 ARG A CA 1
ATOM 1510 C C . ARG A 1 192 ? -11.690 -10.041 -0.398 1.00 96.50 192 ARG A C 1
ATOM 1512 O O . ARG A 1 192 ? -11.468 -9.854 0.794 1.00 96.50 192 ARG A O 1
ATOM 1519 N N . LEU A 1 193 ? -11.023 -9.430 -1.368 1.00 97.31 193 LEU A N 1
ATOM 1520 C CA . LEU A 1 193 ? -10.129 -8.307 -1.109 1.00 97.31 193 LEU A CA 1
ATOM 1521 C C . LEU A 1 193 ? -10.957 -7.036 -0.928 1.00 97.31 193 LEU A C 1
ATOM 1523 O O . LEU A 1 193 ? -11.884 -6.778 -1.699 1.00 97.31 193 LEU A O 1
ATOM 1527 N N . VAL A 1 194 ? -10.609 -6.242 0.079 1.00 96.19 194 VAL A N 1
ATOM 1528 C CA . VAL A 1 194 ? -11.229 -4.943 0.344 1.00 96.19 194 VAL A CA 1
ATOM 1529 C C . VAL A 1 194 ? -10.167 -3.854 0.204 1.00 96.19 194 VAL A C 1
ATOM 1531 O O . VAL A 1 194 ? -9.101 -3.981 0.815 1.00 96.19 194 VAL A O 1
ATOM 1534 N N . PRO A 1 195 ? -10.430 -2.783 -0.575 1.00 95.25 195 PRO A N 1
ATOM 1535 C CA . PRO A 1 195 ? -9.508 -1.662 -0.697 1.00 95.25 195 PRO A CA 1
ATOM 1536 C C . PRO A 1 195 ? -9.113 -1.088 0.660 1.00 95.25 195 PRO A C 1
ATOM 1538 O O . PRO A 1 195 ? -9.967 -0.810 1.504 1.00 95.25 195 PRO A O 1
ATOM 1541 N N . ASN A 1 196 ? -7.821 -0.833 0.830 1.00 90.88 196 ASN A N 1
ATOM 1542 C CA . ASN A 1 196 ? -7.284 -0.130 1.981 1.00 90.88 196 ASN A CA 1
ATOM 1543 C C . ASN A 1 196 ? -6.793 1.251 1.538 1.00 90.88 196 ASN A C 1
ATOM 1545 O O . ASN A 1 196 ? -6.015 1.373 0.600 1.00 90.88 196 ASN A O 1
ATOM 1549 N N . LYS A 1 197 ? -7.221 2.312 2.227 1.00 85.06 197 LYS A N 1
ATOM 1550 C CA . LYS A 1 197 ? -6.766 3.679 1.916 1.00 85.06 197 LYS A CA 1
ATOM 1551 C C . LYS A 1 197 ? -5.287 3.913 2.243 1.00 85.06 197 LYS A C 1
ATOM 1553 O O . LYS A 1 197 ? -4.746 4.931 1.833 1.00 85.06 197 LYS A O 1
ATOM 1558 N N . MET A 1 198 ? -4.669 3.015 3.010 1.00 79.81 198 MET A N 1
ATOM 1559 C CA . MET A 1 198 ? -3.295 3.140 3.501 1.00 79.81 198 MET A CA 1
ATOM 1560 C C . MET A 1 198 ? -2.304 2.190 2.805 1.00 79.81 198 MET A C 1
ATOM 1562 O O . MET A 1 198 ? -1.209 2.000 3.325 1.00 79.81 198 MET A O 1
ATOM 1566 N N . GLY A 1 199 ? -2.668 1.576 1.671 1.00 88.06 199 GLY A N 1
ATOM 1567 C CA . GLY A 1 199 ? -1.784 0.680 0.915 1.00 88.06 199 GLY A CA 1
ATOM 1568 C C . GLY A 1 199 ? -2.469 -0.633 0.546 1.00 88.06 199 GLY A C 1
ATOM 1569 O O . GLY A 1 199 ? -3.563 -0.620 -0.018 1.00 88.06 199 GLY A O 1
ATOM 1570 N N . SER A 1 200 ? -1.840 -1.765 0.879 1.00 89.81 200 SER A N 1
ATOM 1571 C CA . SER A 1 200 ? -2.316 -3.084 0.452 1.00 89.81 200 SER A CA 1
ATOM 1572 C C . SER A 1 200 ? -3.729 -3.402 0.936 1.00 89.81 200 SER A C 1
ATOM 1574 O O . SER A 1 200 ? -4.044 -3.148 2.111 1.00 89.81 200 SER A O 1
ATOM 1576 N N . PRO A 1 201 ? -4.589 -3.972 0.070 1.00 95.00 201 PRO A N 1
ATOM 1577 C CA . PRO A 1 201 ? -5.915 -4.412 0.464 1.00 95.00 201 PRO A CA 1
ATOM 1578 C C . PRO A 1 201 ? -5.810 -5.476 1.555 1.00 95.00 201 PRO A C 1
ATOM 1580 O O . PRO A 1 201 ? -4.826 -6.204 1.650 1.00 95.00 201 PRO A O 1
ATOM 1583 N N . PHE A 1 202 ? -6.843 -5.591 2.381 1.00 95.44 202 PHE A N 1
ATOM 1584 C CA . PHE A 1 202 ? -6.938 -6.679 3.351 1.00 95.44 202 PHE A CA 1
ATOM 1585 C C . PHE A 1 202 ? -7.949 -7.722 2.878 1.00 95.44 202 PHE A C 1
ATOM 1587 O O . PHE A 1 202 ? -8.850 -7.437 2.085 1.00 95.44 202 PHE A O 1
ATOM 1594 N N . VAL A 1 203 ? -7.792 -8.951 3.366 1.00 96.62 203 VAL A N 1
ATOM 1595 C CA . VAL A 1 203 ? -8.730 -10.040 3.091 1.00 96.62 203 VAL A CA 1
ATOM 1596 C C . VAL A 1 203 ? -9.873 -9.972 4.096 1.00 96.62 203 VAL A C 1
ATOM 1598 O O . VAL A 1 203 ? -9.674 -10.162 5.294 1.00 96.62 203 VAL A O 1
ATOM 1601 N N . GLU A 1 204 ? -11.081 -9.719 3.605 1.00 95.62 204 GLU A N 1
ATOM 1602 C CA . GLU A 1 204 ? -12.306 -9.830 4.384 1.00 95.62 204 GLU A CA 1
ATOM 1603 C C . GLU A 1 204 ? -12.893 -11.232 4.214 1.00 95.62 204 GLU A C 1
ATOM 1605 O O . GLU A 1 204 ? -13.094 -11.725 3.099 1.00 95.62 204 GLU A O 1
ATOM 1610 N N . CYS A 1 205 ? -13.171 -11.869 5.344 1.00 94.88 205 CYS A N 1
ATOM 1611 C CA . CYS A 1 205 ? -13.808 -13.170 5.418 1.00 94.88 205 CYS A CA 1
ATOM 1612 C C . CYS A 1 205 ? -15.262 -12.980 5.841 1.00 94.88 205 CYS A C 1
ATOM 1614 O O . CYS A 1 205 ? -15.525 -12.581 6.973 1.00 94.88 205 CYS A O 1
ATOM 1616 N N . ASP A 1 206 ? -16.193 -13.289 4.945 1.00 91.19 206 ASP A N 1
ATOM 1617 C CA . ASP A 1 206 ? -17.621 -13.271 5.238 1.00 91.19 206 ASP A CA 1
ATOM 1618 C C . ASP A 1 206 ? -18.116 -14.707 5.443 1.00 91.19 206 ASP A C 1
ATOM 1620 O O . ASP A 1 206 ? -17.804 -15.626 4.675 1.00 91.19 206 ASP A O 1
ATOM 1624 N N . PHE A 1 207 ? -18.880 -14.900 6.512 1.00 85.31 207 PHE A N 1
ATOM 1625 C CA . PHE A 1 207 ? -19.549 -16.150 6.812 1.00 85.31 207 PHE A CA 1
ATOM 1626 C C . PHE A 1 207 ? -21.049 -15.926 6.695 1.00 85.31 207 PHE A C 1
ATOM 1628 O O . PHE A 1 207 ? -21.698 -15.394 7.598 1.00 85.31 207 PHE A O 1
ATOM 1635 N N . ASN A 1 208 ? -21.618 -16.384 5.581 1.00 73.12 208 ASN A N 1
ATOM 1636 C CA . ASN A 1 208 ? -23.054 -16.328 5.367 1.00 73.12 208 ASN A CA 1
ATOM 1637 C C . ASN A 1 208 ? -23.751 -17.359 6.272 1.00 73.12 208 ASN A C 1
ATOM 1639 O O . ASN A 1 208 ? -24.048 -18.488 5.871 1.00 73.12 208 ASN A O 1
ATOM 1643 N N . LEU A 1 209 ? -24.030 -16.951 7.515 1.00 59.88 209 LEU A N 1
ATOM 1644 C CA . LEU A 1 209 ? -24.659 -17.771 8.558 1.00 59.88 209 LEU A CA 1
ATOM 1645 C C . LEU A 1 209 ? -25.992 -18.389 8.085 1.00 59.88 209 LEU A C 1
ATOM 1647 O O . LEU A 1 209 ? -26.412 -19.434 8.572 1.00 59.88 209 LEU A O 1
ATOM 1651 N N . MET A 1 210 ? -26.657 -17.786 7.094 1.00 53.88 210 MET A N 1
ATOM 1652 C CA . MET A 1 210 ? -27.951 -18.259 6.598 1.00 53.88 210 MET A CA 1
ATOM 1653 C C . MET A 1 210 ? -27.900 -19.558 5.780 1.00 53.88 210 MET A C 1
ATOM 1655 O O . MET A 1 210 ? -28.923 -20.240 5.690 1.00 53.88 210 MET A O 1
ATOM 1659 N N . GLN A 1 211 ? -26.757 -19.953 5.203 1.00 50.09 211 GLN A N 1
ATOM 1660 C CA . GLN A 1 211 ? -26.686 -21.216 4.447 1.00 50.09 211 GLN A CA 1
ATOM 1661 C C . GLN A 1 211 ? -26.379 -22.435 5.328 1.00 50.09 211 GLN A C 1
ATOM 1663 O O . GLN A 1 211 ? -26.853 -23.532 5.026 1.00 50.09 211 GLN A O 1
ATOM 1668 N N . SER A 1 212 ? -25.685 -22.258 6.455 1.00 44.34 212 SER A N 1
ATOM 1669 C CA . SER A 1 212 ? -25.412 -23.345 7.406 1.00 44.34 212 SER A CA 1
ATOM 1670 C C . SER A 1 212 ? -26.633 -23.712 8.260 1.00 44.34 212 SER A C 1
ATOM 1672 O O . SER A 1 212 ? -26.793 -24.878 8.619 1.00 44.34 212 SER A O 1
ATOM 1674 N N . VAL A 1 213 ? -27.578 -22.787 8.476 1.00 48.84 213 VAL A N 1
ATOM 1675 C CA . VAL A 1 213 ? -28.861 -23.085 9.152 1.00 48.84 213 VAL A CA 1
ATOM 1676 C C . VAL A 1 213 ? -29.742 -24.044 8.333 1.00 48.84 213 VAL A C 1
ATOM 1678 O O . VAL A 1 213 ? -30.525 -24.802 8.901 1.00 48.84 213 VAL A O 1
ATOM 1681 N N . LYS A 1 214 ? -29.590 -24.100 7.000 1.00 47.47 214 LYS A N 1
ATOM 1682 C CA . LYS A 1 214 ? -30.347 -25.042 6.152 1.00 47.47 214 LYS A CA 1
ATOM 1683 C C . LYS A 1 214 ? -29.779 -26.461 6.115 1.00 47.47 214 LYS A C 1
ATOM 1685 O O . LYS A 1 214 ? -30.464 -27.356 5.622 1.00 47.47 214 LYS A O 1
ATOM 1690 N N . LYS A 1 215 ? -28.572 -26.698 6.638 1.00 44.75 215 LYS A N 1
ATOM 1691 C CA . LYS A 1 215 ? -27.919 -28.014 6.591 1.00 44.75 215 LYS A CA 1
ATOM 1692 C C . LYS A 1 215 ? -27.619 -28.543 7.993 1.00 44.75 215 LYS A C 1
ATOM 1694 O O . LYS A 1 215 ? -26.490 -28.862 8.325 1.00 44.75 215 LYS A O 1
ATOM 1699 N N . GLY A 1 216 ? -28.667 -28.651 8.809 1.00 46.84 216 GLY A N 1
ATOM 1700 C CA . GLY A 1 216 ? -28.770 -29.675 9.855 1.00 46.84 216 GLY A CA 1
ATOM 1701 C C . GLY A 1 216 ? -27.804 -29.612 11.040 1.00 46.84 216 GLY A C 1
ATOM 1702 O O . GLY A 1 216 ? -27.858 -30.512 11.873 1.00 46.84 216 GLY A O 1
ATOM 1703 N N . THR A 1 217 ? -26.969 -28.584 11.184 1.00 43.12 217 THR A N 1
ATOM 1704 C CA . THR A 1 217 ? -26.256 -28.371 12.446 1.00 43.12 217 THR A CA 1
ATOM 1705 C C . THR A 1 217 ? -27.215 -27.673 13.398 1.00 43.12 217 THR A C 1
ATOM 1707 O O . THR A 1 217 ? -27.351 -26.451 13.381 1.00 43.12 217 THR A O 1
ATOM 1710 N N . THR A 1 218 ? -27.928 -28.460 14.204 1.00 42.91 218 THR A N 1
ATOM 1711 C CA . THR A 1 218 ? -28.635 -27.974 15.391 1.00 42.91 218 THR A CA 1
ATOM 1712 C C . THR A 1 218 ? -27.662 -27.139 16.211 1.00 42.91 218 THR A C 1
ATOM 1714 O O . THR A 1 218 ? -26.806 -27.684 16.908 1.00 42.91 218 THR A O 1
ATOM 1717 N N . VAL A 1 219 ? -27.781 -25.813 16.122 1.00 43.91 219 VAL A N 1
ATOM 1718 C CA . VAL A 1 219 ? -27.294 -24.919 17.168 1.00 43.91 219 VAL A CA 1
ATOM 1719 C C . VAL A 1 219 ? -27.964 -25.439 18.426 1.00 43.91 219 VAL A C 1
ATOM 1721 O O . VAL A 1 219 ? -29.192 -25.407 18.517 1.00 43.91 219 VAL A O 1
ATOM 1724 N N . ALA A 1 220 ? -27.184 -26.036 19.327 1.00 49.47 220 ALA A N 1
ATOM 1725 C CA . ALA A 1 220 ? -27.689 -26.494 20.606 1.00 49.47 220 ALA A CA 1
ATOM 1726 C C . ALA A 1 220 ? -28.354 -25.281 21.255 1.00 49.47 220 ALA A C 1
ATOM 1728 O O . ALA A 1 220 ? -27.671 -24.339 21.658 1.00 49.47 220 ALA A O 1
ATOM 1729 N N . SER A 1 221 ? -29.689 -25.259 21.254 1.00 58.41 221 SER A N 1
ATOM 1730 C CA . SER A 1 221 ? -30.457 -24.218 21.917 1.00 58.41 221 SER A CA 1
ATOM 1731 C C . SER A 1 221 ? -29.930 -24.154 23.340 1.00 58.41 221 SER A C 1
ATOM 1733 O O . SER A 1 221 ? -29.974 -25.167 24.044 1.00 58.41 221 SER A O 1
ATOM 1735 N N . ILE A 1 222 ? -29.367 -23.010 23.733 1.00 71.50 222 ILE A N 1
ATOM 1736 C CA . ILE A 1 222 ? -28.866 -22.830 25.094 1.00 71.50 222 ILE A CA 1
ATOM 1737 C C . ILE A 1 222 ? -30.048 -23.149 26.016 1.00 71.50 222 ILE A C 1
ATOM 1739 O O . ILE A 1 222 ? -31.096 -22.511 25.867 1.00 71.50 222 ILE A O 1
ATOM 1743 N N . PRO A 1 223 ? -29.932 -24.160 26.894 1.00 86.25 223 PRO A N 1
ATOM 1744 C CA . PRO A 1 223 ? -31.059 -24.617 27.683 1.00 86.25 223 PRO A CA 1
ATOM 1745 C C . PRO A 1 223 ? -31.569 -23.460 28.540 1.00 86.25 223 PRO A C 1
ATOM 1747 O O . PRO A 1 223 ? -30.792 -22.776 29.213 1.00 86.25 223 PRO A O 1
ATOM 1750 N N . TYR A 1 224 ? -32.878 -23.240 28.478 1.00 94.81 224 TYR A N 1
ATOM 1751 C CA . TYR A 1 224 ? -33.601 -22.381 29.399 1.00 94.81 224 TYR A CA 1
ATOM 1752 C C . TYR A 1 224 ? -34.526 -23.244 30.253 1.00 94.81 224 TYR A C 1
ATOM 1754 O O . TYR A 1 224 ? -34.907 -24.348 29.858 1.00 94.81 224 TYR A O 1
ATOM 1762 N N . GLN A 1 225 ? -34.883 -22.738 31.425 1.00 96.69 225 GLN A N 1
ATOM 1763 C CA . GLN A 1 225 ? -35.803 -23.393 32.337 1.00 96.69 225 GLN A CA 1
ATOM 1764 C C . GLN A 1 225 ? -36.709 -22.340 32.964 1.00 96.69 225 GLN A C 1
ATOM 1766 O O . GLN A 1 225 ? -36.246 -21.280 33.386 1.00 96.69 225 GLN A O 1
ATOM 1771 N N . ASP A 1 226 ? -38.000 -22.649 33.005 1.00 97.31 226 ASP A N 1
ATOM 1772 C CA . ASP A 1 226 ? -38.984 -21.849 33.721 1.00 97.31 226 ASP A CA 1
ATOM 1773 C C . ASP A 1 226 ? -38.986 -22.300 35.190 1.00 97.31 226 ASP A C 1
ATOM 1775 O O . ASP A 1 226 ? -39.172 -23.484 35.476 1.00 97.31 226 ASP A O 1
ATOM 1779 N N . VAL A 1 227 ? -38.734 -21.367 36.107 1.00 96.75 227 VAL A N 1
ATOM 1780 C CA . VAL A 1 227 ? -38.735 -21.582 37.561 1.00 96.75 227 VAL A CA 1
ATOM 1781 C C . VAL A 1 227 ? -39.965 -20.931 38.180 1.00 96.75 227 VAL A C 1
ATOM 1783 O O . VAL A 1 227 ? -40.370 -19.839 37.775 1.00 96.75 227 VAL A O 1
ATOM 1786 N N . ILE A 1 228 ? -40.587 -21.625 39.128 1.00 96.81 228 ILE A N 1
ATOM 1787 C CA . ILE A 1 228 ? -41.931 -21.327 39.640 1.00 96.81 228 ILE A CA 1
ATOM 1788 C C . ILE A 1 228 ? -41.954 -20.966 41.131 1.00 96.81 228 ILE A C 1
ATOM 1790 O O . ILE A 1 228 ? -42.998 -20.556 41.629 1.00 96.81 228 ILE A O 1
ATOM 1794 N N . GLY A 1 229 ? -40.840 -21.108 41.854 1.00 94.06 229 GLY A N 1
ATOM 1795 C CA . GLY A 1 229 ? -40.768 -20.816 43.290 1.00 94.06 229 GLY A CA 1
ATOM 1796 C C . GLY A 1 229 ? -40.485 -19.359 43.656 1.00 94.06 229 GLY A C 1
ATOM 1797 O O . GLY A 1 229 ? -40.311 -19.078 44.842 1.00 94.06 229 GLY A O 1
ATOM 1798 N N . ASN A 1 230 ? -40.441 -18.430 42.691 1.00 95.94 230 ASN A N 1
ATOM 1799 C CA . ASN A 1 230 ? -40.390 -17.004 43.010 1.00 95.94 230 ASN A CA 1
ATOM 1800 C C . ASN A 1 230 ? -41.776 -16.538 43.484 1.00 95.94 230 ASN A C 1
ATOM 1802 O O . ASN A 1 230 ? -42.690 -16.328 42.686 1.00 95.94 230 ASN A O 1
ATOM 1806 N N . ASP A 1 231 ? -41.925 -16.359 44.796 1.00 96.12 231 ASP A N 1
ATOM 1807 C CA . ASP A 1 231 ? -43.144 -15.869 45.451 1.00 96.12 231 ASP A CA 1
ATOM 1808 C C . ASP A 1 231 ? -43.393 -14.362 45.250 1.00 96.12 231 ASP A C 1
ATOM 1810 O O . ASP A 1 231 ? -44.420 -13.831 45.680 1.00 96.12 231 ASP A O 1
ATOM 1814 N N . GLY A 1 232 ? -42.479 -13.683 44.554 1.00 95.25 232 GLY A N 1
ATOM 1815 C CA . GLY A 1 232 ? -42.527 -12.259 44.271 1.00 95.25 232 GLY A CA 1
ATOM 1816 C C . GLY A 1 232 ? -41.795 -11.389 45.285 1.00 95.25 232 GLY A C 1
ATOM 1817 O O . GLY A 1 232 ? -41.907 -10.166 45.189 1.00 95.25 232 GLY A O 1
ATOM 1818 N N . SER A 1 233 ? -41.070 -11.983 46.240 1.00 95.50 233 SER A N 1
ATOM 1819 C CA . SER A 1 233 ? -40.223 -11.265 47.204 1.00 95.50 233 SER A CA 1
ATOM 1820 C C . SER A 1 233 ? -38.930 -10.709 46.593 1.00 95.50 233 SER A C 1
ATOM 1822 O O . SER A 1 233 ? -38.370 -9.754 47.132 1.00 95.50 233 SER A O 1
ATOM 1824 N N . VAL A 1 234 ? -38.486 -11.250 45.453 1.00 95.94 234 VAL A N 1
ATOM 1825 C CA . VAL A 1 234 ? -37.295 -10.809 44.706 1.00 95.94 234 VAL A CA 1
ATOM 1826 C C . VAL A 1 234 ? -37.591 -10.674 43.212 1.00 95.94 234 VAL A C 1
ATOM 1828 O O . VAL A 1 234 ? -38.590 -11.197 42.708 1.00 95.94 234 VAL A O 1
ATOM 1831 N N . SER A 1 235 ? -36.737 -9.951 42.482 1.00 97.12 235 SER A N 1
ATOM 1832 C CA . SER A 1 235 ? -36.876 -9.846 41.029 1.00 97.12 235 SER A CA 1
ATOM 1833 C C . SER A 1 235 ? -36.542 -11.185 40.357 1.00 97.12 235 SER A C 1
ATOM 1835 O O . SER A 1 235 ? -35.825 -12.015 40.917 1.00 97.12 235 SER A O 1
ATOM 1837 N N . CYS A 1 236 ? -37.051 -11.425 39.147 1.00 97.75 236 CYS A N 1
ATOM 1838 C CA . CYS A 1 236 ? -36.691 -12.636 38.408 1.00 97.75 236 CYS A CA 1
ATOM 1839 C C . CYS A 1 236 ? -35.206 -12.684 38.028 1.00 97.75 236 CYS A C 1
ATOM 1841 O O . CYS A 1 236 ? -34.659 -13.775 37.893 1.00 97.75 236 CYS A O 1
ATOM 1843 N N . GLN A 1 237 ? -34.554 -11.529 37.879 1.00 97.56 237 GLN A N 1
ATOM 1844 C CA . GLN A 1 237 ? -33.115 -11.439 37.675 1.00 97.56 237 GLN A CA 1
ATOM 1845 C C . GLN A 1 237 ? -32.365 -11.992 38.890 1.00 97.56 237 GLN A C 1
ATOM 1847 O O . GLN A 1 237 ? -31.614 -12.952 38.740 1.00 97.56 237 GLN A O 1
ATOM 1852 N N . ASP A 1 238 ? -32.661 -11.480 40.088 1.00 96.44 238 ASP A N 1
ATOM 1853 C CA . ASP A 1 238 ? -32.030 -11.942 41.334 1.00 96.44 238 ASP A CA 1
ATOM 1854 C C . ASP A 1 238 ? -32.329 -13.428 41.591 1.00 96.44 238 ASP A C 1
ATOM 1856 O O . ASP A 1 238 ? -31.456 -14.201 41.983 1.00 96.44 238 ASP A O 1
ATOM 1860 N N . TYR A 1 239 ? -33.563 -13.861 41.303 1.00 97.25 239 TYR A N 1
ATOM 1861 C CA . TYR A 1 239 ? -33.955 -15.262 41.443 1.00 97.25 239 TYR A CA 1
ATOM 1862 C C . TYR A 1 239 ? -33.131 -16.186 40.527 1.00 97.25 239 TYR A C 1
ATOM 1864 O O . TYR A 1 239 ? -32.672 -17.244 40.965 1.00 97.25 239 TYR A O 1
ATOM 1872 N N . CYS A 1 240 ? -32.912 -15.792 39.265 1.00 97.62 240 CYS A N 1
ATOM 1873 C CA . CYS A 1 240 ? -32.098 -16.558 38.316 1.00 97.62 240 CYS A CA 1
ATOM 1874 C C . CYS A 1 240 ? -30.595 -16.522 38.654 1.00 97.62 240 CYS A C 1
ATOM 1876 O O . CYS A 1 240 ? -29.904 -17.505 38.396 1.00 97.62 24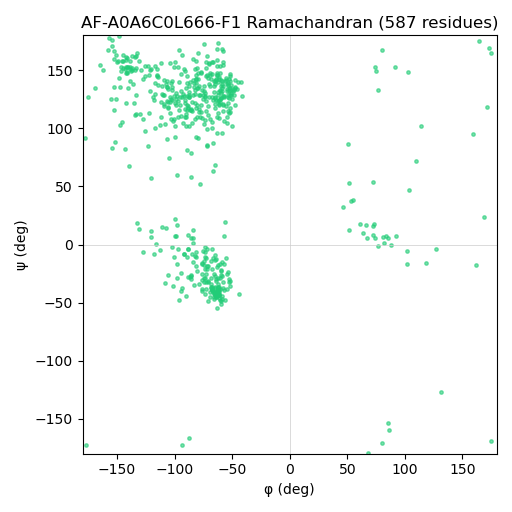0 CYS A O 1
ATOM 1878 N N . GLU A 1 241 ? -30.078 -15.442 39.245 1.00 96.88 241 GLU A N 1
ATOM 1879 C CA . GLU A 1 241 ? -28.670 -15.336 39.669 1.00 96.88 241 GLU A CA 1
ATOM 1880 C C . GLU A 1 241 ? -28.332 -16.213 40.887 1.00 96.88 241 GLU A C 1
ATOM 1882 O O . GLU A 1 241 ? -27.164 -16.554 41.118 1.00 96.88 241 GLU A O 1
ATOM 1887 N N . GLY A 1 242 ? -29.357 -16.636 41.630 1.00 95.50 242 GLY A N 1
ATOM 1888 C CA . GLY A 1 242 ? -29.232 -17.481 42.810 1.00 95.50 242 GLY A CA 1
ATOM 1889 C C . GLY A 1 242 ? -28.822 -16.708 44.063 1.00 95.50 242 GLY A C 1
ATOM 1890 O O . GLY A 1 242 ? -28.807 -15.483 44.107 1.00 95.50 242 GLY A O 1
ATOM 1891 N N . VAL A 1 243 ? -28.515 -17.445 45.126 1.00 94.94 243 VAL A N 1
ATOM 1892 C CA . VAL A 1 243 ? -28.158 -16.882 46.432 1.00 94.94 243 VAL A CA 1
ATOM 1893 C C . VAL A 1 243 ? -27.175 -17.805 47.141 1.00 94.94 243 VAL A C 1
ATOM 1895 O O . VAL A 1 243 ? -27.282 -19.028 47.042 1.00 94.94 243 VAL A O 1
ATOM 1898 N N . TYR A 1 244 ? -26.209 -17.247 47.877 1.00 93.25 244 TYR A N 1
ATOM 1899 C CA . TYR A 1 244 ? -25.187 -18.022 48.599 1.00 93.25 244 TYR A CA 1
ATOM 1900 C C . TYR A 1 244 ? -24.422 -19.037 47.725 1.00 93.25 244 TYR A C 1
ATOM 1902 O O . TYR A 1 244 ? -24.125 -20.152 48.160 1.00 93.25 244 TYR A O 1
ATOM 1910 N N . GLY A 1 245 ? -24.124 -18.679 46.476 1.00 94.31 245 GLY A N 1
ATOM 1911 C CA . GLY A 1 245 ? -23.358 -19.524 45.561 1.00 94.31 245 GLY A CA 1
ATOM 1912 C C . GLY A 1 245 ? -24.127 -20.738 45.025 1.00 94.31 245 GLY A C 1
ATOM 1913 O O . GLY A 1 245 ? -23.505 -21.677 44.526 1.00 94.31 245 GLY A O 1
ATOM 1914 N N . LYS A 1 246 ? -25.461 -20.743 45.119 1.00 96.00 246 LYS A N 1
ATOM 1915 C CA . LYS A 1 246 ? -26.328 -21.826 44.638 1.00 96.00 246 LYS A CA 1
ATOM 1916 C C . LYS A 1 246 ? -27.631 -21.278 44.030 1.00 96.00 246 LYS A C 1
ATOM 1918 O O . LYS A 1 246 ? -28.023 -20.156 44.343 1.00 96.00 246 LYS A O 1
ATOM 1923 N N . PRO A 1 247 ? -28.319 -22.046 43.171 1.00 96.31 247 PRO A N 1
ATOM 1924 C CA . PRO A 1 247 ? -29.598 -21.643 42.612 1.00 96.31 247 PRO A CA 1
ATOM 1925 C C . PRO A 1 247 ? -30.660 -21.500 43.697 1.00 96.31 247 PRO A C 1
ATOM 1927 O O . PRO A 1 247 ? -30.692 -22.261 44.672 1.00 96.31 247 PRO A O 1
ATOM 1930 N N . TRP A 1 248 ? -31.557 -20.541 43.491 1.00 93.12 248 TRP A N 1
ATOM 1931 C CA . TRP A 1 248 ? -32.684 -20.309 44.383 1.00 93.12 248 TRP A CA 1
ATOM 1932 C C . TRP A 1 248 ? -33.584 -21.549 44.442 1.00 93.12 248 TRP A C 1
ATOM 1934 O O . TRP A 1 248 ? -33.888 -22.151 43.411 1.00 93.12 248 TRP A O 1
ATOM 1944 N N . ASN A 1 249 ? -33.947 -21.975 45.656 1.00 92.31 249 ASN A N 1
ATOM 1945 C CA . ASN A 1 249 ? -34.767 -23.167 45.930 1.00 92.31 249 ASN A CA 1
ATOM 1946 C C . ASN A 1 249 ? -34.300 -24.483 45.263 1.00 92.31 249 ASN A C 1
ATOM 1948 O O . ASN A 1 249 ? -35.032 -25.468 45.272 1.00 92.31 249 ASN A O 1
ATOM 1952 N N . GLY A 1 250 ? -33.081 -24.535 44.709 1.00 94.12 250 GLY A N 1
ATOM 1953 C CA . GLY A 1 250 ? -32.584 -25.701 43.975 1.00 94.12 250 GLY A CA 1
ATOM 1954 C C . GLY A 1 250 ? -33.317 -25.992 42.660 1.00 94.12 250 GLY A C 1
ATOM 1955 O O . GLY A 1 250 ? -33.198 -27.102 42.151 1.00 94.12 250 GLY A O 1
ATOM 1956 N N . GLU A 1 251 ? -34.076 -25.036 42.111 1.00 95.62 251 GLU A N 1
ATOM 1957 C CA . GLU A 1 251 ? -34.873 -25.272 40.899 1.00 95.62 251 GLU A CA 1
ATOM 1958 C C . GLU A 1 251 ? -34.025 -25.338 39.627 1.00 95.62 251 GLU A C 1
ATOM 1960 O O . GLU A 1 251 ? -34.354 -26.091 38.712 1.00 95.62 251 GLU A O 1
ATOM 1965 N N . LEU A 1 252 ? -32.925 -24.584 39.566 1.00 96.88 252 LEU A N 1
ATOM 1966 C CA . LEU A 1 252 ? -31.989 -24.637 38.443 1.00 96.88 252 LEU A CA 1
ATOM 1967 C C . LEU A 1 252 ? -30.876 -25.666 38.700 1.00 96.88 252 LEU A C 1
ATOM 1969 O O . LEU A 1 252 ? -30.465 -25.859 39.847 1.00 96.88 252 LEU A O 1
ATOM 1973 N N . PRO A 1 253 ? -30.317 -26.308 37.658 1.00 96.25 253 PRO A N 1
ATOM 1974 C CA . PRO A 1 253 ? -29.230 -27.262 37.836 1.00 96.25 253 PRO A CA 1
ATOM 1975 C C . PRO A 1 253 ? -27.956 -26.581 38.346 1.00 96.25 253 PRO A C 1
ATOM 1977 O O . PRO A 1 253 ? -27.470 -25.629 37.738 1.00 96.25 253 PRO A O 1
ATOM 1980 N N . MET A 1 254 ? -27.328 -27.134 39.390 1.00 94.88 254 MET A N 1
ATOM 1981 C CA . MET A 1 254 ? -26.022 -26.653 39.884 1.00 94.88 254 MET A CA 1
ATOM 1982 C C . MET A 1 254 ? -24.954 -26.576 38.780 1.00 94.88 254 MET A C 1
ATOM 1984 O O . MET A 1 254 ? -24.109 -25.682 38.801 1.00 94.88 254 MET A O 1
ATOM 1988 N N . SER A 1 255 ? -25.021 -27.473 37.788 1.00 94.62 255 SER A N 1
ATOM 1989 C CA . SER A 1 255 ? -24.112 -27.534 36.635 1.00 94.62 255 SER A CA 1
ATOM 1990 C C . SER A 1 255 ? -24.172 -26.316 35.709 1.00 94.62 255 SER A C 1
ATOM 1992 O O . SER A 1 255 ? -23.296 -26.151 34.857 1.00 94.62 255 SER A O 1
ATOM 1994 N N . TRP A 1 256 ? -25.180 -25.451 35.850 1.00 95.19 256 TRP A N 1
ATOM 1995 C CA . TRP A 1 256 ? -25.267 -24.228 35.059 1.00 95.19 256 TRP A CA 1
ATOM 1996 C C . TRP A 1 256 ? -24.176 -23.220 35.417 1.00 95.19 256 TRP A C 1
ATOM 1998 O O . TRP A 1 256 ? -23.729 -22.510 34.517 1.00 95.19 256 TRP A O 1
ATOM 2008 N N . ASN A 1 257 ? -23.693 -23.236 36.668 1.00 93.94 257 ASN A N 1
ATOM 2009 C CA . ASN A 1 257 ? -22.734 -22.268 37.203 1.00 93.94 257 ASN A CA 1
ATOM 2010 C C . ASN A 1 257 ? -23.202 -20.821 36.957 1.00 93.94 257 ASN A C 1
ATOM 2012 O O . ASN A 1 257 ? -22.480 -20.040 36.350 1.00 93.94 257 ASN A O 1
ATOM 2016 N N . GLY A 1 258 ? -24.429 -20.490 37.364 1.00 94.62 258 GLY A N 1
ATOM 2017 C CA . GLY A 1 258 ? -25.059 -19.185 37.137 1.00 94.62 258 GLY A CA 1
ATOM 2018 C C . GLY A 1 258 ? -26.096 -19.184 36.009 1.00 94.62 258 GLY A C 1
ATOM 2019 O O . GLY A 1 258 ? -25.990 -19.927 35.022 1.00 94.62 258 GLY A O 1
ATOM 2020 N N . ALA A 1 259 ? -27.111 -18.333 36.159 1.00 97.31 259 ALA A N 1
ATOM 2021 C CA . ALA A 1 259 ? -28.155 -18.109 35.168 1.00 97.31 259 ALA A CA 1
ATOM 2022 C C . ALA A 1 259 ? -28.555 -16.628 35.103 1.00 97.31 259 ALA A C 1
ATOM 2024 O O . ALA A 1 259 ? -28.281 -15.860 36.019 1.00 97.31 259 ALA A O 1
ATOM 2025 N N . VAL A 1 260 ? -29.201 -16.238 34.004 1.00 97.00 260 VAL A N 1
ATOM 2026 C CA . VAL A 1 260 ? -29.741 -14.891 33.771 1.00 97.00 260 VAL A CA 1
ATOM 2027 C C . VAL A 1 260 ? -31.219 -14.987 33.411 1.00 97.00 260 VAL A C 1
ATOM 2029 O O . VAL A 1 260 ? -31.634 -15.941 32.747 1.00 97.00 260 VAL A O 1
ATOM 2032 N N . CYS A 1 261 ? -32.027 -14.020 33.841 1.00 97.69 261 CYS A N 1
ATOM 2033 C CA . CYS A 1 261 ? -33.425 -13.964 33.439 1.00 97.69 261 CYS A CA 1
ATOM 2034 C C . CYS A 1 261 ? -33.546 -13.490 31.984 1.00 97.69 261 CYS A C 1
ATOM 2036 O O . CYS A 1 261 ? -32.960 -12.485 31.591 1.00 97.69 261 CYS A O 1
ATOM 2038 N N . ILE A 1 262 ? -34.344 -14.203 31.186 1.00 97.38 262 ILE A N 1
ATOM 2039 C CA . ILE A 1 262 ? -34.664 -13.840 29.794 1.00 97.38 262 ILE A CA 1
ATOM 2040 C C . ILE A 1 262 ? -36.155 -13.542 29.585 1.00 97.38 262 ILE A C 1
ATOM 2042 O O . ILE A 1 262 ? -36.578 -13.238 28.470 1.00 97.38 262 ILE A O 1
ATOM 2046 N N . GLY A 1 263 ? -36.969 -13.627 30.641 1.00 96.94 263 GLY A N 1
ATOM 2047 C CA . GLY A 1 263 ? -38.364 -13.194 30.611 1.00 96.94 263 GLY A CA 1
ATOM 2048 C C . GLY A 1 263 ? -39.214 -13.711 31.769 1.00 96.94 263 GLY A C 1
ATOM 2049 O O . GLY A 1 263 ? -38.775 -14.522 32.581 1.00 96.94 263 GLY A O 1
ATOM 2050 N N . THR A 1 264 ? -40.464 -13.249 31.805 1.00 97.25 264 THR A N 1
ATOM 2051 C CA . THR A 1 264 ? -41.490 -13.610 32.795 1.00 97.25 264 THR A CA 1
ATOM 2052 C C . THR A 1 264 ? -42.727 -14.180 32.088 1.00 97.25 264 THR A C 1
ATOM 2054 O O . THR A 1 264 ? -43.663 -13.435 31.789 1.00 97.25 264 THR A O 1
ATOM 2057 N N . PRO A 1 265 ? -42.765 -15.490 31.762 1.00 95.62 265 PRO A N 1
ATOM 2058 C CA . PRO A 1 265 ? -43.786 -16.065 30.879 1.00 95.62 265 PRO A CA 1
ATOM 2059 C C . PRO A 1 265 ? -45.233 -15.859 31.343 1.00 95.62 265 PRO A C 1
ATOM 2061 O O . PRO A 1 265 ? -46.125 -15.723 30.511 1.00 95.62 265 PRO A O 1
ATOM 2064 N N . THR A 1 266 ? -45.476 -15.820 32.656 1.00 93.75 266 THR A N 1
ATOM 2065 C CA . THR A 1 266 ? -46.823 -15.632 33.221 1.00 93.75 266 THR A CA 1
ATOM 2066 C C . THR A 1 266 ? -47.293 -14.180 33.251 1.00 93.75 266 THR A C 1
ATOM 2068 O O . THR A 1 266 ? -48.494 -13.943 33.316 1.00 93.75 266 THR A O 1
ATOM 2071 N N . ASP A 1 267 ? -46.377 -13.208 33.228 1.00 93.31 267 ASP A N 1
ATOM 2072 C CA . ASP A 1 267 ? -46.708 -11.777 33.218 1.00 93.31 267 ASP A CA 1
ATOM 2073 C C . ASP A 1 267 ? -45.553 -10.993 32.559 1.00 93.31 267 ASP A C 1
ATOM 2075 O O . ASP A 1 267 ? -44.656 -10.490 33.247 1.00 93.31 267 ASP A O 1
ATOM 2079 N N . PRO A 1 268 ? -45.520 -10.917 31.213 1.00 94.50 268 PRO A N 1
ATOM 2080 C CA . PRO A 1 268 ? -44.419 -10.293 30.474 1.00 94.50 268 PRO A CA 1
ATOM 2081 C C . PRO A 1 268 ? -44.192 -8.812 30.808 1.00 94.50 268 PRO A C 1
ATOM 2083 O O . PRO A 1 268 ? -43.094 -8.300 30.610 1.00 94.50 268 PRO A O 1
ATOM 2086 N N . ASN A 1 269 ? -45.209 -8.125 31.343 1.00 94.56 269 ASN A N 1
ATOM 2087 C CA . ASN A 1 269 ? -45.149 -6.699 31.681 1.00 94.56 269 ASN A CA 1
ATOM 2088 C C . ASN A 1 269 ? -44.320 -6.409 32.941 1.00 94.56 269 ASN A C 1
ATOM 2090 O O . ASN A 1 269 ? -43.986 -5.255 33.211 1.00 94.56 269 ASN A O 1
ATOM 2094 N N . ILE A 1 270 ? -44.010 -7.436 33.735 1.00 94.12 270 ILE A N 1
ATOM 2095 C CA . ILE A 1 270 ? -43.170 -7.308 34.927 1.00 94.12 270 ILE A CA 1
ATOM 2096 C C . ILE A 1 270 ? -41.704 -7.114 34.524 1.00 94.12 270 ILE A C 1
ATOM 2098 O O . ILE A 1 270 ? -41.020 -6.262 35.093 1.00 94.12 270 ILE A O 1
ATOM 2102 N N . GLY A 1 271 ? -41.243 -7.871 33.522 1.00 94.75 271 GLY A N 1
ATOM 2103 C CA . GLY A 1 271 ? -39.835 -7.941 33.140 1.00 94.75 271 GLY A CA 1
ATOM 2104 C C . GLY A 1 271 ? -38.959 -8.615 34.204 1.00 94.75 271 GLY A C 1
ATOM 2105 O O . GLY A 1 271 ? -39.428 -9.046 35.253 1.00 94.75 271 GLY A O 1
ATOM 2106 N N . CYS A 1 272 ? -37.656 -8.717 33.944 1.00 97.75 272 CYS A N 1
ATOM 2107 C CA . CYS A 1 272 ? -36.742 -9.440 34.834 1.00 97.75 272 CYS A CA 1
ATOM 2108 C C . CYS A 1 272 ? -36.401 -8.692 36.134 1.00 97.75 272 CYS A C 1
ATOM 2110 O O . CYS A 1 272 ? -36.176 -9.328 37.156 1.00 97.75 272 CYS A O 1
ATOM 2112 N N . ASN A 1 273 ? -36.413 -7.357 36.126 1.00 97.19 273 ASN A N 1
ATOM 2113 C CA . ASN A 1 273 ? -35.823 -6.539 37.197 1.00 97.19 273 ASN A CA 1
ATOM 2114 C C . ASN A 1 273 ? -36.839 -6.000 38.221 1.00 97.19 273 ASN A C 1
ATOM 2116 O O . ASN A 1 273 ? -36.491 -5.159 39.047 1.00 97.19 273 ASN A O 1
ATOM 2120 N N . LYS A 1 274 ? -38.110 -6.417 38.156 1.00 94.81 274 LYS A N 1
ATOM 2121 C CA . LYS A 1 274 ? -39.176 -5.873 39.009 1.00 94.81 274 LYS A CA 1
ATOM 2122 C C . LYS A 1 274 ? -39.630 -6.890 40.055 1.00 94.81 274 LYS A C 1
ATOM 2124 O O . LYS A 1 274 ? -39.991 -8.012 39.716 1.00 94.81 274 LYS A O 1
ATOM 2129 N N . VAL A 1 275 ? -39.662 -6.461 41.316 1.00 93.94 275 VAL A N 1
ATOM 2130 C CA . VAL A 1 275 ? -40.273 -7.204 42.430 1.00 93.94 275 VAL A CA 1
ATOM 2131 C C . VAL A 1 275 ? -41.794 -7.060 42.343 1.00 93.94 275 VAL A C 1
ATOM 2133 O O . VAL A 1 275 ? -42.312 -5.964 42.115 1.00 93.94 275 VAL A O 1
ATOM 2136 N N . THR A 1 276 ? -42.519 -8.166 42.479 1.00 91.25 276 THR A N 1
ATOM 2137 C CA . THR A 1 276 ? -43.947 -8.242 42.132 1.00 91.25 276 THR A CA 1
ATOM 2138 C C . THR A 1 276 ? -44.864 -8.263 43.349 1.00 91.25 276 THR A C 1
ATOM 2140 O O . THR A 1 276 ? -46.030 -7.893 43.223 1.00 91.25 276 THR A O 1
ATOM 2143 N N . GLY A 1 277 ? -44.372 -8.732 44.502 1.00 92.62 277 GLY A N 1
ATOM 2144 C CA . GLY A 1 277 ? -45.187 -9.015 45.687 1.00 92.62 277 GLY A CA 1
ATOM 2145 C C . GLY A 1 277 ? -46.231 -10.127 45.489 1.00 92.62 277 GLY A C 1
ATOM 2146 O O . GLY A 1 277 ? -47.107 -10.292 46.334 1.00 92.62 277 GLY A O 1
ATOM 2147 N N . LYS A 1 278 ? -46.177 -10.858 44.367 1.00 94.19 278 LYS A N 1
ATOM 2148 C CA . LYS A 1 278 ? -47.054 -11.988 44.023 1.00 94.19 278 LYS A CA 1
ATOM 2149 C C . LYS A 1 278 ? -46.251 -13.070 43.285 1.00 94.19 278 LYS A C 1
ATOM 2151 O O . LYS A 1 278 ? -45.336 -12.705 42.544 1.00 94.19 278 LYS A O 1
ATOM 2156 N N . PRO A 1 279 ? -46.621 -14.358 43.376 1.00 96.81 279 PRO A N 1
ATOM 2157 C CA . PRO A 1 279 ? -45.909 -15.420 42.669 1.00 96.81 279 PRO A CA 1
ATOM 2158 C C . PRO A 1 279 ? -45.749 -15.138 41.166 1.00 96.81 279 PRO A C 1
ATOM 2160 O O . PRO A 1 279 ? -46.704 -14.715 40.506 1.00 96.81 279 PRO A O 1
ATOM 2163 N N . VAL A 1 280 ? -44.546 -15.355 40.627 1.00 96.88 280 VAL A N 1
ATOM 2164 C CA . VAL A 1 280 ? -44.196 -15.117 39.217 1.00 96.88 280 VAL A CA 1
ATOM 2165 C C . VAL A 1 280 ? -43.313 -16.244 38.685 1.00 96.88 280 VAL A C 1
ATOM 2167 O O . VAL A 1 280 ? -42.422 -16.728 39.376 1.00 96.88 280 VAL A O 1
ATOM 2170 N N . VAL A 1 281 ? -43.546 -16.661 37.439 1.00 97.62 281 VAL A N 1
ATOM 2171 C CA . VAL A 1 281 ? -42.663 -17.609 36.752 1.00 97.62 281 VAL A CA 1
ATOM 2172 C C . VAL A 1 281 ? -41.547 -16.834 36.066 1.00 97.62 281 VAL A C 1
ATOM 2174 O O . VAL A 1 281 ? -41.816 -15.925 35.275 1.00 97.62 281 VAL A O 1
ATOM 2177 N N . CYS A 1 282 ? -40.303 -17.214 36.342 1.00 98.06 282 CYS A N 1
ATOM 2178 C CA . CYS A 1 282 ? -39.118 -16.624 35.729 1.00 98.06 282 CYS A CA 1
ATOM 2179 C C . CYS A 1 282 ? -38.538 -17.602 34.706 1.00 98.06 282 CYS A C 1
ATOM 2181 O O . CYS A 1 282 ? -38.375 -18.781 35.001 1.00 98.06 282 CYS A O 1
ATOM 2183 N N . ARG A 1 283 ? -38.199 -17.130 33.505 1.00 98.00 283 ARG A N 1
ATOM 2184 C CA . ARG A 1 283 ? -37.465 -17.926 32.518 1.00 98.00 283 ARG A CA 1
ATOM 2185 C C . ARG A 1 283 ? -35.981 -17.627 32.643 1.00 98.00 283 ARG A C 1
ATOM 2187 O O . ARG A 1 283 ? -35.551 -16.535 32.274 1.00 98.00 283 ARG A O 1
ATOM 2194 N N . CYS A 1 284 ? -35.210 -18.591 33.128 1.00 97.94 284 CYS A N 1
ATOM 2195 C CA . CYS A 1 284 ? -33.769 -18.454 33.312 1.00 97.94 284 CYS A CA 1
ATOM 2196 C C . CYS A 1 284 ? -33.001 -19.170 32.195 1.00 97.94 284 CYS A C 1
ATOM 2198 O O . CYS A 1 284 ? -33.364 -20.276 31.790 1.00 97.94 284 CYS A O 1
ATOM 2200 N N . GLN A 1 285 ? -31.910 -18.568 31.727 1.00 97.00 285 GLN A N 1
ATOM 2201 C CA . GLN A 1 285 ? -30.978 -19.139 30.756 1.00 97.00 285 GLN A CA 1
ATOM 2202 C C . GLN A 1 285 ? -29.594 -19.296 31.389 1.00 97.00 285 GLN A C 1
ATOM 2204 O O . GLN A 1 285 ? -29.140 -18.416 32.119 1.00 97.00 285 GLN A O 1
ATOM 2209 N N . ARG A 1 286 ? -28.910 -20.410 31.110 1.00 95.56 286 ARG A N 1
ATOM 2210 C CA . ARG A 1 286 ? -27.549 -20.663 31.609 1.00 95.56 286 ARG A CA 1
ATOM 2211 C C . ARG A 1 286 ? -26.582 -19.548 31.185 1.00 95.56 286 ARG A C 1
ATOM 2213 O O . ARG A 1 286 ? -26.456 -19.292 29.991 1.00 95.56 286 ARG A O 1
ATOM 2220 N N . SER A 1 287 ? -25.856 -18.959 32.141 1.00 93.88 287 SER A N 1
ATOM 2221 C CA . SER A 1 287 ? -24.845 -17.917 31.880 1.00 93.88 287 SER A CA 1
ATOM 2222 C C . SER A 1 287 ? -23.405 -18.407 32.067 1.00 93.88 287 SER A C 1
ATOM 2224 O O . SER A 1 287 ? -22.508 -17.960 31.358 1.00 93.88 287 SER A O 1
ATOM 2226 N N . GLY A 1 288 ? -23.166 -19.336 33.001 1.00 91.06 288 GLY A N 1
ATOM 2227 C CA . GLY A 1 288 ? -21.822 -19.829 33.321 1.00 91.06 288 GLY A CA 1
ATOM 2228 C C . GLY A 1 288 ? -20.944 -18.855 34.123 1.00 91.06 288 GLY A C 1
ATOM 2229 O O . GLY A 1 288 ? -19.776 -19.165 34.352 1.00 91.06 288 GLY A O 1
ATOM 2230 N N . GLN A 1 289 ? -21.484 -17.711 34.560 1.00 90.44 289 GLN A N 1
ATOM 2231 C CA . GLN A 1 289 ? -20.745 -16.627 35.229 1.00 90.44 289 GLN A CA 1
ATOM 2232 C C . GLN A 1 289 ? -20.541 -16.812 36.747 1.00 90.44 289 GLN A C 1
ATOM 2234 O O . GLN A 1 289 ? -19.986 -15.939 37.408 1.00 90.44 289 GLN A O 1
ATOM 2239 N N . GLY A 1 290 ? -20.941 -17.955 37.301 1.00 91.56 290 GLY A N 1
ATOM 2240 C CA . GLY A 1 290 ? -20.981 -18.220 38.737 1.00 91.56 290 GLY A CA 1
ATOM 2241 C C . GLY A 1 290 ? -22.338 -17.873 39.353 1.00 91.56 290 GLY A C 1
ATOM 2242 O O . GLY A 1 290 ? -23.078 -17.037 38.843 1.00 91.56 290 GLY A O 1
ATOM 2243 N N . TRP A 1 291 ? -22.680 -18.551 40.449 1.00 94.69 291 TRP A N 1
ATOM 2244 C CA . TRP A 1 291 ? -23.842 -18.201 41.269 1.00 94.69 291 TRP A CA 1
ATOM 2245 C C . TRP A 1 291 ? -23.507 -17.022 42.184 1.00 94.69 291 TRP A C 1
ATOM 2247 O O . TRP A 1 291 ? -22.406 -16.965 42.743 1.00 94.69 291 TRP A O 1
ATOM 2257 N N . TYR A 1 292 ? -24.466 -16.120 42.388 1.00 90.12 292 TYR A N 1
ATOM 2258 C CA . TYR A 1 292 ? -24.287 -14.957 43.253 1.00 90.12 292 TYR A CA 1
ATOM 2259 C C . TYR A 1 292 ? -23.952 -15.372 44.699 1.00 90.12 292 TYR A C 1
ATOM 2261 O O . TYR A 1 292 ? -24.661 -16.174 45.312 1.00 90.12 292 TYR A O 1
ATOM 2269 N N . GLN A 1 293 ? -22.848 -14.850 45.252 1.00 86.50 293 GLN A N 1
ATOM 2270 C CA . GLN A 1 293 ? -22.340 -15.224 46.586 1.00 86.50 293 GLN A CA 1
ATOM 2271 C C . GLN A 1 293 ? -22.857 -14.344 47.734 1.00 86.50 293 GLN A C 1
ATOM 2273 O O . GLN A 1 293 ? -22.623 -14.670 48.899 1.00 86.50 293 GLN A O 1
ATOM 2278 N N . GLY A 1 294 ? -23.559 -13.247 47.441 1.00 75.12 294 GLY A N 1
ATOM 2279 C CA . GLY A 1 294 ? -24.098 -12.372 48.479 1.00 75.12 294 GLY A CA 1
ATOM 2280 C C . GLY A 1 294 ? -25.229 -13.050 49.254 1.00 75.12 294 GLY A C 1
ATOM 2281 O O . GLY A 1 294 ? -26.088 -13.724 48.682 1.00 75.12 294 GLY A O 1
ATOM 2282 N N . GLY A 1 295 ? -25.205 -12.899 50.577 1.00 58.12 295 GLY A N 1
ATOM 2283 C CA . GLY A 1 295 ? -26.263 -13.374 51.460 1.00 58.12 295 GLY A CA 1
ATOM 2284 C C . GLY A 1 295 ? -27.343 -12.318 51.726 1.00 58.12 295 GLY A C 1
ATOM 2285 O O . GLY A 1 295 ? -27.000 -11.139 51.762 1.00 58.12 295 GLY A O 1
ATOM 2286 N N . PRO A 1 296 ? -28.609 -12.693 52.000 1.00 51.62 296 PRO A N 1
ATOM 2287 C CA . PRO A 1 296 ? -29.722 -11.819 52.406 1.00 51.62 296 PRO A CA 1
ATOM 2288 C C . PRO A 1 296 ? -29.551 -10.938 53.661 1.00 51.62 296 PRO A C 1
ATOM 2290 O O . PRO A 1 296 ? -30.548 -10.457 54.185 1.00 51.62 296 PRO A O 1
ATOM 2293 N N . ASN A 1 297 ? -28.336 -10.666 54.145 1.00 46.47 297 ASN A N 1
ATOM 2294 C CA . ASN A 1 297 ? -28.105 -9.757 55.277 1.00 46.47 297 ASN A CA 1
ATOM 2295 C C . ASN A 1 297 ? -27.656 -8.342 54.880 1.00 46.47 297 ASN A C 1
ATOM 2297 O O . ASN A 1 297 ? -27.124 -7.606 55.708 1.00 46.47 297 ASN A O 1
ATOM 2301 N N . ILE A 1 298 ? -27.939 -7.918 53.649 1.00 43.53 298 ILE A N 1
ATOM 2302 C CA . ILE A 1 298 ? -28.103 -6.492 53.370 1.00 43.53 298 ILE A CA 1
ATOM 2303 C C . ILE A 1 298 ? -29.604 -6.239 53.414 1.00 43.53 298 ILE A C 1
ATOM 2305 O O . ILE A 1 298 ? -30.347 -6.731 52.566 1.00 43.53 298 ILE A O 1
ATOM 2309 N N . ALA A 1 299 ? -30.043 -5.533 54.458 1.00 38.16 299 ALA A N 1
ATOM 2310 C CA . ALA A 1 299 ? -31.402 -5.027 54.562 1.00 38.16 299 ALA A CA 1
ATOM 2311 C C . ALA A 1 299 ? -31.814 -4.401 53.218 1.00 38.16 299 ALA A C 1
ATOM 2313 O O . ALA A 1 299 ? -30.980 -3.735 52.594 1.00 38.16 299 ALA A O 1
ATOM 2314 N N . PRO A 1 300 ? -33.063 -4.602 52.762 1.00 41.66 300 PRO A N 1
ATOM 2315 C CA . PRO A 1 300 ? -33.528 -3.959 51.544 1.00 41.66 300 PRO A CA 1
ATOM 2316 C C . PRO A 1 300 ? -33.221 -2.458 51.642 1.00 41.66 300 PRO A C 1
ATOM 2318 O O . PRO A 1 300 ? -33.416 -1.882 52.722 1.00 41.66 300 PRO A O 1
ATOM 2321 N N . PRO A 1 301 ? -32.723 -1.809 50.570 1.00 38.56 301 PRO A N 1
ATOM 2322 C CA . PRO A 1 301 ? -32.654 -0.356 50.556 1.00 38.56 301 PRO A CA 1
ATOM 2323 C C . PRO A 1 301 ? -34.034 0.168 50.978 1.00 38.56 301 PRO A C 1
ATOM 2325 O O . PRO A 1 301 ? -35.046 -0.394 50.542 1.00 38.56 301 PRO A O 1
ATOM 2328 N N . PRO A 1 302 ? -34.095 1.150 51.895 1.00 34.06 302 PRO A N 1
ATOM 2329 C CA . PRO A 1 302 ? -35.339 1.553 52.528 1.00 34.06 302 PRO A CA 1
ATOM 2330 C C . PRO A 1 302 ? -36.391 1.815 51.457 1.00 34.06 302 PRO A C 1
ATOM 2332 O O . PRO A 1 302 ? -36.136 2.539 50.492 1.00 34.06 302 PRO A O 1
ATOM 2335 N N . ALA A 1 303 ? -37.556 1.185 51.627 1.00 40.34 303 ALA A N 1
ATOM 2336 C CA . ALA A 1 303 ? -38.713 1.414 50.783 1.00 40.34 303 ALA A CA 1
ATOM 2337 C C . ALA A 1 303 ? -38.915 2.926 50.641 1.00 40.34 303 ALA A C 1
ATOM 2339 O O . ALA A 1 303 ? -39.074 3.633 51.640 1.00 40.34 303 ALA A O 1
ATOM 2340 N N . ALA A 1 304 ? -38.859 3.417 49.402 1.00 39.31 304 ALA A N 1
ATOM 2341 C CA . ALA A 1 304 ? -39.188 4.798 49.109 1.00 39.31 304 ALA A CA 1
ATOM 2342 C C . ALA A 1 304 ? -40.579 5.088 49.691 1.00 39.31 304 ALA A C 1
ATOM 2344 O O . ALA A 1 304 ? -41.530 4.335 49.461 1.00 39.31 304 ALA A O 1
ATOM 2345 N N . ALA A 1 305 ? -40.653 6.140 50.505 1.00 37.09 305 ALA A N 1
ATOM 2346 C CA . ALA A 1 305 ? -41.855 6.545 51.213 1.00 37.09 305 ALA A CA 1
ATOM 2347 C C . ALA A 1 305 ? -43.055 6.681 50.252 1.00 37.09 305 ALA A C 1
ATOM 2349 O O . ALA A 1 305 ? -42.871 7.086 49.100 1.00 37.09 305 ALA A O 1
ATOM 2350 N N . PRO A 1 306 ? -44.284 6.376 50.705 1.00 39.09 306 PRO A N 1
ATOM 2351 C CA . PRO A 1 306 ? -45.476 6.541 49.888 1.00 39.09 306 PRO A CA 1
ATOM 2352 C C . PRO A 1 306 ? -45.643 8.019 49.529 1.00 39.09 306 PRO A C 1
ATOM 2354 O O . PRO A 1 306 ? -45.891 8.865 50.388 1.00 39.09 306 PRO A O 1
ATOM 2357 N N . ILE A 1 307 ? -45.495 8.319 48.240 1.00 38.09 307 ILE A N 1
ATOM 2358 C CA . ILE A 1 307 ? -45.814 9.625 47.676 1.00 38.09 307 ILE A CA 1
ATOM 2359 C C . ILE A 1 307 ? -47.340 9.744 47.690 1.00 38.09 307 ILE A C 1
ATOM 2361 O O . ILE A 1 307 ? -48.048 9.024 46.985 1.00 38.09 307 ILE A O 1
ATOM 2365 N N . ILE A 1 308 ? -47.839 10.635 48.542 1.00 39.72 308 ILE A N 1
ATOM 2366 C CA . ILE A 1 308 ? -49.216 11.131 48.514 1.00 39.72 308 ILE A CA 1
ATOM 2367 C C . ILE A 1 308 ? -49.416 11.803 47.144 1.00 39.72 308 ILE A C 1
ATOM 2369 O O . ILE A 1 308 ? -48.549 12.581 46.747 1.00 39.72 308 ILE A O 1
ATOM 2373 N N . PRO A 1 309 ? -50.504 11.535 46.398 1.00 39.91 309 PRO A N 1
ATOM 2374 C CA . PRO A 1 309 ? -50.739 12.198 45.123 1.00 39.91 309 PRO A CA 1
ATOM 2375 C C . PRO A 1 309 ? -51.011 13.688 45.366 1.00 39.91 309 PRO A C 1
ATOM 2377 O O . PRO A 1 309 ? -52.109 14.083 45.754 1.00 39.91 309 PRO A O 1
ATOM 2380 N N . GLU A 1 310 ? -49.987 14.511 45.158 1.00 44.62 310 GLU A N 1
ATOM 2381 C CA . GLU A 1 310 ? -50.124 15.955 45.021 1.00 44.62 310 GLU A CA 1
ATOM 2382 C C . GLU A 1 310 ? -50.726 16.258 43.642 1.00 44.62 310 GLU A C 1
ATOM 2384 O O . GLU A 1 310 ? -50.381 15.632 42.635 1.00 44.62 310 GLU A O 1
ATOM 2389 N N . ALA A 1 311 ? -51.692 17.177 43.614 1.00 50.94 311 ALA A N 1
ATOM 2390 C CA . ALA A 1 311 ? -52.371 17.601 42.397 1.00 50.94 311 ALA A CA 1
ATOM 2391 C C . ALA A 1 311 ? -51.351 18.080 41.343 1.00 50.94 311 ALA A C 1
ATOM 2393 O O . ALA A 1 311 ? -50.369 18.728 41.707 1.00 50.94 311 ALA A O 1
ATOM 2394 N N . PRO A 1 312 ? -51.564 17.787 40.047 1.00 47.28 312 PRO A N 1
ATOM 2395 C CA . PRO A 1 312 ? -50.564 18.031 39.016 1.00 47.28 312 PRO A CA 1
ATOM 2396 C C . PRO A 1 312 ? -50.225 19.529 38.923 1.00 47.28 312 PRO A C 1
ATOM 2398 O O . PRO A 1 312 ? -51.119 20.333 38.633 1.00 47.28 312 PRO A O 1
ATOM 2401 N N . PRO A 1 313 ? -48.957 19.927 39.139 1.00 57.81 313 PRO A N 1
ATOM 2402 C CA . PRO A 1 313 ? -48.516 21.282 38.855 1.00 57.81 313 PRO A CA 1
ATOM 2403 C C . PRO A 1 313 ? -48.502 21.519 37.341 1.00 57.81 313 PRO A C 1
ATOM 2405 O O . PRO A 1 313 ? -48.260 20.607 36.545 1.00 57.81 313 PRO A O 1
ATOM 2408 N N . ALA A 1 314 ? -48.781 22.762 36.945 1.00 61.03 314 ALA A N 1
ATOM 2409 C CA . ALA A 1 314 ? -48.741 23.191 35.552 1.00 61.03 314 ALA A CA 1
ATOM 2410 C C . ALA A 1 314 ? -47.385 22.833 34.904 1.00 61.03 314 ALA A C 1
ATOM 2412 O O . ALA A 1 314 ? -46.350 22.934 35.571 1.00 61.03 314 ALA A O 1
ATOM 2413 N N . PRO A 1 315 ? -47.373 22.416 33.623 1.00 57.62 315 PRO A N 1
ATOM 2414 C CA . PRO A 1 315 ? -46.169 21.927 32.966 1.00 57.62 315 PRO A CA 1
ATOM 2415 C C . PRO A 1 315 ? -45.062 22.992 32.999 1.00 57.62 315 PRO A C 1
ATOM 2417 O O . PRO A 1 315 ? -45.308 24.134 32.594 1.00 57.62 315 PRO A O 1
ATOM 2420 N N . PRO A 1 316 ? -43.849 22.648 33.473 1.00 63.09 316 PRO A N 1
ATOM 2421 C CA . PRO A 1 316 ? -42.723 23.562 33.423 1.00 63.09 316 PRO A CA 1
ATOM 2422 C C . PRO A 1 316 ? -42.368 23.870 31.961 1.00 63.09 316 PRO A C 1
ATOM 2424 O O . PRO A 1 316 ? -42.537 23.009 31.088 1.00 63.09 316 PRO A O 1
ATOM 2427 N N . PRO A 1 317 ? -41.878 25.089 31.673 1.00 69.75 317 PRO A N 1
ATOM 2428 C CA . PRO A 1 317 ? -41.391 25.425 30.347 1.00 69.75 317 PRO A CA 1
ATOM 2429 C C . PRO A 1 317 ? -40.306 24.423 29.925 1.00 69.75 317 PRO A C 1
ATOM 2431 O O . PRO A 1 317 ? -39.527 23.975 30.774 1.00 69.75 317 PRO A O 1
ATOM 2434 N N . PRO A 1 318 ? -40.264 24.048 28.635 1.00 67.50 318 PRO A N 1
ATOM 2435 C CA . PRO A 1 318 ? -39.322 23.058 28.143 1.00 67.50 318 PRO A CA 1
ATOM 2436 C C . PRO A 1 318 ? -37.895 23.470 28.527 1.00 67.50 318 PRO A C 1
ATOM 2438 O O . PRO A 1 318 ? -37.538 24.641 28.348 1.00 67.50 318 PRO A O 1
ATOM 2441 N N . PRO A 1 319 ? -37.088 22.543 29.077 1.00 65.88 319 PRO A N 1
ATOM 2442 C CA . PRO A 1 319 ? -35.710 22.839 29.421 1.00 65.88 319 PRO A CA 1
ATOM 2443 C C . PRO A 1 319 ? -34.977 23.337 28.170 1.00 65.88 319 PRO A C 1
ATOM 2445 O O . PRO A 1 319 ? -35.220 22.814 27.075 1.00 65.88 319 PRO A O 1
ATOM 2448 N N . PRO A 1 320 ? -34.097 24.348 28.306 1.00 72.94 320 PRO A N 1
ATOM 2449 C CA . PRO A 1 320 ? -33.260 24.769 27.197 1.00 72.94 320 PRO A CA 1
ATOM 2450 C C . PRO A 1 320 ? -32.522 23.539 26.655 1.00 72.94 320 PRO A C 1
ATOM 2452 O O . PRO A 1 320 ? -32.101 22.688 27.448 1.00 72.94 320 PRO A O 1
ATOM 2455 N N . PRO A 1 321 ? -32.406 23.407 25.322 1.00 69.88 321 PRO A N 1
ATOM 2456 C CA . PRO A 1 321 ? -31.738 22.267 24.724 1.00 69.88 321 PRO A CA 1
ATOM 2457 C C . PRO A 1 321 ? -30.351 22.113 25.360 1.00 69.88 321 PRO A C 1
ATOM 2459 O O . PRO A 1 321 ? -29.653 23.122 25.525 1.00 69.88 321 PRO A O 1
ATOM 2462 N N . PRO A 1 322 ? -29.961 20.889 25.763 1.00 67.19 322 PRO A N 1
ATOM 2463 C CA . PRO A 1 322 ? -28.645 20.662 26.331 1.00 67.19 322 PRO A CA 1
ATOM 2464 C C . PRO A 1 322 ? -27.591 21.211 25.361 1.00 67.19 322 PRO A C 1
ATOM 2466 O O . PRO A 1 322 ? -27.745 21.035 24.145 1.00 67.19 322 PRO A O 1
ATOM 2469 N N . PRO A 1 323 ? -26.554 21.909 25.864 1.00 69.38 323 PRO A N 1
ATOM 2470 C CA . PRO A 1 323 ? -25.478 22.383 25.012 1.00 69.38 323 PRO A CA 1
ATOM 2471 C C . PRO A 1 323 ? -24.947 21.202 24.186 1.00 69.38 323 PRO A C 1
ATOM 2473 O O . PRO A 1 323 ? -24.880 20.085 24.714 1.00 69.38 323 PRO A O 1
ATOM 2476 N N . PRO A 1 324 ? -24.610 21.420 22.900 1.00 64.19 324 PRO A N 1
ATOM 2477 C CA . PRO A 1 324 ? -24.072 20.370 22.050 1.00 64.19 324 PRO A CA 1
ATOM 2478 C C . PRO A 1 324 ? -22.949 19.633 22.788 1.00 64.19 324 PRO A C 1
ATOM 2480 O O . PRO A 1 324 ? -22.108 20.301 23.402 1.00 64.19 324 PRO A O 1
ATOM 2483 N N . PRO A 1 325 ? -22.920 18.287 22.755 1.00 55.31 325 PRO A N 1
ATOM 2484 C CA . PRO A 1 325 ? -21.798 17.533 23.289 1.00 55.31 325 PRO A CA 1
ATOM 2485 C C . PRO A 1 325 ? -20.493 18.127 22.738 1.00 55.31 325 PRO A C 1
ATOM 2487 O O . PRO A 1 325 ? -20.435 18.389 21.530 1.00 55.31 325 PRO A O 1
ATOM 2490 N N . PRO A 1 326 ? -19.466 18.372 23.577 1.00 58.75 326 PRO A N 1
ATOM 2491 C CA . PRO A 1 326 ? -18.157 18.780 23.090 1.00 58.75 326 PRO A CA 1
ATOM 2492 C C . PRO A 1 326 ? -17.744 17.834 21.966 1.00 58.75 326 PRO A C 1
ATOM 2494 O O . PRO A 1 326 ? -17.842 16.615 22.130 1.00 58.75 326 PRO A O 1
ATOM 2497 N N . ALA A 1 327 ? -17.353 18.388 20.815 1.00 52.47 327 ALA A N 1
ATOM 2498 C CA . ALA A 1 327 ? -16.909 17.584 19.686 1.00 52.47 327 ALA A CA 1
ATOM 2499 C C . ALA A 1 327 ? -15.856 16.586 20.184 1.00 52.47 327 ALA A C 1
ATOM 2501 O O . ALA A 1 327 ? -14.890 16.985 20.841 1.00 52.47 327 ALA A O 1
ATOM 2502 N N . ALA A 1 328 ? -16.087 15.295 19.935 1.00 50.28 328 ALA A N 1
ATOM 2503 C CA . ALA A 1 328 ? -15.170 14.252 20.364 1.00 50.28 328 ALA A CA 1
ATOM 2504 C C . ALA A 1 328 ? -13.765 14.590 19.835 1.00 50.28 328 ALA A C 1
ATOM 2506 O O . ALA A 1 328 ? -13.643 14.890 18.643 1.00 50.28 328 ALA A O 1
ATOM 2507 N N . PRO A 1 329 ? -12.718 14.593 20.681 1.00 56.62 329 PRO A N 1
ATOM 2508 C CA . PRO A 1 329 ? -11.368 14.859 20.215 1.00 56.62 329 PRO A CA 1
ATOM 2509 C C . PRO A 1 329 ? -10.999 13.832 19.136 1.00 56.62 329 PRO A C 1
ATOM 2511 O O . PRO A 1 329 ? -10.969 12.625 19.375 1.00 56.62 329 PRO A O 1
ATOM 2514 N N . CYS A 1 330 ? -10.800 14.357 17.928 1.00 54.38 330 CYS A N 1
ATOM 2515 C CA . CYS A 1 330 ? -10.340 13.676 16.722 1.00 54.38 330 CYS A CA 1
ATOM 2516 C C . CYS A 1 330 ? -8.958 13.016 16.941 1.00 54.38 330 CYS A C 1
ATOM 2518 O O . CYS A 1 330 ? -8.307 13.286 17.955 1.00 54.38 330 CYS A O 1
ATOM 2520 N N . PRO A 1 331 ? -8.510 12.126 16.033 1.00 57.28 331 PRO A N 1
ATOM 2521 C CA . PRO A 1 331 ? -7.609 11.031 16.368 1.00 57.28 331 PRO A CA 1
ATOM 2522 C C . PRO A 1 331 ? -6.288 11.539 16.947 1.00 57.28 331 PRO A C 1
ATOM 2524 O O . PRO A 1 331 ? -5.587 12.358 16.345 1.00 57.28 331 PRO A O 1
ATOM 2527 N N . SER A 1 332 ? -5.949 11.029 18.129 1.00 71.56 332 SER A N 1
ATOM 2528 C CA . SER A 1 332 ? -4.569 11.006 18.589 1.00 71.56 332 SER A CA 1
ATOM 2529 C C . SER A 1 332 ? -3.799 9.986 17.750 1.00 71.56 332 SER A C 1
ATOM 2531 O O . SER A 1 332 ? -4.365 9.058 17.175 1.00 71.56 332 SER A O 1
ATOM 2533 N N . TYR A 1 333 ? -2.492 10.159 17.645 1.00 84.06 333 TYR A N 1
ATOM 2534 C CA . TYR A 1 333 ? -1.618 9.162 17.042 1.00 84.06 333 TYR A CA 1
ATOM 2535 C C . TYR A 1 333 ? -0.503 8.816 18.009 1.00 84.06 333 TYR A C 1
ATOM 2537 O O . TYR A 1 333 ? -0.139 9.617 18.873 1.00 84.06 333 TYR A O 1
ATOM 2545 N N . GLN A 1 334 ? 0.022 7.607 17.860 1.00 85.44 334 GLN A N 1
ATOM 2546 C CA . GLN A 1 334 ? 1.168 7.136 18.618 1.00 85.44 334 GLN A CA 1
ATOM 2547 C C . GLN A 1 334 ? 2.393 7.108 17.712 1.00 85.44 334 GLN A C 1
ATOM 2549 O O . GLN A 1 334 ? 2.391 6.488 16.648 1.00 85.44 334 GLN A O 1
ATOM 2554 N N . VAL A 1 335 ? 3.432 7.814 18.153 1.00 90.00 335 VAL A N 1
ATOM 2555 C CA . VAL A 1 335 ? 4.793 7.662 17.640 1.00 90.00 335 VAL A CA 1
ATOM 2556 C C . VAL A 1 335 ? 5.495 6.581 18.455 1.00 90.00 335 VAL A C 1
ATOM 2558 O O . VAL A 1 335 ? 5.256 6.462 19.659 1.00 90.00 335 VAL A O 1
ATOM 2561 N N . GLY A 1 336 ? 6.356 5.795 17.807 1.00 88.44 336 GLY A N 1
ATOM 2562 C CA . GLY A 1 336 ? 7.246 4.873 18.512 1.00 88.44 336 GLY A CA 1
ATOM 2563 C C . GLY A 1 336 ? 8.173 5.605 19.498 1.00 88.44 336 GLY A C 1
ATOM 2564 O O . GLY A 1 336 ? 8.265 6.837 19.464 1.00 88.44 336 GLY A O 1
ATOM 2565 N N . PRO A 1 337 ? 8.877 4.881 20.384 1.00 91.31 337 PRO A N 1
ATOM 2566 C CA . PRO A 1 337 ? 9.863 5.492 21.273 1.00 91.31 337 PRO A CA 1
ATOM 2567 C C . PRO A 1 337 ? 10.962 6.219 20.480 1.00 91.31 337 PRO A C 1
ATOM 2569 O O . PRO A 1 337 ? 11.238 5.887 19.328 1.00 91.31 337 PRO A O 1
ATOM 2572 N N . GLU A 1 338 ? 11.590 7.222 21.096 1.00 94.50 338 GLU A N 1
ATOM 2573 C CA . GLU A 1 338 ? 12.768 7.876 20.518 1.00 94.50 338 GLU A CA 1
ATOM 2574 C C . GLU A 1 338 ? 13.912 6.860 20.382 1.00 94.50 338 GLU A C 1
ATOM 2576 O O . GLU A 1 338 ? 14.321 6.240 21.362 1.00 94.50 338 GLU A O 1
ATOM 2581 N N . VAL A 1 339 ? 14.421 6.706 19.159 1.00 92.81 339 VAL A N 1
ATOM 2582 C CA . VAL A 1 339 ? 15.591 5.887 18.819 1.00 92.81 339 VAL A CA 1
ATOM 2583 C C . VAL A 1 339 ? 16.863 6.730 18.906 1.00 92.81 339 VAL A C 1
ATOM 2585 O O . VAL A 1 339 ? 17.868 6.290 19.462 1.00 92.81 339 VAL A O 1
ATOM 2588 N N . SER A 1 340 ? 16.825 7.951 18.371 1.00 93.81 340 SER A N 1
ATOM 2589 C CA . SER A 1 340 ? 17.926 8.918 18.430 1.00 93.81 340 SER A CA 1
ATOM 2590 C C . SER A 1 340 ? 17.413 10.350 18.253 1.00 93.81 340 SER A C 1
ATOM 2592 O O . SER A 1 340 ? 16.227 10.576 18.016 1.00 93.81 340 SER A O 1
ATOM 2594 N N . LYS A 1 341 ? 18.306 11.342 18.332 1.00 95.94 341 LYS A N 1
ATOM 2595 C CA . LYS A 1 341 ? 18.020 12.690 17.820 1.00 95.94 341 LYS A CA 1
ATOM 2596 C C . LYS A 1 341 ? 18.210 12.752 16.313 1.00 95.94 341 LYS A C 1
ATOM 2598 O O . LYS A 1 341 ? 19.021 12.017 15.749 1.00 95.94 341 LYS A O 1
ATOM 2603 N N . ALA A 1 342 ? 17.470 13.653 15.678 1.00 93.81 342 ALA A N 1
ATOM 2604 C CA . ALA A 1 342 ? 17.651 13.957 14.274 1.00 93.81 342 ALA A CA 1
ATOM 2605 C C . ALA A 1 342 ? 19.037 14.580 14.034 1.00 93.81 342 ALA A C 1
ATOM 2607 O O . ALA A 1 342 ? 19.527 15.404 14.809 1.00 93.81 342 ALA A O 1
ATOM 2608 N N . SER A 1 343 ? 19.661 14.191 12.931 1.00 91.62 343 SER A N 1
ATOM 2609 C CA . SER A 1 343 ? 20.926 14.737 12.458 1.00 91.62 343 SER A CA 1
ATOM 2610 C C . SER A 1 343 ? 20.664 15.963 11.591 1.00 91.62 343 SER A C 1
ATOM 2612 O O . SER A 1 343 ? 19.904 15.898 10.626 1.00 91.62 343 SER A O 1
ATOM 2614 N N . GLY A 1 344 ? 21.310 17.082 11.919 1.00 89.19 344 GLY A N 1
ATOM 2615 C CA . GLY A 1 344 ? 21.273 18.290 11.100 1.00 89.19 344 GLY A CA 1
ATOM 2616 C C . GLY A 1 344 ? 22.164 18.119 9.874 1.00 89.19 344 GLY A C 1
ATOM 2617 O O . GLY A 1 344 ? 23.344 17.805 10.009 1.00 89.19 344 GLY A O 1
ATOM 2618 N N . LEU A 1 345 ? 21.600 18.317 8.686 1.00 83.19 345 LEU A N 1
ATOM 2619 C CA . LEU A 1 345 ? 22.295 18.104 7.418 1.00 83.19 345 LEU A CA 1
ATOM 2620 C C . LEU A 1 345 ? 22.874 19.396 6.853 1.00 83.19 345 LEU A C 1
ATOM 2622 O O . LEU A 1 345 ? 24.034 19.445 6.452 1.00 83.19 345 LEU A O 1
ATOM 2626 N N . ALA A 1 346 ? 22.058 20.447 6.822 1.00 81.50 346 ALA A N 1
ATOM 2627 C CA . ALA A 1 346 ? 22.452 21.776 6.380 1.00 81.50 346 ALA A CA 1
ATOM 2628 C C . ALA A 1 346 ? 21.443 22.819 6.871 1.00 81.50 346 ALA A C 1
ATOM 2630 O O . ALA A 1 346 ? 20.250 22.531 6.987 1.00 81.50 346 ALA A O 1
ATOM 2631 N N . ALA A 1 347 ? 21.906 24.049 7.097 1.00 79.50 347 ALA A N 1
ATOM 2632 C CA . ALA A 1 347 ? 21.008 25.187 7.262 1.00 79.50 347 ALA A CA 1
ATOM 2633 C C . ALA A 1 347 ? 20.255 25.447 5.947 1.00 79.50 347 ALA A C 1
ATOM 2635 O O . ALA A 1 347 ? 20.848 25.397 4.863 1.00 79.50 347 ALA A O 1
ATOM 2636 N N . VAL A 1 348 ? 18.957 25.735 6.036 1.00 69.62 348 VAL A N 1
ATOM 2637 C CA . VAL A 1 348 ? 18.155 26.077 4.853 1.00 69.62 348 VAL A CA 1
ATOM 2638 C C . VAL A 1 348 ? 18.636 27.433 4.310 1.00 69.62 348 VAL A C 1
ATOM 2640 O O . VAL A 1 348 ? 18.780 28.387 5.073 1.00 69.62 348 VAL A O 1
ATOM 2643 N N . GLY A 1 349 ? 18.980 27.497 3.016 1.00 66.62 349 GLY A N 1
ATOM 2644 C CA . GLY A 1 349 ? 19.632 28.649 2.372 1.00 66.62 349 GLY A CA 1
ATOM 2645 C C . GLY A 1 349 ? 21.146 28.516 2.135 1.00 66.62 349 GLY A C 1
ATOM 2646 O O . GLY A 1 349 ? 21.685 29.246 1.311 1.00 66.62 349 GLY A O 1
ATOM 2647 N N . ASN A 1 350 ? 21.828 27.568 2.793 1.00 63.47 350 ASN A N 1
ATOM 2648 C CA . ASN A 1 350 ? 23.241 27.220 2.534 1.00 63.47 350 ASN A CA 1
ATOM 2649 C C . ASN A 1 350 ? 23.410 25.747 2.117 1.00 63.47 350 ASN A C 1
ATOM 2651 O O . ASN A 1 350 ? 24.512 25.199 2.145 1.00 63.47 350 ASN A O 1
ATOM 2655 N N . SER A 1 351 ? 22.307 25.068 1.811 1.00 62.06 351 SER A N 1
ATOM 2656 C CA . SER A 1 351 ? 22.300 23.627 1.576 1.00 62.06 351 SER A CA 1
ATOM 2657 C C . SER A 1 351 ? 22.750 23.265 0.157 1.00 62.06 351 SER A C 1
ATOM 2659 O O . SER A 1 351 ? 22.620 24.063 -0.769 1.00 62.06 351 SER A O 1
ATOM 2661 N N . PHE A 1 352 ? 23.216 22.029 -0.049 1.00 58.66 352 PHE A N 1
ATOM 2662 C CA . PHE A 1 352 ? 23.449 21.467 -1.393 1.00 58.66 352 PHE A CA 1
ATOM 2663 C C . PHE A 1 352 ? 22.175 21.477 -2.271 1.00 58.66 352 PHE A C 1
ATOM 2665 O O . PHE A 1 352 ? 22.255 21.384 -3.492 1.00 58.66 352 PHE A O 1
ATOM 2672 N N . TRP A 1 353 ? 21.004 21.645 -1.649 1.00 63.59 353 TRP A N 1
ATOM 2673 C CA . TRP A 1 353 ? 19.698 21.768 -2.298 1.00 63.59 353 TRP A CA 1
ATOM 2674 C C . TRP A 1 353 ? 19.395 23.175 -2.835 1.00 63.59 353 TRP A C 1
ATOM 2676 O O . TRP A 1 353 ? 18.391 23.370 -3.528 1.00 63.59 353 TRP A O 1
ATOM 2686 N N . THR A 1 354 ? 20.264 24.154 -2.557 1.00 55.44 354 THR A N 1
ATOM 2687 C CA . THR A 1 354 ? 20.176 25.511 -3.115 1.00 55.44 354 THR A CA 1
ATOM 2688 C C . THR A 1 354 ? 20.284 25.448 -4.650 1.00 55.44 354 THR A C 1
ATOM 2690 O O . THR A 1 354 ? 21.235 24.914 -5.217 1.00 55.44 354 THR A O 1
ATOM 2693 N N . GLY A 1 355 ? 19.281 25.974 -5.363 1.00 52.16 355 GLY A N 1
ATOM 2694 C CA . GLY A 1 355 ? 19.355 26.211 -6.815 1.00 52.16 355 GLY A CA 1
ATOM 2695 C C . GLY A 1 355 ? 18.657 25.218 -7.758 1.00 52.16 355 GLY A C 1
ATOM 2696 O O . GLY A 1 355 ? 18.582 25.512 -8.949 1.00 52.16 355 GLY A O 1
ATOM 2697 N N . ARG A 1 356 ? 18.080 24.100 -7.286 1.00 53.38 356 ARG A N 1
ATOM 2698 C CA . ARG A 1 356 ? 17.412 23.113 -8.176 1.00 53.38 356 ARG A CA 1
ATOM 2699 C C . ARG A 1 356 ? 15.880 23.193 -8.277 1.00 53.38 356 ARG A C 1
ATOM 2701 O O . ARG A 1 356 ? 15.284 22.354 -8.939 1.00 53.38 356 ARG A O 1
ATOM 2708 N N . GLY A 1 357 ? 15.215 24.201 -7.700 1.00 56.06 357 GLY A N 1
ATOM 2709 C CA . GLY A 1 357 ? 13.758 24.347 -7.913 1.00 56.06 357 GLY A CA 1
ATOM 2710 C C . GLY A 1 357 ? 12.980 25.346 -7.050 1.00 56.06 357 GLY A C 1
ATOM 2711 O O . GLY A 1 357 ? 11.784 25.165 -6.874 1.00 56.06 357 GLY A O 1
ATOM 2712 N N . GLY A 1 358 ? 13.612 26.380 -6.480 1.00 60.44 358 GLY A N 1
ATOM 2713 C CA . GLY A 1 358 ? 12.882 27.401 -5.701 1.00 60.44 358 GLY A CA 1
ATOM 2714 C C . GLY A 1 358 ? 12.368 26.943 -4.327 1.00 60.44 358 GLY A C 1
ATOM 2715 O O . GLY A 1 358 ? 11.545 27.625 -3.720 1.00 60.44 358 GLY A O 1
ATOM 2716 N N . TRP A 1 359 ? 12.885 25.820 -3.828 1.00 65.06 359 TRP A N 1
ATOM 2717 C CA . TRP A 1 359 ? 12.541 25.177 -2.558 1.00 65.06 359 TRP A CA 1
ATOM 2718 C C . TRP A 1 359 ? 12.641 26.128 -1.360 1.00 65.06 359 TRP A C 1
ATOM 2720 O O . TRP A 1 359 ? 11.895 26.007 -0.401 1.00 65.06 359 TRP A O 1
ATOM 2730 N N . GLU A 1 360 ? 13.523 27.120 -1.431 1.00 67.12 360 GLU A N 1
ATOM 2731 C CA . GLU A 1 360 ? 13.870 28.000 -0.313 1.00 67.12 360 GLU A CA 1
ATOM 2732 C C . GLU A 1 360 ? 13.110 29.333 -0.334 1.00 67.12 360 GLU A C 1
ATOM 2734 O O . GLU A 1 360 ? 13.217 30.109 0.610 1.00 67.12 360 GLU A O 1
ATOM 2739 N N . ASN A 1 361 ? 12.296 29.599 -1.365 1.00 69.44 361 ASN A N 1
ATOM 2740 C CA . ASN A 1 361 ? 11.624 30.894 -1.543 1.00 69.44 361 ASN A CA 1
ATOM 2741 C C . ASN A 1 361 ? 10.647 31.241 -0.403 1.00 69.44 361 ASN A C 1
ATOM 2743 O O . ASN A 1 361 ? 10.290 32.404 -0.238 1.00 69.44 361 ASN A O 1
ATOM 2747 N N . ASN A 1 362 ? 10.240 30.245 0.391 1.00 73.62 362 ASN A N 1
ATOM 2748 C CA . ASN A 1 362 ? 9.374 30.413 1.560 1.00 73.62 362 ASN A CA 1
ATOM 2749 C C . ASN A 1 362 ? 10.023 29.945 2.872 1.00 73.62 362 ASN A C 1
ATOM 2751 O O . ASN A 1 362 ? 9.353 29.903 3.907 1.00 73.62 362 ASN A O 1
ATOM 2755 N N . ALA A 1 363 ? 11.303 29.574 2.845 1.00 77.81 363 ALA A N 1
ATOM 2756 C CA . ALA A 1 363 ? 12.022 29.191 4.047 1.00 77.81 363 ALA A CA 1
ATOM 2757 C C . ALA A 1 363 ? 12.249 30.411 4.947 1.00 77.81 363 ALA A C 1
ATOM 2759 O O . ALA A 1 363 ? 12.422 31.545 4.496 1.00 77.81 363 ALA A O 1
ATOM 2760 N N . ALA A 1 364 ? 12.225 30.183 6.252 1.00 78.94 364 ALA A N 1
ATOM 2761 C CA . ALA A 1 364 ? 12.568 31.174 7.244 1.00 78.94 364 ALA A CA 1
ATOM 2762 C C . ALA A 1 364 ? 14.037 31.561 7.051 1.00 78.94 364 ALA A C 1
ATOM 2764 O O . ALA A 1 364 ? 14.837 30.753 6.568 1.00 78.94 364 ALA A O 1
ATOM 2765 N N . PRO A 1 365 ? 14.423 32.781 7.457 1.00 78.19 365 PRO A N 1
ATOM 2766 C CA . PRO A 1 365 ? 15.822 33.178 7.437 1.00 78.19 365 PRO A CA 1
ATOM 2767 C C . PRO A 1 365 ? 16.683 32.135 8.155 1.00 78.19 365 PRO A C 1
ATOM 2769 O O . PRO A 1 365 ? 16.255 31.598 9.177 1.00 78.19 365 PRO A O 1
ATOM 2772 N N . ALA A 1 366 ? 17.910 31.891 7.690 1.00 76.06 366 ALA A N 1
ATOM 2773 C CA . ALA A 1 366 ? 18.824 30.930 8.322 1.00 76.06 366 ALA A CA 1
ATOM 2774 C C . ALA A 1 366 ? 19.047 31.203 9.829 1.00 76.06 366 ALA A C 1
ATOM 2776 O O . ALA A 1 366 ? 19.303 30.284 10.604 1.00 76.06 366 ALA A O 1
ATOM 2777 N N . SER A 1 367 ? 18.874 32.455 10.272 1.00 80.25 367 SER A N 1
ATOM 2778 C CA . SER A 1 367 ? 18.912 32.850 11.687 1.00 80.25 367 SER A CA 1
ATOM 2779 C C . SER A 1 367 ? 17.791 32.259 12.552 1.00 80.25 367 SER A C 1
ATOM 2781 O O . SER A 1 367 ? 17.888 32.311 13.773 1.00 80.25 367 SER A O 1
ATOM 2783 N N . SER A 1 368 ? 16.745 31.687 11.953 1.00 85.69 368 SER A N 1
ATOM 2784 C CA . SER A 1 368 ? 15.668 30.983 12.663 1.00 85.69 368 SER A CA 1
ATOM 2785 C C . SER A 1 368 ? 16.090 29.619 13.219 1.00 85.69 368 SER A C 1
ATOM 2787 O O . SER A 1 368 ? 15.338 29.030 13.989 1.00 85.69 368 SER A O 1
ATOM 2789 N N . GLY A 1 369 ? 17.264 29.105 12.830 1.00 90.31 369 GLY A N 1
ATOM 2790 C CA . GLY A 1 369 ? 17.711 27.754 13.182 1.00 90.31 369 GLY A CA 1
ATOM 2791 C C . GLY A 1 369 ? 17.114 26.650 12.304 1.00 90.31 369 GLY A C 1
ATOM 2792 O O . GLY A 1 369 ? 17.350 25.475 12.574 1.00 90.31 369 GLY A O 1
ATOM 2793 N N . LEU A 1 370 ? 16.368 27.009 11.252 1.00 92.88 370 LEU A N 1
ATOM 2794 C CA . LEU A 1 370 ? 15.809 26.054 10.301 1.00 92.88 370 LEU A CA 1
ATOM 2795 C C . LEU A 1 370 ? 16.913 25.258 9.597 1.00 92.88 370 LEU A C 1
ATOM 2797 O O . LEU A 1 370 ? 17.812 25.812 8.956 1.00 92.88 370 LEU A O 1
ATOM 2801 N N . SER A 1 371 ? 16.803 23.939 9.674 1.00 92.12 371 SER A N 1
ATOM 2802 C CA . SER A 1 371 ? 17.732 23.012 9.041 1.00 92.12 371 SER A CA 1
ATOM 2803 C C . SER A 1 371 ? 17.000 21.862 8.366 1.00 92.12 371 SER A C 1
ATOM 2805 O O . SER A 1 371 ? 15.925 21.439 8.803 1.00 92.12 371 SER A O 1
ATOM 2807 N N . TRP A 1 372 ? 17.617 21.359 7.298 1.00 92.44 372 TRP A N 1
ATOM 2808 C CA . TRP A 1 372 ? 17.332 20.027 6.788 1.00 92.44 372 TRP A CA 1
ATOM 2809 C C . TRP A 1 372 ? 17.767 19.016 7.841 1.00 92.44 372 TRP A C 1
ATOM 2811 O O . TRP A 1 372 ? 18.919 19.059 8.286 1.00 92.44 372 TRP A O 1
ATOM 2821 N N . ILE A 1 373 ? 16.867 18.117 8.224 1.00 94.88 373 ILE A N 1
ATOM 2822 C CA . ILE A 1 373 ? 17.158 17.053 9.184 1.00 94.88 373 ILE A CA 1
ATOM 2823 C C . ILE A 1 373 ? 16.905 15.674 8.580 1.00 94.88 373 ILE A C 1
ATOM 2825 O O . ILE A 1 373 ? 16.047 15.516 7.710 1.00 94.88 373 ILE A O 1
ATOM 2829 N N . TRP A 1 374 ? 17.659 14.684 9.052 1.00 94.44 374 TRP A N 1
ATOM 2830 C CA . TRP A 1 374 ? 17.482 13.268 8.720 1.00 94.44 374 TRP A CA 1
ATOM 2831 C C . TRP A 1 374 ? 17.884 12.373 9.893 1.00 94.44 374 TRP A C 1
ATOM 2833 O O . TRP A 1 374 ? 18.275 12.871 10.948 1.00 94.44 374 TRP A O 1
ATOM 2843 N N . TRP A 1 375 ? 17.765 11.052 9.762 1.00 92.25 375 TRP A N 1
ATOM 2844 C CA . TRP A 1 375 ? 18.068 10.138 10.869 1.00 92.25 375 TRP A CA 1
ATOM 2845 C C . TRP A 1 375 ? 19.579 9.961 11.098 1.00 92.25 375 TRP A C 1
ATOM 2847 O O . TRP A 1 375 ? 20.011 9.806 12.239 1.00 92.25 375 TRP A O 1
ATOM 2857 N N . GLN A 1 376 ? 20.389 10.071 10.039 1.00 88.31 376 GLN A N 1
ATOM 2858 C CA . GLN A 1 376 ? 21.853 9.993 10.085 1.00 88.31 376 GLN A CA 1
ATOM 2859 C C . GLN A 1 376 ? 22.526 11.149 9.323 1.00 88.31 376 GLN A C 1
ATOM 2861 O O . GLN A 1 376 ? 21.909 11.735 8.430 1.00 88.31 376 GLN A O 1
ATOM 2866 N N . PRO A 1 377 ? 23.797 11.479 9.627 1.00 84.94 377 PRO A N 1
ATOM 2867 C CA . PRO A 1 377 ? 24.581 12.428 8.838 1.00 84.94 377 PRO A CA 1
ATOM 2868 C C . PRO A 1 377 ? 24.796 11.946 7.389 1.00 84.94 377 PRO A C 1
ATOM 2870 O O . PRO A 1 377 ? 25.086 10.776 7.156 1.00 84.94 377 PRO A O 1
ATOM 2873 N N . MET A 1 378 ? 24.722 12.851 6.405 1.00 69.94 378 MET A N 1
ATOM 2874 C CA . MET A 1 378 ? 24.838 12.537 4.966 1.00 69.94 378 MET A CA 1
ATOM 2875 C C . MET A 1 378 ? 26.284 12.313 4.469 1.00 69.94 378 MET A C 1
ATOM 2877 O O . MET A 1 378 ? 26.710 12.921 3.489 1.00 69.94 378 MET A O 1
ATOM 2881 N N . SER A 1 379 ? 27.069 11.442 5.103 1.00 63.59 379 SER A N 1
ATOM 2882 C CA . SER A 1 379 ? 28.395 11.075 4.571 1.00 63.59 379 SER A CA 1
ATOM 2883 C C . SER A 1 379 ? 28.350 10.008 3.465 1.00 63.59 379 SER A C 1
ATOM 2885 O O . SER A 1 379 ? 29.308 9.914 2.702 1.00 63.59 379 SER A O 1
ATOM 2887 N N . TYR A 1 380 ? 27.255 9.243 3.323 1.00 55.88 380 TYR A N 1
ATOM 2888 C CA . TYR A 1 380 ? 27.209 8.046 2.457 1.00 55.88 380 TYR A CA 1
ATOM 2889 C C . TYR A 1 380 ? 25.988 7.926 1.527 1.00 55.88 380 TYR A C 1
ATOM 2891 O O . TYR A 1 380 ? 25.748 6.859 0.971 1.00 55.88 380 TYR A O 1
ATOM 2899 N N . GLY A 1 381 ? 25.270 9.022 1.263 1.00 62.81 381 GLY A N 1
ATOM 2900 C CA . GLY A 1 381 ? 23.982 8.957 0.557 1.00 62.81 381 GLY A CA 1
ATOM 2901 C C . GLY A 1 381 ? 22.889 8.412 1.478 1.00 62.81 381 GLY A C 1
ATOM 2902 O O . GLY A 1 381 ? 23.176 7.729 2.460 1.00 62.81 381 GLY A O 1
ATOM 2903 N N . ALA A 1 382 ? 21.643 8.796 1.234 1.00 66.94 382 ALA A N 1
ATOM 2904 C CA . ALA A 1 382 ? 20.542 8.319 2.049 1.00 66.94 382 ALA A CA 1
ATOM 2905 C C . ALA A 1 382 ? 20.161 6.884 1.670 1.00 66.94 382 ALA A C 1
ATOM 2907 O O . ALA A 1 382 ? 20.291 6.472 0.515 1.00 66.94 382 ALA A O 1
ATOM 2908 N N . ASP A 1 383 ? 19.714 6.130 2.670 1.00 73.81 383 ASP A N 1
ATOM 2909 C CA . ASP A 1 383 ? 19.195 4.782 2.510 1.00 73.81 383 ASP A CA 1
ATOM 2910 C C . ASP A 1 383 ? 18.007 4.772 1.550 1.00 73.81 383 ASP A C 1
ATOM 2912 O O . ASP A 1 383 ? 17.148 5.655 1.572 1.00 73.81 383 ASP A O 1
ATOM 2916 N N . THR A 1 384 ? 18.013 3.780 0.662 1.00 67.50 384 THR A N 1
ATOM 2917 C CA . THR A 1 384 ? 16.878 3.490 -0.212 1.00 67.50 384 THR A CA 1
ATOM 2918 C C . THR A 1 384 ? 15.889 2.671 0.606 1.00 67.50 384 THR A C 1
ATOM 2920 O O . THR A 1 384 ? 16.247 1.607 1.101 1.00 67.50 384 THR A O 1
ATOM 2923 N N . ASP A 1 385 ? 14.701 3.235 0.805 1.00 70.50 385 ASP A N 1
ATOM 2924 C CA . ASP A 1 385 ? 13.536 2.632 1.459 1.00 70.50 385 ASP A CA 1
ATOM 2925 C C . ASP A 1 385 ? 13.779 1.986 2.838 1.00 70.50 385 ASP A C 1
ATOM 2927 O O . ASP A 1 385 ? 13.984 0.776 2.992 1.00 70.50 385 ASP A O 1
ATOM 2931 N N . PRO A 1 386 ? 13.693 2.811 3.893 1.00 77.44 386 PRO A N 1
ATOM 2932 C CA . PRO A 1 386 ? 12.419 2.818 4.615 1.00 77.44 386 PRO A CA 1
ATOM 2933 C C . PRO A 1 386 ? 11.856 4.219 4.922 1.00 77.44 386 PRO A C 1
ATOM 2935 O O . PRO A 1 386 ? 12.534 5.242 4.879 1.00 77.44 386 PRO A O 1
ATOM 2938 N N . VAL A 1 387 ? 10.574 4.261 5.293 1.00 91.12 387 VAL A N 1
ATOM 2939 C CA . VAL A 1 387 ? 9.941 5.439 5.911 1.00 91.12 387 VAL A CA 1
ATOM 2940 C C . VAL A 1 387 ? 10.680 5.784 7.197 1.00 91.12 387 VAL A C 1
ATOM 2942 O O . VAL A 1 387 ? 10.855 4.910 8.041 1.00 91.12 387 VAL A O 1
ATOM 2945 N N . HIS A 1 388 ? 11.035 7.049 7.406 1.00 94.00 388 HIS A N 1
ATOM 2946 C CA . HIS A 1 388 ? 11.616 7.518 8.664 1.00 94.00 388 HIS A CA 1
ATOM 2947 C C . HIS A 1 388 ? 10.654 8.426 9.408 1.00 94.00 388 HIS A C 1
ATOM 2949 O O . HIS A 1 388 ? 10.030 9.311 8.821 1.00 94.00 388 HIS A O 1
ATOM 2955 N N . ILE A 1 389 ? 10.551 8.219 10.718 1.00 95.81 389 ILE A N 1
ATOM 2956 C CA . ILE A 1 389 ? 9.594 8.939 11.552 1.00 95.81 389 ILE A CA 1
ATOM 2957 C C . ILE A 1 389 ? 10.330 9.875 12.473 1.00 95.81 389 ILE A C 1
ATOM 2959 O O . ILE A 1 389 ? 11.239 9.475 13.197 1.00 95.81 389 ILE A O 1
ATOM 2963 N N . PHE A 1 390 ? 9.882 11.118 12.475 1.00 97.12 390 PHE A N 1
ATOM 2964 C CA . PHE A 1 390 ? 10.408 12.163 13.324 1.00 97.12 390 PHE A CA 1
ATOM 2965 C C . PHE A 1 390 ? 9.292 12.733 14.176 1.00 97.12 390 PHE A C 1
ATOM 2967 O O . PHE A 1 390 ? 8.153 12.837 13.724 1.00 97.12 390 PHE A O 1
ATOM 2974 N N . SER A 1 391 ? 9.600 13.140 15.399 1.00 97.19 391 SER A N 1
ATOM 2975 C CA . SER A 1 391 ? 8.628 13.802 16.259 1.00 97.19 391 SER A CA 1
ATOM 2976 C C . SER A 1 391 ? 9.237 14.927 17.078 1.00 97.19 391 SER A C 1
ATOM 2978 O O . SER A 1 391 ? 10.430 14.941 17.384 1.00 97.19 391 SER A O 1
ATOM 2980 N N . LYS A 1 392 ? 8.396 15.900 17.427 1.00 97.12 392 LYS A N 1
ATOM 2981 C CA . LYS A 1 392 ? 8.740 16.973 18.361 1.00 97.12 392 LYS A CA 1
ATOM 2982 C C . LYS A 1 392 ? 7.504 17.394 19.135 1.00 97.12 392 LYS A C 1
ATOM 2984 O O . LYS A 1 392 ? 6.424 17.568 18.569 1.00 97.12 392 LYS A O 1
ATOM 2989 N N . THR A 1 393 ? 7.674 17.557 20.440 1.00 95.31 393 THR A N 1
ATOM 2990 C CA . THR A 1 393 ? 6.625 18.064 21.322 1.00 95.31 393 THR A CA 1
ATOM 2991 C C . THR A 1 393 ? 6.702 19.580 21.395 1.00 95.31 393 THR A C 1
ATOM 2993 O O . THR A 1 393 ? 7.753 20.154 21.673 1.00 95.31 393 THR A O 1
ATOM 2996 N N . PHE A 1 394 ? 5.568 20.216 21.141 1.00 94.50 394 PHE A N 1
ATOM 2997 C CA . PHE A 1 394 ? 5.372 21.653 21.165 1.00 94.50 394 PHE A CA 1
ATOM 2998 C C . PHE A 1 394 ? 4.403 22.023 22.283 1.00 94.50 394 PHE A C 1
ATOM 3000 O O . PHE A 1 394 ? 3.497 21.258 22.615 1.00 94.50 394 PHE A O 1
ATOM 3007 N N . THR A 1 395 ? 4.569 23.228 22.822 1.00 94.50 395 THR A N 1
ATOM 3008 C CA . THR A 1 395 ? 3.669 23.793 23.829 1.00 94.50 395 THR A CA 1
ATOM 3009 C C . THR A 1 395 ? 3.112 25.107 23.306 1.00 94.50 395 THR A C 1
ATOM 3011 O O . THR A 1 395 ? 3.847 26.081 23.160 1.00 94.50 395 THR A O 1
ATOM 3014 N N . ASN A 1 396 ? 1.809 25.144 23.038 1.00 94.50 396 ASN A N 1
ATOM 3015 C CA . ASN A 1 396 ? 1.075 26.366 22.736 1.00 94.50 396 ASN A CA 1
ATOM 3016 C C . ASN A 1 396 ? 0.343 26.833 24.001 1.00 94.50 396 ASN A C 1
ATOM 3018 O O . ASN A 1 396 ? -0.695 26.285 24.360 1.00 94.50 396 ASN A O 1
ATOM 3022 N N . SER A 1 397 ? 0.871 27.844 24.688 1.00 93.06 397 SER A N 1
ATOM 3023 C CA . SER A 1 397 ? 0.231 28.401 25.890 1.00 93.06 397 SER A CA 1
ATOM 3024 C C . SER A 1 397 ? -1.019 29.242 25.593 1.00 93.06 397 SER A C 1
ATOM 3026 O O . SER A 1 397 ? -1.744 29.595 26.522 1.00 93.06 397 SER A O 1
ATOM 3028 N N . GLY A 1 398 ? -1.272 29.577 24.324 1.00 93.50 398 GLY A N 1
ATOM 3029 C CA . GLY A 1 398 ? -2.419 30.365 23.887 1.00 93.50 398 GLY A CA 1
ATOM 3030 C C . GLY A 1 398 ? -3.624 29.525 23.459 1.00 93.50 398 GLY A C 1
ATOM 3031 O O . GLY A 1 398 ? -3.663 28.301 23.595 1.00 93.50 398 GLY A O 1
ATOM 3032 N N . ALA A 1 399 ? -4.624 30.210 22.904 1.00 93.56 399 ALA A N 1
ATOM 3033 C CA . ALA A 1 399 ? -5.743 29.559 22.232 1.00 93.56 399 ALA A CA 1
ATOM 3034 C C . ALA A 1 399 ? -5.262 28.780 20.997 1.00 93.56 399 ALA A C 1
ATOM 3036 O O . ALA A 1 399 ? -4.200 29.065 20.433 1.00 93.56 399 ALA A O 1
ATOM 3037 N N . ALA A 1 400 ? -6.062 27.809 20.555 1.00 94.19 400 ALA A N 1
ATOM 3038 C CA . ALA A 1 400 ? -5.829 27.178 19.265 1.00 94.19 400 ALA A CA 1
ATOM 3039 C C . ALA A 1 400 ? -5.865 28.238 18.151 1.00 94.19 400 ALA A C 1
ATOM 3041 O O . ALA A 1 400 ? -6.715 29.132 18.167 1.00 94.19 400 ALA A O 1
ATOM 3042 N N . TYR A 1 401 ? -4.947 28.154 17.192 1.00 95.31 401 TYR A N 1
ATOM 3043 C CA . TYR A 1 401 ? -4.835 29.130 16.107 1.00 95.31 401 TYR A CA 1
ATOM 3044 C C . TYR A 1 401 ? -4.547 28.442 14.779 1.00 95.31 401 TYR A C 1
ATOM 3046 O O . TYR A 1 401 ? -3.963 27.363 14.741 1.00 95.31 401 TYR A O 1
ATOM 3054 N N . THR A 1 402 ? -4.956 29.069 13.679 1.00 95.44 402 THR A N 1
ATOM 3055 C CA . THR A 1 402 ? -4.645 28.574 12.335 1.00 95.44 402 THR A CA 1
ATOM 3056 C C . THR A 1 402 ? -3.387 29.255 11.818 1.00 95.44 402 THR A C 1
ATOM 3058 O O . THR A 1 402 ? -3.259 30.473 11.909 1.00 95.44 402 THR A O 1
ATOM 3061 N N . THR A 1 403 ? -2.458 28.469 11.287 1.00 95.62 403 THR A N 1
ATOM 3062 C CA . THR A 1 403 ? -1.193 28.938 10.714 1.00 95.62 403 THR A CA 1
ATOM 3063 C C . THR A 1 403 ? -0.905 28.198 9.414 1.00 95.62 403 THR A C 1
ATOM 3065 O O . THR A 1 403 ? -1.489 27.148 9.140 1.00 95.62 403 THR A O 1
ATOM 3068 N N . THR A 1 404 ? -0.012 28.750 8.602 1.00 94.44 404 THR A N 1
ATOM 3069 C CA . THR A 1 404 ? 0.469 28.097 7.384 1.00 94.44 404 THR A CA 1
ATOM 3070 C C . THR A 1 404 ? 1.772 27.375 7.704 1.00 94.44 404 THR A C 1
ATOM 3072 O O . THR A 1 404 ? 2.748 28.016 8.103 1.00 94.44 404 THR A O 1
ATOM 3075 N N . VAL A 1 405 ? 1.799 26.055 7.516 1.00 94.06 405 VAL A N 1
ATOM 3076 C CA . VAL A 1 405 ? 3.050 25.289 7.527 1.00 94.06 405 VAL A CA 1
ATOM 3077 C C . VAL A 1 405 ? 3.669 25.368 6.151 1.00 94.06 405 VAL A C 1
ATOM 3079 O O . VAL A 1 405 ? 3.005 25.056 5.165 1.00 94.06 405 VAL A O 1
ATOM 3082 N N . TYR A 1 406 ? 4.938 25.742 6.096 1.00 93.31 406 TYR A N 1
ATOM 3083 C CA . TYR A 1 406 ? 5.772 25.606 4.908 1.00 93.31 406 TYR A CA 1
ATOM 3084 C C . TYR A 1 406 ? 6.691 24.417 5.111 1.00 93.31 406 TYR A C 1
ATOM 3086 O O . TYR A 1 406 ? 7.202 24.223 6.213 1.00 93.31 406 TYR A O 1
ATOM 3094 N N . TYR A 1 407 ? 6.884 23.620 4.072 1.00 93.75 407 TYR A N 1
ATOM 3095 C CA . TYR A 1 407 ? 7.660 22.396 4.175 1.00 93.75 407 TYR A CA 1
ATOM 3096 C C . TYR A 1 407 ? 8.357 22.066 2.858 1.00 93.75 407 TYR A C 1
ATOM 3098 O O . TYR A 1 407 ? 7.915 22.468 1.775 1.00 93.75 407 TYR A O 1
ATOM 3106 N N . ALA A 1 408 ? 9.411 21.267 2.973 1.00 92.38 408 ALA A N 1
ATOM 3107 C CA . ALA A 1 408 ? 9.962 20.503 1.873 1.00 92.38 408 ALA A CA 1
ATOM 3108 C C . ALA A 1 408 ? 10.414 19.121 2.340 1.00 92.38 408 ALA A C 1
ATOM 3110 O O . ALA A 1 408 ? 10.891 18.960 3.463 1.00 92.38 408 ALA A O 1
ATOM 3111 N N . PHE A 1 409 ? 10.306 18.158 1.440 1.00 91.88 409 PHE A N 1
ATOM 3112 C CA . PHE A 1 409 ? 10.741 16.783 1.594 1.00 91.88 409 PHE A CA 1
ATOM 3113 C C . PHE A 1 409 ? 11.635 16.417 0.421 1.00 91.88 409 PHE A C 1
ATOM 3115 O O . PHE A 1 409 ? 11.347 16.795 -0.713 1.00 91.88 409 PHE A O 1
ATOM 3122 N N . ASP A 1 410 ? 12.668 15.631 0.687 1.00 89.38 410 ASP A N 1
ATOM 3123 C CA . ASP A 1 410 ? 13.322 14.837 -0.337 1.00 89.38 410 ASP A CA 1
ATOM 3124 C C . ASP A 1 410 ? 13.152 13.346 0.003 1.00 89.38 410 ASP A C 1
ATOM 3126 O O . ASP A 1 410 ? 13.805 12.859 0.928 1.00 89.38 410 ASP A O 1
ATOM 3130 N N . ASN A 1 411 ? 12.205 12.623 -0.616 1.00 86.50 411 ASN A N 1
ATOM 3131 C CA . ASN A 1 411 ? 11.360 13.012 -1.766 1.00 86.50 411 ASN A CA 1
ATOM 3132 C C . ASN A 1 411 ? 9.922 13.430 -1.395 1.00 86.50 411 ASN A C 1
ATOM 3134 O O . ASN A 1 411 ? 9.353 14.309 -2.038 1.00 86.50 411 ASN A O 1
ATOM 3138 N N . TYR A 1 412 ? 9.295 12.806 -0.396 1.00 91.75 412 TYR A N 1
ATOM 3139 C CA . TYR A 1 412 ? 7.921 13.136 0.020 1.00 91.75 412 TYR A CA 1
ATOM 3140 C C . TYR A 1 412 ? 7.681 12.819 1.500 1.00 91.75 412 TYR A C 1
ATOM 3142 O O . TYR A 1 412 ? 8.491 12.159 2.151 1.00 91.75 412 TYR A O 1
ATOM 3150 N N . GLY A 1 413 ? 6.576 13.326 2.055 1.00 93.31 413 GLY A N 1
ATOM 3151 C CA . GLY A 1 413 ? 6.305 13.240 3.490 1.00 93.31 413 GLY A CA 1
ATOM 3152 C C . GLY A 1 413 ? 4.841 13.382 3.886 1.00 93.31 413 GLY A C 1
ATOM 3153 O O . GLY A 1 413 ? 3.999 13.792 3.097 1.00 93.31 413 GLY A O 1
ATOM 3154 N N . ILE A 1 414 ? 4.524 13.053 5.136 1.00 93.62 414 ILE A N 1
ATOM 3155 C CA . ILE A 1 414 ? 3.214 13.254 5.761 1.00 93.62 414 ILE A CA 1
ATOM 3156 C C . ILE A 1 414 ? 3.469 13.865 7.128 1.00 93.62 414 ILE A C 1
ATOM 3158 O O . ILE A 1 414 ? 4.255 13.341 7.916 1.00 93.62 414 ILE A O 1
ATOM 3162 N N . ILE A 1 415 ? 2.788 14.973 7.407 1.00 94.44 415 ILE A N 1
ATOM 3163 C CA . ILE A 1 415 ? 2.859 15.668 8.689 1.00 94.44 415 ILE A CA 1
ATOM 3164 C C . ILE A 1 415 ? 1.606 15.315 9.489 1.00 94.44 415 ILE A C 1
ATOM 3166 O O . ILE A 1 415 ? 0.485 15.521 9.032 1.00 94.44 415 ILE A O 1
ATOM 3170 N N . TYR A 1 416 ? 1.801 14.794 10.692 1.00 92.94 416 TYR A N 1
ATOM 3171 C CA . TYR A 1 416 ? 0.754 14.408 11.624 1.00 92.94 416 TYR A CA 1
ATOM 3172 C C . TYR A 1 416 ? 0.689 15.432 12.747 1.00 92.94 416 TYR A C 1
ATOM 3174 O O . TYR A 1 416 ? 1.694 15.675 13.423 1.00 92.94 416 TYR A O 1
ATOM 3182 N N . ILE A 1 417 ? -0.487 16.043 12.927 1.00 90.00 417 ILE A N 1
ATOM 3183 C CA . ILE A 1 417 ? -0.791 16.975 14.023 1.00 90.00 417 ILE A CA 1
ATOM 3184 C C . ILE A 1 417 ? -2.179 16.630 14.572 1.00 90.00 417 ILE A C 1
ATOM 3186 O O . ILE A 1 417 ? -3.063 16.299 13.772 1.00 90.00 417 ILE A O 1
ATOM 3190 N N . PRO A 1 418 ? -2.410 16.622 15.903 1.00 86.94 418 PRO A N 1
ATOM 3191 C CA . PRO A 1 418 ? -3.668 16.124 16.441 1.00 86.94 418 PRO A CA 1
ATOM 3192 C C . PRO A 1 418 ? -4.836 16.963 15.918 1.00 86.94 418 PRO A C 1
ATOM 3194 O O . PRO A 1 418 ? -4.831 18.190 16.027 1.00 86.94 418 PRO A O 1
ATOM 3197 N N . GLY A 1 419 ? -5.811 16.295 15.300 1.00 81.12 419 GLY A N 1
ATOM 3198 C CA . GLY A 1 419 ? -6.972 16.937 14.681 1.00 81.12 419 GLY A CA 1
ATOM 3199 C C . GLY A 1 419 ? -6.738 17.610 13.320 1.00 81.12 419 GLY A C 1
ATOM 3200 O O . GLY A 1 419 ? -7.709 18.099 12.755 1.00 81.12 419 GLY A O 1
ATOM 3201 N N . ASN A 1 420 ? -5.514 17.620 12.771 1.00 77.88 420 ASN A N 1
ATOM 3202 C CA . ASN A 1 420 ? -5.194 18.253 11.483 1.00 77.88 420 ASN A CA 1
ATOM 3203 C C . ASN A 1 420 ? -4.167 17.440 10.688 1.00 77.88 420 ASN A C 1
ATOM 3205 O O . ASN A 1 420 ? -2.976 17.746 10.701 1.00 77.88 420 ASN A O 1
ATOM 3209 N N . GLN A 1 421 ? -4.637 16.409 9.985 1.00 76.06 421 GLN A N 1
ATOM 3210 C CA . GLN A 1 421 ? -3.806 15.626 9.069 1.00 76.06 421 GLN A CA 1
ATOM 3211 C C . GLN A 1 421 ? -4.154 15.966 7.612 1.00 76.06 421 GLN A C 1
ATOM 3213 O O . GLN A 1 421 ? -5.342 16.042 7.282 1.00 76.06 421 GLN A O 1
ATOM 3218 N N . PRO A 1 422 ? -3.157 16.160 6.729 1.00 77.31 422 PRO A N 1
ATOM 3219 C CA . PRO A 1 422 ? -3.405 16.250 5.299 1.00 77.31 422 PRO A CA 1
ATOM 3220 C C . PRO A 1 422 ? -3.958 14.912 4.786 1.00 77.31 422 PRO A C 1
ATOM 3222 O O . PRO A 1 422 ? -3.541 13.842 5.222 1.00 77.31 422 PRO A O 1
ATOM 3225 N N . SER A 1 423 ? -4.908 14.962 3.849 1.00 68.81 423 SER A N 1
ATOM 3226 C CA . SER A 1 423 ? -5.567 13.765 3.303 1.00 68.81 423 SER A CA 1
ATOM 3227 C C . SER A 1 423 ? -4.708 12.969 2.314 1.00 68.81 423 SER A C 1
ATOM 3229 O O . SER A 1 423 ? -5.140 11.919 1.845 1.00 68.81 423 SER A O 1
ATOM 3231 N N . SER A 1 424 ? -3.527 13.472 1.954 1.00 78.75 424 SER A N 1
ATOM 3232 C CA . SER A 1 424 ? -2.612 12.856 0.994 1.00 78.75 424 SER A CA 1
ATOM 3233 C C . SER A 1 424 ? -1.155 13.095 1.399 1.00 78.75 424 SER A C 1
ATOM 3235 O O . SER A 1 424 ? -0.880 14.079 2.096 1.00 78.75 424 SER A O 1
ATOM 3237 N N . PRO A 1 425 ? -0.217 12.253 0.922 1.00 82.19 425 PRO A N 1
ATOM 3238 C CA . PRO A 1 425 ? 1.204 12.569 0.939 1.00 82.19 425 PRO A CA 1
ATOM 3239 C C . PRO A 1 425 ? 1.447 13.975 0.405 1.00 82.19 425 PRO A C 1
ATOM 3241 O O . PRO A 1 425 ? 0.839 14.404 -0.580 1.00 82.19 425 PRO A O 1
ATOM 3244 N N . LEU A 1 426 ? 2.300 14.704 1.106 1.00 85.00 426 LEU A N 1
ATOM 3245 C CA . LEU A 1 426 ? 2.741 16.019 0.706 1.00 85.00 426 LEU A CA 1
ATOM 3246 C C . LEU A 1 426 ? 3.830 15.857 -0.352 1.00 85.00 426 LEU A C 1
ATOM 3248 O O . LEU A 1 426 ? 4.740 15.037 -0.209 1.00 85.00 426 LEU A O 1
ATOM 3252 N N . ASN A 1 427 ? 3.710 16.647 -1.418 1.00 81.81 427 ASN A N 1
ATOM 3253 C CA . ASN A 1 427 ? 4.711 16.716 -2.474 1.00 81.81 427 ASN A CA 1
ATOM 3254 C C . ASN A 1 427 ? 6.052 17.231 -1.926 1.00 81.81 427 ASN A C 1
ATOM 3256 O O . ASN A 1 427 ? 6.157 17.715 -0.801 1.00 81.81 427 ASN A O 1
ATOM 3260 N N . ILE A 1 428 ? 7.059 17.192 -2.787 1.00 84.44 428 ILE A N 1
ATOM 3261 C CA . ILE A 1 428 ? 8.427 17.654 -2.555 1.00 84.44 428 ILE A CA 1
ATOM 3262 C C . ILE A 1 428 ? 8.507 19.025 -1.846 1.00 84.44 428 ILE A C 1
ATOM 3264 O O . ILE A 1 428 ? 9.305 19.212 -0.936 1.00 84.44 428 ILE A O 1
ATOM 3268 N N . THR A 1 429 ? 7.680 20.002 -2.224 1.00 89.19 429 THR A N 1
ATOM 3269 C CA . THR A 1 429 ? 7.589 21.301 -1.534 1.00 89.19 429 THR A CA 1
ATOM 3270 C C . THR A 1 429 ? 6.150 21.781 -1.493 1.00 89.19 429 THR A C 1
ATOM 3272 O O . THR A 1 429 ? 5.352 21.473 -2.383 1.00 89.19 429 THR A O 1
ATOM 3275 N N . GLY A 1 430 ? 5.813 22.579 -0.485 1.00 89.50 430 GLY A N 1
ATOM 3276 C CA . GLY A 1 430 ? 4.523 23.240 -0.467 1.00 89.50 430 GLY A CA 1
ATOM 3277 C C . GLY A 1 430 ? 4.238 24.008 0.807 1.00 89.50 430 GLY A C 1
ATOM 3278 O O . GLY A 1 430 ? 5.096 24.232 1.665 1.00 89.50 430 GLY A O 1
ATOM 3279 N N . SER A 1 431 ? 2.982 24.417 0.913 1.00 91.44 431 SER A N 1
ATOM 3280 C CA . SER A 1 431 ? 2.420 24.937 2.143 1.00 91.44 431 SER A CA 1
ATOM 3281 C C . SER A 1 431 ? 0.991 24.447 2.324 1.00 91.44 431 SER A C 1
ATOM 3283 O O . SER A 1 431 ? 0.304 24.121 1.355 1.00 91.44 431 SER A O 1
ATOM 3285 N N . TYR A 1 432 ? 0.544 24.352 3.571 1.00 91.25 432 TYR A N 1
ATOM 3286 C CA . TYR A 1 432 ? -0.855 24.077 3.880 1.00 91.25 432 TYR A CA 1
ATOM 3287 C C . TYR A 1 432 ? -1.265 24.781 5.168 1.00 91.25 432 TYR A C 1
ATOM 3289 O O . TYR A 1 432 ? -0.452 25.010 6.066 1.00 91.25 432 TYR A O 1
ATOM 3297 N N . ASN A 1 433 ? -2.540 25.157 5.239 1.00 92.56 433 ASN A N 1
ATOM 3298 C CA . ASN A 1 433 ? -3.112 25.745 6.440 1.00 92.56 433 ASN A CA 1
ATOM 3299 C C . ASN A 1 433 ? -3.482 24.646 7.423 1.00 92.56 433 ASN A C 1
ATOM 3301 O O . ASN A 1 433 ? -4.036 23.617 7.040 1.00 92.56 433 ASN A O 1
ATOM 3305 N N . MET A 1 434 ? -3.207 24.898 8.692 1.00 92.81 434 MET A N 1
ATOM 3306 C CA . MET A 1 434 ? -3.437 23.933 9.746 1.00 92.81 434 MET A CA 1
ATOM 3307 C C . MET A 1 434 ? -3.828 24.627 11.050 1.00 92.81 434 MET A C 1
ATOM 3309 O O . MET A 1 434 ? -3.410 25.761 11.290 1.00 92.81 434 MET A O 1
ATOM 3313 N N . THR A 1 435 ? -4.577 23.950 11.921 1.00 94.19 435 THR A N 1
ATOM 3314 C CA . THR A 1 435 ? -4.878 24.472 13.261 1.00 94.19 435 THR A CA 1
ATOM 3315 C C . THR A 1 435 ? -3.944 23.861 14.306 1.00 94.19 435 THR A C 1
ATOM 3317 O O . THR A 1 435 ? -3.901 22.649 14.508 1.00 94.19 435 THR A O 1
ATOM 3320 N N . ILE A 1 436 ? -3.186 24.717 14.985 1.00 94.25 436 ILE A N 1
ATOM 3321 C CA . ILE A 1 436 ? -2.343 24.360 16.122 1.00 94.25 436 ILE A CA 1
ATOM 3322 C C . ILE A 1 436 ? -3.232 24.280 17.366 1.00 94.25 436 ILE A C 1
ATOM 3324 O O . ILE A 1 436 ? -3.862 25.288 17.707 1.00 94.25 436 ILE A O 1
ATOM 3328 N N . PRO A 1 437 ? -3.320 23.125 18.051 1.00 93.31 437 PRO A N 1
ATOM 3329 C CA . PRO A 1 437 ? -4.115 23.014 19.267 1.00 93.31 437 PRO A CA 1
ATOM 3330 C C . PRO A 1 437 ? -3.505 23.852 20.400 1.00 93.31 437 PRO A C 1
ATOM 3332 O O . PRO A 1 437 ? -2.315 24.167 20.399 1.00 93.31 437 PRO A O 1
ATOM 3335 N N . SER A 1 438 ? -4.324 24.232 21.379 1.00 92.81 438 SER A N 1
ATOM 3336 C CA . SER A 1 438 ? -3.836 24.774 22.652 1.00 92.81 438 SER A CA 1
ATOM 3337 C C . SER A 1 438 ? -3.221 23.664 23.508 1.00 92.81 438 SER A C 1
ATOM 3339 O O . SER A 1 438 ? -3.666 22.518 23.450 1.00 92.81 438 SER A O 1
ATOM 3341 N N . GLY A 1 439 ? -2.268 24.011 24.367 1.00 93.94 439 GLY A N 1
ATOM 3342 C CA . GLY A 1 439 ? -1.593 23.083 25.272 1.00 93.94 439 GLY A CA 1
ATOM 3343 C C . GLY A 1 439 ? -0.390 22.380 24.642 1.00 93.94 439 GLY A C 1
ATOM 3344 O O . GLY A 1 439 ? 0.204 22.856 23.673 1.00 93.94 439 GLY A O 1
ATOM 3345 N N . THR A 1 440 ? -0.004 21.256 25.243 1.00 93.56 440 THR A N 1
ATOM 3346 C CA . THR A 1 440 ? 1.118 20.431 24.785 1.00 93.56 440 THR A CA 1
ATOM 3347 C C . THR A 1 440 ? 0.642 19.422 23.747 1.00 93.56 440 THR A C 1
ATOM 3349 O O . THR A 1 440 ? -0.305 18.678 23.997 1.00 93.56 440 THR A O 1
ATOM 3352 N N . PHE A 1 441 ? 1.313 19.362 22.601 1.00 93.38 441 PHE A N 1
ATOM 3353 C CA . PHE A 1 441 ? 1.020 18.404 21.538 1.00 93.38 441 PHE A CA 1
ATOM 3354 C C . PHE A 1 441 ? 2.310 17.915 20.879 1.00 93.38 441 PHE A C 1
ATOM 3356 O O . PHE A 1 441 ? 3.286 18.651 20.767 1.00 93.38 441 PHE A O 1
ATOM 3363 N N . THR A 1 442 ? 2.321 16.671 20.416 1.00 94.50 442 THR A N 1
ATOM 3364 C CA . THR A 1 442 ? 3.454 16.107 19.674 1.00 94.50 442 THR A CA 1
ATOM 3365 C C . THR A 1 442 ? 3.139 16.160 18.201 1.00 94.50 442 THR A C 1
ATOM 3367 O O . THR A 1 442 ? 2.148 15.571 17.816 1.00 94.50 442 THR A O 1
ATOM 3370 N N . MET A 1 443 ? 3.948 16.819 17.378 1.00 95.31 443 MET A N 1
ATOM 3371 C CA . MET A 1 443 ? 3.903 16.687 15.919 1.00 95.31 443 MET A CA 1
ATOM 3372 C C . MET A 1 443 ? 4.727 15.471 15.509 1.00 95.31 443 MET A C 1
ATOM 3374 O O . MET A 1 443 ? 5.794 15.251 16.085 1.00 95.31 443 MET A O 1
ATOM 3378 N N . ALA A 1 444 ? 4.265 14.722 14.513 1.00 96.00 444 ALA A N 1
ATOM 3379 C CA . ALA A 1 444 ? 5.059 13.671 13.890 1.00 96.00 444 ALA A CA 1
ATOM 3380 C C . ALA A 1 444 ? 5.185 13.895 12.383 1.00 96.00 444 ALA A C 1
ATOM 3382 O O . ALA A 1 444 ? 4.328 14.522 11.766 1.00 96.00 444 ALA A O 1
ATOM 3383 N N . VAL A 1 445 ? 6.257 13.393 11.790 1.00 96.06 445 VAL A N 1
ATOM 3384 C CA . VAL A 1 445 ? 6.529 13.476 10.360 1.00 96.06 445 VAL A CA 1
ATOM 3385 C C . VAL A 1 445 ? 7.000 12.114 9.893 1.00 96.06 445 VAL A C 1
ATOM 3387 O O . VAL A 1 445 ? 8.009 11.624 10.390 1.00 96.06 445 VAL A O 1
ATOM 3390 N N . ASN A 1 446 ? 6.292 11.533 8.931 1.00 95.19 446 ASN A N 1
ATOM 3391 C CA . ASN A 1 446 ? 6.820 10.426 8.146 1.00 95.19 446 ASN A CA 1
ATOM 3392 C C . ASN A 1 446 ? 7.510 11.035 6.929 1.00 95.19 446 ASN A C 1
ATOM 3394 O O . ASN A 1 446 ? 6.880 11.800 6.198 1.00 95.19 446 ASN A O 1
ATOM 3398 N N . ALA A 1 447 ? 8.780 10.721 6.720 1.00 94.25 447 ALA A N 1
ATOM 3399 C CA . ALA A 1 447 ? 9.550 11.178 5.576 1.00 94.25 447 ALA A CA 1
ATOM 3400 C C . ALA A 1 447 ? 10.069 9.969 4.792 1.00 94.25 447 ALA A C 1
ATOM 3402 O O . ALA A 1 447 ? 10.601 9.026 5.378 1.00 94.25 447 ALA A O 1
ATOM 3403 N N . TRP A 1 448 ? 9.890 10.000 3.474 1.00 92.81 448 TRP A N 1
ATOM 3404 C CA . TRP A 1 448 ? 10.265 8.928 2.559 1.00 92.81 448 TRP A CA 1
ATOM 3405 C C . TRP A 1 448 ? 11.369 9.390 1.622 1.00 92.81 448 TRP A C 1
ATOM 3407 O O . TRP A 1 448 ? 11.284 10.474 1.040 1.00 92.81 448 TRP A O 1
ATOM 3417 N N . ASN A 1 449 ? 12.345 8.513 1.418 1.00 90.25 449 ASN A N 1
ATOM 3418 C CA . ASN A 1 449 ? 13.356 8.643 0.384 1.00 90.25 449 ASN A CA 1
ATOM 3419 C C . ASN A 1 449 ? 13.132 7.550 -0.669 1.00 90.25 449 ASN A C 1
ATOM 3421 O O . ASN A 1 449 ? 13.362 6.374 -0.401 1.00 90.25 449 ASN A O 1
ATOM 3425 N N . ALA A 1 450 ? 12.692 7.940 -1.862 1.00 85.50 450 ALA A N 1
ATOM 3426 C CA . ALA A 1 450 ? 12.371 7.037 -2.967 1.00 85.50 450 ALA A CA 1
ATOM 3427 C C . ALA A 1 450 ? 13.610 6.409 -3.624 1.00 85.50 450 ALA A C 1
ATOM 3429 O O . ALA A 1 450 ? 13.485 5.594 -4.536 1.00 85.50 450 ALA A O 1
ATOM 3430 N N . GLY A 1 451 ? 14.810 6.795 -3.194 1.00 78.31 451 GLY A N 1
ATOM 3431 C CA . GLY A 1 451 ? 16.026 6.365 -3.856 1.00 78.31 451 GLY A CA 1
ATOM 3432 C C . GLY A 1 451 ? 16.333 7.166 -5.122 1.00 78.31 451 GLY A C 1
ATOM 3433 O O . GLY A 1 451 ? 15.526 7.937 -5.636 1.00 78.31 451 GLY A O 1
ATOM 3434 N N . GLY A 1 452 ? 17.552 6.996 -5.625 1.00 74.25 452 GLY A N 1
ATOM 3435 C CA . GLY A 1 452 ? 18.038 7.682 -6.815 1.00 74.25 452 GLY A CA 1
ATOM 3436 C C . GLY A 1 452 ? 19.517 7.386 -7.067 1.00 74.25 452 GLY A C 1
ATOM 3437 O O . 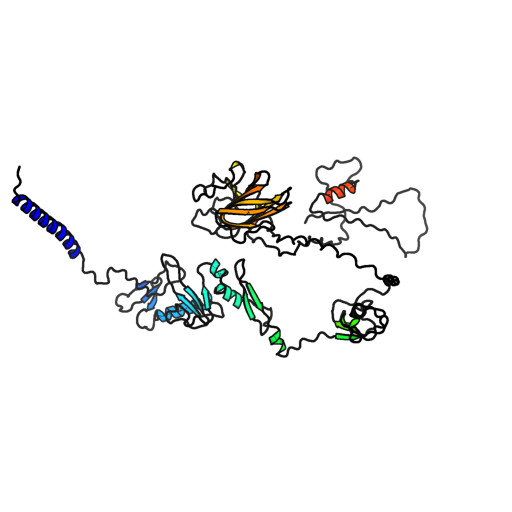GLY A 1 452 ? 20.202 6.878 -6.172 1.00 74.25 452 GLY A O 1
ATOM 3438 N N . PRO A 1 453 ? 20.037 7.674 -8.275 1.00 71.31 453 PRO A N 1
ATOM 3439 C CA . PRO A 1 453 ? 21.459 7.528 -8.557 1.00 71.31 453 PRO A CA 1
ATOM 3440 C C . PRO A 1 453 ? 22.281 8.408 -7.607 1.00 71.31 453 PRO A C 1
ATOM 3442 O O . PRO A 1 453 ? 21.955 9.570 -7.368 1.00 71.31 453 PRO A O 1
ATOM 3445 N N . TYR A 1 454 ? 23.350 7.836 -7.056 1.00 65.94 454 TYR A N 1
ATOM 3446 C CA . TYR A 1 454 ? 24.209 8.500 -6.080 1.00 65.94 454 TYR A CA 1
ATOM 3447 C C . TYR A 1 454 ? 24.829 9.804 -6.633 1.00 65.94 454 TYR A C 1
ATOM 3449 O O . TYR A 1 454 ? 25.295 9.809 -7.777 1.00 65.94 454 TYR A O 1
ATOM 3457 N N . PRO A 1 455 ? 24.933 10.879 -5.824 1.00 66.69 455 PRO A N 1
ATOM 3458 C CA . PRO A 1 455 ? 24.444 11.002 -4.451 1.00 66.69 455 PRO A CA 1
ATOM 3459 C C . PRO A 1 455 ? 22.932 11.247 -4.427 1.00 66.69 455 PRO A C 1
ATOM 3461 O O . PRO A 1 455 ? 22.455 12.169 -5.081 1.00 66.69 455 PRO A O 1
ATOM 3464 N N . ASN A 1 456 ? 22.206 10.442 -3.646 1.00 75.56 456 ASN A N 1
ATOM 3465 C CA . ASN A 1 456 ? 20.780 10.620 -3.387 1.00 75.56 456 ASN A CA 1
ATOM 3466 C C . ASN A 1 456 ? 20.607 11.130 -1.952 1.00 75.56 456 ASN A C 1
ATOM 3468 O O . ASN A 1 456 ? 20.641 10.324 -1.016 1.00 75.56 456 ASN A O 1
ATOM 3472 N N . PRO A 1 457 ? 20.579 12.451 -1.735 1.00 82.88 457 PRO A N 1
ATOM 3473 C CA . PRO A 1 457 ? 20.478 12.989 -0.397 1.00 82.88 457 PRO A CA 1
ATOM 3474 C C . PRO A 1 457 ? 19.008 12.916 0.056 1.00 82.88 457 PRO A C 1
ATOM 3476 O O . PRO A 1 457 ? 18.104 13.026 -0.759 1.00 82.88 457 PRO A O 1
ATOM 3479 N N . ALA A 1 458 ? 18.758 12.711 1.348 1.00 89.31 458 ALA A N 1
ATOM 3480 C CA . ALA A 1 458 ? 17.402 12.696 1.899 1.00 89.31 458 ALA A CA 1
ATOM 3481 C C . ALA A 1 458 ? 17.319 13.616 3.098 1.00 89.31 458 ALA A C 1
ATOM 3483 O O . ALA A 1 458 ? 18.297 13.833 3.816 1.00 89.31 458 ALA A O 1
ATOM 3484 N N . GLY A 1 459 ? 16.140 14.172 3.303 1.00 92.31 459 GLY A N 1
ATOM 3485 C CA . GLY A 1 459 ? 15.914 15.115 4.372 1.00 92.31 459 GLY A CA 1
ATOM 3486 C C . GLY A 1 459 ? 14.535 15.719 4.276 1.00 92.31 459 GLY A C 1
ATOM 3487 O O . GLY A 1 459 ? 13.848 15.623 3.262 1.00 92.31 459 GLY A O 1
ATOM 3488 N N . PHE A 1 460 ? 14.147 16.414 5.330 1.00 94.38 460 PHE A N 1
ATOM 3489 C CA . PHE A 1 460 ? 13.030 17.337 5.251 1.00 94.38 460 PHE A CA 1
ATOM 3490 C C . PHE A 1 460 ? 13.317 18.583 6.071 1.00 94.38 460 PHE A C 1
ATOM 3492 O O . PHE A 1 460 ? 14.168 18.588 6.967 1.00 94.38 460 PHE A O 1
ATOM 3499 N N . TRP A 1 461 ? 12.579 19.640 5.766 1.00 94.62 461 TRP A N 1
ATOM 3500 C CA . TRP A 1 461 ? 12.418 20.757 6.676 1.00 94.62 461 TRP A CA 1
ATOM 3501 C C . TRP A 1 461 ? 10.966 21.203 6.707 1.00 94.62 461 TRP A C 1
ATOM 3503 O O . TRP A 1 461 ? 10.222 21.053 5.738 1.00 94.62 461 TRP A O 1
ATOM 3513 N N . LEU A 1 462 ? 10.555 21.765 7.836 1.00 95.62 462 LEU A N 1
ATOM 3514 C CA . LEU A 1 462 ? 9.274 22.442 7.947 1.00 95.62 462 LEU A CA 1
ATOM 3515 C C . LEU A 1 462 ? 9.369 23.630 8.889 1.00 95.62 462 LEU A C 1
ATOM 3517 O O . LEU A 1 462 ? 10.249 23.703 9.749 1.00 95.62 462 LEU A O 1
ATOM 3521 N N . GLN A 1 463 ? 8.434 24.556 8.723 1.00 95.38 463 GLN A N 1
ATOM 3522 C CA . GLN A 1 463 ? 8.268 25.684 9.617 1.00 95.38 463 GLN A CA 1
ATOM 3523 C C . GLN A 1 463 ? 6.825 26.158 9.704 1.00 95.38 463 GLN A C 1
ATOM 3525 O O . GLN A 1 463 ? 6.050 26.033 8.756 1.00 95.38 463 GLN A O 1
ATOM 3530 N N . PHE A 1 464 ? 6.508 26.824 10.804 1.00 95.38 464 PHE A N 1
ATOM 3531 C CA . PHE A 1 464 ? 5.302 27.630 10.961 1.00 95.38 464 PHE A CA 1
ATOM 3532 C C . PHE A 1 464 ? 5.542 28.718 12.012 1.00 95.38 464 PHE A C 1
ATOM 3534 O O . PHE A 1 464 ? 6.575 28.726 12.683 1.00 95.38 464 PHE A O 1
ATOM 3541 N N . LYS A 1 465 ? 4.605 29.662 12.138 1.00 94.88 465 LYS A N 1
ATOM 3542 C CA . LYS A 1 465 ? 4.675 30.748 13.128 1.00 94.88 465 LYS A CA 1
ATOM 3543 C C . LYS A 1 465 ? 3.561 30.641 14.157 1.00 94.88 465 LYS A C 1
ATOM 3545 O O . LYS A 1 465 ? 2.441 30.288 13.778 1.00 94.88 465 LYS A O 1
ATOM 3550 N N . ASP A 1 466 ? 3.855 31.001 15.408 1.00 94.56 466 ASP A N 1
ATOM 3551 C CA . ASP A 1 466 ? 2.810 31.328 16.390 1.00 94.56 466 ASP A CA 1
ATOM 3552 C C . ASP A 1 466 ? 2.181 32.710 16.117 1.00 94.56 466 ASP A C 1
ATOM 3554 O O . ASP A 1 466 ? 2.676 33.467 15.272 1.00 94.56 466 ASP A O 1
ATOM 3558 N N . PRO A 1 467 ? 1.101 33.084 16.834 1.00 95.56 467 PRO A N 1
ATOM 3559 C CA . PRO A 1 467 ? 0.494 34.408 16.717 1.00 95.56 467 PRO A CA 1
ATOM 3560 C C . PRO A 1 467 ? 1.423 35.574 17.087 1.00 95.56 467 PRO A C 1
ATOM 3562 O O . PRO A 1 467 ? 1.135 36.708 16.716 1.00 95.56 467 PRO A O 1
ATOM 3565 N N . ASN A 1 468 ? 2.530 35.315 17.790 1.00 95.19 468 ASN A N 1
ATOM 3566 C CA . ASN A 1 468 ? 3.534 36.323 18.136 1.00 95.19 468 ASN A CA 1
ATOM 3567 C C . ASN A 1 468 ? 4.616 36.464 17.049 1.00 95.19 468 ASN A C 1
ATOM 3569 O O . ASN A 1 468 ? 5.492 37.321 17.157 1.00 95.19 468 ASN A O 1
ATOM 3573 N N . GLY A 1 469 ? 4.566 35.640 15.998 1.00 93.12 469 GLY A N 1
ATOM 3574 C CA . GLY A 1 469 ? 5.531 35.629 14.905 1.00 93.12 469 GLY A CA 1
ATOM 3575 C C . GLY A 1 469 ? 6.800 34.818 15.181 1.00 93.12 469 GLY A C 1
ATOM 3576 O O . GLY A 1 469 ? 7.706 34.848 14.344 1.00 93.12 469 GLY A O 1
ATOM 3577 N N . ASN A 1 470 ? 6.876 34.085 16.297 1.00 93.75 470 ASN A N 1
ATOM 3578 C CA . ASN A 1 470 ? 7.996 33.191 16.585 1.00 93.75 470 ASN A CA 1
ATOM 3579 C C . ASN A 1 470 ? 7.954 31.984 15.651 1.00 93.75 470 ASN A C 1
ATOM 3581 O O . ASN A 1 470 ? 6.890 31.406 15.417 1.00 93.75 470 ASN A O 1
ATOM 3585 N N . TYR A 1 471 ? 9.117 31.590 15.138 1.00 93.12 471 TYR A N 1
ATOM 3586 C CA . TYR A 1 471 ? 9.239 30.434 14.259 1.00 93.12 471 TYR A CA 1
ATOM 3587 C C . TYR A 1 471 ? 9.343 29.135 15.056 1.00 93.12 471 TYR A C 1
ATOM 3589 O O . TYR A 1 471 ? 10.141 29.016 15.983 1.00 93.12 471 TYR A O 1
ATOM 3597 N N . PHE A 1 472 ? 8.593 28.136 14.611 1.00 94.81 472 PHE A N 1
ATOM 3598 C CA . PHE A 1 472 ? 8.814 26.733 14.927 1.00 94.81 472 PHE A CA 1
ATOM 3599 C C . PHE A 1 472 ? 9.427 26.095 13.698 1.00 94.81 472 PHE A C 1
ATOM 3601 O O . PHE A 1 472 ? 8.884 26.251 12.608 1.00 94.81 472 PHE A O 1
ATOM 3608 N N . VAL A 1 473 ? 10.560 25.423 13.869 1.00 96.25 473 VAL A N 1
ATOM 3609 C CA . VAL A 1 473 ? 11.385 24.931 12.762 1.00 96.25 473 VAL A CA 1
ATOM 3610 C C . VAL A 1 473 ? 11.834 23.489 12.985 1.00 96.25 473 VAL A C 1
ATOM 3612 O O . VAL A 1 473 ? 11.829 22.970 14.112 1.00 96.25 473 VAL A O 1
ATOM 3615 N N . THR A 1 474 ? 12.243 22.840 11.899 1.00 96.12 474 THR A N 1
ATOM 3616 C CA . THR A 1 474 ? 13.060 21.625 11.946 1.00 96.12 474 THR A CA 1
ATOM 3617 C C . THR A 1 474 ? 14.493 21.934 12.334 1.00 96.12 474 THR A C 1
ATOM 3619 O O . THR A 1 474 ? 15.156 22.788 11.747 1.00 96.12 474 THR A O 1
ATOM 3622 N N . ASP A 1 475 ? 14.958 21.221 13.350 1.00 95.69 475 ASP A N 1
ATOM 3623 C CA . ASP A 1 475 ? 16.274 21.354 13.958 1.00 95.69 475 ASP A CA 1
ATOM 3624 C C . ASP A 1 475 ? 16.682 20.021 14.609 1.00 95.69 475 ASP A C 1
ATOM 3626 O O . ASP A 1 475 ? 15.909 19.062 14.661 1.00 95.69 475 ASP A O 1
ATOM 3630 N N . VAL A 1 476 ? 17.897 19.959 15.146 1.00 95.50 476 VAL A N 1
ATOM 3631 C CA . VAL A 1 476 ? 18.440 18.757 15.805 1.00 95.50 476 VAL A CA 1
ATOM 3632 C C . VAL A 1 476 ? 17.738 18.381 17.117 1.00 95.50 476 VAL A C 1
ATOM 3634 O O . VAL A 1 476 ? 18.068 17.363 17.718 1.00 95.50 476 VAL A O 1
ATOM 3637 N N . SER A 1 477 ? 16.781 19.184 17.599 1.00 96.69 477 SER A N 1
ATOM 3638 C CA . SER A 1 477 ? 15.998 18.828 18.791 1.00 96.69 477 SER A CA 1
ATOM 3639 C C . SER A 1 477 ? 14.837 17.878 18.484 1.00 96.69 477 SER A C 1
ATOM 3641 O O . SER A 1 477 ? 14.236 17.339 19.414 1.00 96.69 477 SER A O 1
ATOM 3643 N N . TRP A 1 478 ? 14.537 17.647 17.202 1.00 97.81 478 TRP A N 1
ATOM 3644 C CA . TRP A 1 478 ? 13.603 16.609 16.779 1.00 97.81 478 TRP A CA 1
ATOM 3645 C C . TRP A 1 478 ? 14.124 15.218 17.150 1.00 97.81 478 TRP A C 1
ATOM 3647 O O . TRP A 1 478 ? 15.318 14.924 17.062 1.00 97.81 478 TRP A O 1
ATOM 3657 N N . SER A 1 479 ? 13.208 14.355 17.562 1.00 97.50 479 SER A N 1
ATOM 3658 C CA . SER A 1 479 ? 13.462 12.947 17.846 1.00 97.50 479 SER A CA 1
ATOM 3659 C C . SER A 1 479 ? 13.259 12.132 16.571 1.00 97.50 479 SER A C 1
ATOM 3661 O O . SER A 1 479 ? 12.315 12.387 15.832 1.00 97.50 479 SER A O 1
ATOM 3663 N N . TYR A 1 480 ? 14.129 11.160 16.313 1.00 96.31 480 TYR A N 1
ATOM 3664 C CA . TYR A 1 480 ? 13.930 10.094 15.334 1.00 96.31 480 TYR A CA 1
ATOM 3665 C C . TYR A 1 480 ? 13.335 8.880 16.052 1.00 96.31 480 TYR A C 1
ATOM 3667 O O . TYR A 1 480 ? 13.878 8.423 17.056 1.00 96.31 480 TYR A O 1
ATOM 3675 N N . ASN A 1 481 ? 12.217 8.363 15.554 1.00 95.94 481 ASN A N 1
ATOM 3676 C CA . ASN A 1 481 ? 11.403 7.319 16.185 1.00 95.94 481 ASN A CA 1
ATOM 3677 C C . ASN A 1 481 ? 11.465 5.977 15.431 1.00 95.94 481 ASN A C 1
ATOM 3679 O O . ASN A 1 481 ? 10.634 5.099 15.660 1.00 95.94 481 ASN A O 1
ATOM 3683 N N . GLY A 1 482 ? 12.439 5.809 14.532 1.00 92.69 482 GLY A N 1
ATOM 3684 C CA . GLY A 1 482 ? 12.590 4.599 13.727 1.00 92.69 482 GLY A CA 1
ATOM 3685 C C . GLY A 1 482 ? 11.738 4.615 12.458 1.00 92.69 482 GLY A C 1
ATOM 3686 O O . GLY A 1 482 ? 11.422 5.677 11.917 1.00 92.69 482 GLY A O 1
ATOM 3687 N N . THR A 1 483 ? 11.388 3.419 11.985 1.00 91.25 483 THR A N 1
ATOM 3688 C CA . THR A 1 483 ? 10.725 3.203 10.690 1.00 91.25 483 THR A CA 1
ATOM 3689 C C . THR A 1 483 ? 9.289 2.685 10.795 1.00 91.25 483 THR A C 1
ATOM 3691 O O . THR A 1 483 ? 8.597 2.559 9.789 1.00 91.25 483 THR A O 1
ATOM 3694 N N . THR A 1 484 ? 8.809 2.392 12.009 1.00 85.44 484 THR A N 1
ATOM 3695 C CA . THR A 1 484 ? 7.474 1.823 12.254 1.00 85.44 484 THR A CA 1
ATOM 3696 C C . THR A 1 484 ? 6.380 2.884 12.116 1.00 85.44 484 THR A C 1
ATOM 3698 O O . THR A 1 484 ? 6.270 3.698 13.032 1.00 85.44 484 THR A O 1
ATOM 3701 N N . PRO A 1 485 ? 5.537 2.869 11.061 1.00 81.62 485 PRO A N 1
ATOM 3702 C CA . PRO A 1 485 ? 4.596 3.948 10.739 1.00 81.62 485 PRO A CA 1
ATOM 3703 C C . PRO A 1 485 ? 3.773 4.454 11.928 1.00 81.62 485 PRO A C 1
ATOM 3705 O O . PRO A 1 485 ? 3.307 3.671 12.757 1.00 81.62 485 PRO A O 1
ATOM 3708 N N . VAL A 1 486 ? 3.546 5.772 11.968 1.00 82.88 486 VAL A N 1
ATOM 3709 C CA . VAL A 1 486 ? 2.666 6.421 12.950 1.00 82.88 486 VAL A CA 1
ATOM 3710 C C . VAL A 1 486 ? 1.289 5.753 12.937 1.00 82.88 486 VAL A C 1
ATOM 3712 O O . VAL A 1 486 ? 0.609 5.729 11.910 1.00 82.88 486 VAL A O 1
ATOM 3715 N N . GLN A 1 487 ? 0.863 5.230 14.086 1.00 82.50 487 GLN A N 1
ATOM 3716 C CA . GLN A 1 487 ? -0.441 4.585 14.221 1.00 82.50 487 GLN A CA 1
ATOM 3717 C C . GLN A 1 487 ? -1.500 5.627 14.580 1.00 82.50 487 GLN A C 1
ATOM 3719 O O . GLN A 1 487 ? -1.415 6.277 15.625 1.00 82.50 487 GLN A O 1
ATOM 3724 N N . ALA A 1 488 ? -2.510 5.782 13.723 1.00 77.75 488 ALA A N 1
ATOM 3725 C CA . ALA A 1 488 ? -3.699 6.558 14.053 1.00 77.75 488 ALA A CA 1
ATOM 3726 C C . ALA A 1 488 ? -4.551 5.775 15.061 1.00 77.75 488 ALA A C 1
ATOM 3728 O O . ALA A 1 488 ? -4.946 4.640 14.792 1.00 77.75 488 ALA A O 1
ATOM 3729 N N . LEU A 1 489 ? -4.851 6.376 16.212 1.00 76.31 489 LEU A N 1
ATOM 3730 C CA . LEU A 1 489 ? -5.793 5.793 17.158 1.00 76.31 489 LEU A CA 1
ATOM 3731 C C . LEU A 1 489 ? -7.225 6.141 16.718 1.00 76.31 489 LEU A C 1
ATOM 3733 O O . LEU A 1 489 ? -7.498 7.302 16.398 1.00 76.31 489 LEU A O 1
ATOM 3737 N N . PRO A 1 490 ? -8.155 5.170 16.686 1.00 67.50 490 PRO A N 1
ATOM 3738 C CA . PRO A 1 490 ? -9.544 5.440 16.340 1.00 67.50 490 PRO A CA 1
ATOM 3739 C C . PRO A 1 490 ? -10.185 6.425 17.332 1.00 67.50 490 PRO A C 1
ATOM 3741 O O . PRO A 1 490 ? -9.939 6.385 18.540 1.00 67.50 490 PRO A O 1
ATOM 3744 N N . CYS A 1 491 ? -11.039 7.314 16.819 1.00 52.50 491 CYS A N 1
ATOM 3745 C CA . CYS A 1 491 ? -11.800 8.252 17.642 1.00 52.50 491 CYS A CA 1
ATOM 3746 C C . CYS A 1 491 ? -12.651 7.478 18.665 1.00 52.50 491 CYS A C 1
ATOM 3748 O O . CYS A 1 491 ? -13.501 6.679 18.280 1.00 52.50 491 CYS A O 1
ATOM 3750 N N . GLY A 1 492 ? -12.436 7.725 19.961 1.00 52.56 492 GLY A N 1
ATOM 3751 C CA . GLY A 1 492 ? -13.214 7.117 21.051 1.00 52.56 492 GLY A CA 1
ATOM 3752 C C . GLY A 1 492 ? -12.407 6.255 22.021 1.00 52.56 492 GLY A C 1
ATOM 3753 O O . GLY A 1 492 ? -12.856 6.039 23.144 1.00 52.56 492 GLY A O 1
ATOM 3754 N N . THR A 1 493 ? -11.190 5.841 21.665 1.00 44.44 493 THR A N 1
ATOM 3755 C CA . THR A 1 493 ? -10.239 5.302 22.643 1.00 44.44 493 THR A CA 1
ATOM 3756 C C . THR A 1 493 ? -9.424 6.452 23.217 1.00 44.44 493 THR A C 1
ATOM 3758 O O . THR A 1 493 ? -8.302 6.710 22.782 1.00 44.44 493 THR A O 1
ATOM 3761 N N . ALA A 1 494 ? -9.978 7.169 24.201 1.00 43.06 494 ALA A N 1
ATOM 3762 C CA . ALA A 1 494 ? -9.101 7.866 25.138 1.00 43.06 494 ALA A CA 1
ATOM 3763 C C . ALA A 1 494 ? -8.098 6.816 25.644 1.00 43.06 494 ALA A C 1
ATOM 3765 O O . ALA A 1 494 ? -8.547 5.718 25.991 1.00 43.06 494 ALA A O 1
ATOM 3766 N N . PRO A 1 495 ? -6.777 7.073 25.627 1.00 43.41 495 PRO A N 1
ATOM 3767 C CA . PRO A 1 495 ? -5.823 6.102 26.134 1.00 43.41 495 PRO A CA 1
ATOM 3768 C C . PRO A 1 495 ? -6.268 5.747 27.548 1.00 43.41 495 PRO A C 1
ATOM 3770 O O . PRO A 1 495 ? -6.324 6.615 28.422 1.00 43.41 495 PRO A O 1
ATOM 3773 N N . THR A 1 496 ? -6.665 4.489 27.758 1.00 40.00 496 THR A N 1
ATOM 3774 C CA . THR A 1 496 ? -6.867 3.965 29.101 1.00 40.00 496 THR A CA 1
ATOM 3775 C C . THR A 1 496 ? -5.539 4.168 29.797 1.00 40.00 496 THR A C 1
ATOM 3777 O O . THR A 1 496 ? -4.547 3.524 29.454 1.00 40.00 496 THR A O 1
ATOM 3780 N N . LYS A 1 497 ? -5.519 5.152 30.698 1.00 38.91 497 LYS A N 1
ATOM 3781 C CA . LYS A 1 497 ? -4.404 5.469 31.583 1.00 38.91 497 LYS A CA 1
ATOM 3782 C C . LYS A 1 497 ? -3.835 4.132 32.081 1.00 38.91 497 LYS A C 1
ATOM 3784 O O . LYS A 1 497 ? -4.653 3.314 32.510 1.00 38.91 497 LYS A O 1
ATOM 3789 N N . PRO A 1 498 ? -2.519 3.861 31.974 1.00 36.03 498 PRO A N 1
ATOM 3790 C CA . PRO A 1 498 ? -1.969 2.572 32.376 1.00 36.03 498 PRO A CA 1
ATOM 3791 C C . PRO A 1 498 ? -2.432 2.279 33.800 1.00 36.03 498 PRO A C 1
ATOM 3793 O O . PRO A 1 498 ? -2.132 3.037 34.722 1.00 36.03 498 PRO A O 1
ATOM 3796 N N . GLY A 1 499 ? -3.259 1.249 33.962 1.00 31.77 499 GLY A N 1
ATOM 3797 C CA . GLY A 1 499 ? -3.712 0.835 35.277 1.00 31.77 499 GLY A CA 1
ATOM 3798 C C . GLY A 1 499 ? -2.497 0.337 36.040 1.00 31.77 499 GLY A C 1
ATOM 3799 O O . GLY A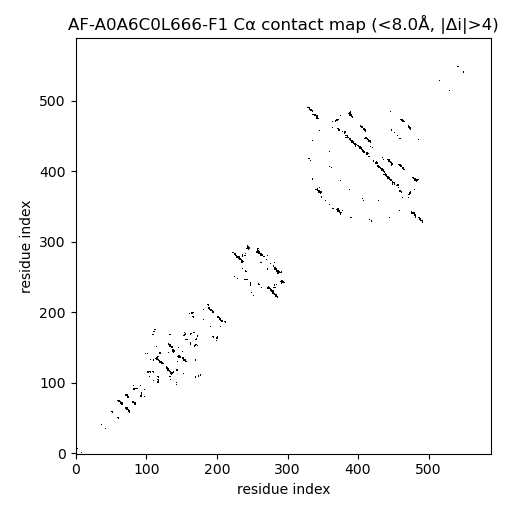 1 499 ? -1.868 -0.631 35.615 1.00 31.77 499 GLY A O 1
ATOM 3800 N N . CYS A 1 500 ? -2.150 1.002 37.140 1.00 28.53 500 CYS A N 1
ATOM 3801 C CA . CYS A 1 500 ? -1.143 0.512 38.069 1.00 28.53 500 CYS A CA 1
ATOM 3802 C C . CYS A 1 500 ? -1.512 -0.921 38.479 1.00 28.53 500 CYS A C 1
ATOM 3804 O O . CYS A 1 500 ? -2.527 -1.134 39.146 1.00 28.53 500 CYS A O 1
ATOM 3806 N N . GLN A 1 501 ? -0.707 -1.909 38.081 1.00 29.00 501 GLN A N 1
ATOM 3807 C CA . GLN A 1 501 ? -0.791 -3.239 38.669 1.00 29.00 501 GLN A CA 1
ATOM 3808 C C . GLN A 1 501 ? -0.092 -3.206 40.024 1.00 29.00 501 GLN A C 1
ATOM 3810 O O . GLN A 1 501 ? 1.129 -3.090 40.119 1.00 29.00 501 GLN A O 1
ATOM 3815 N N . TRP A 1 502 ? -0.884 -3.297 41.086 1.00 27.09 502 TRP A N 1
ATOM 3816 C CA . TRP A 1 502 ? -0.380 -3.458 42.440 1.00 27.09 502 TRP A CA 1
ATOM 3817 C C . TRP A 1 502 ? -0.078 -4.936 42.678 1.00 27.09 502 TRP A C 1
ATOM 3819 O O . TRP A 1 502 ? -0.968 -5.776 42.569 1.00 27.09 502 TRP A O 1
ATOM 3829 N N . THR A 1 503 ? 1.171 -5.256 43.014 1.00 30.38 503 THR A N 1
ATOM 3830 C CA . THR A 1 503 ? 1.532 -6.579 43.539 1.00 30.38 503 THR A CA 1
ATOM 3831 C C . THR A 1 503 ? 1.864 -6.416 45.017 1.00 30.38 503 THR A C 1
ATOM 3833 O O . THR A 1 503 ? 2.744 -5.634 45.372 1.00 30.38 503 THR A O 1
ATOM 3836 N N . GLU A 1 504 ? 1.140 -7.116 45.888 1.00 27.42 504 GLU A N 1
ATOM 3837 C CA . GLU A 1 504 ? 1.400 -7.133 47.329 1.00 27.42 504 GLU A CA 1
ATOM 3838 C C . GLU A 1 504 ? 2.736 -7.849 47.592 1.00 27.42 504 GLU A C 1
ATOM 3840 O O . GLU A 1 504 ? 2.830 -9.071 47.483 1.00 27.42 504 GLU A O 1
ATOM 3845 N N . ILE A 1 505 ? 3.794 -7.104 47.927 1.00 30.72 505 ILE A N 1
ATOM 3846 C CA . ILE A 1 505 ? 5.051 -7.701 48.393 1.00 30.72 505 ILE A CA 1
ATOM 3847 C C . ILE A 1 505 ? 4.941 -7.893 49.906 1.00 30.72 505 ILE A C 1
ATOM 3849 O O . ILE A 1 505 ? 5.113 -6.952 50.680 1.00 30.72 505 ILE A O 1
ATOM 3853 N N . ARG A 1 506 ? 4.688 -9.128 50.351 1.00 30.45 506 ARG A N 1
ATOM 3854 C CA . ARG A 1 506 ? 4.920 -9.511 51.749 1.00 30.45 506 ARG A CA 1
ATOM 3855 C C . ARG A 1 506 ? 6.383 -9.915 51.928 1.00 30.45 506 ARG A C 1
ATOM 3857 O O . ARG A 1 506 ? 6.800 -10.942 51.406 1.00 30.45 506 ARG A O 1
ATOM 3864 N N . GLY A 1 507 ? 7.129 -9.138 52.717 1.00 38.62 507 GLY A N 1
ATOM 3865 C CA . GLY A 1 507 ? 8.363 -9.604 53.365 1.00 38.62 507 GLY A CA 1
ATOM 3866 C C . GLY A 1 507 ? 9.707 -9.156 52.775 1.00 38.62 507 GLY A C 1
ATOM 3867 O O . GLY A 1 507 ? 10.602 -9.987 52.666 1.00 38.62 507 GLY A O 1
ATOM 3868 N N . ALA A 1 508 ? 9.904 -7.871 52.460 1.00 30.61 508 ALA A N 1
ATOM 3869 C CA . ALA A 1 508 ? 11.251 -7.329 52.214 1.00 30.61 508 ALA A CA 1
ATOM 3870 C C . ALA A 1 508 ? 11.792 -6.603 53.465 1.00 30.61 508 ALA A C 1
ATOM 3872 O O . ALA A 1 508 ? 11.086 -5.779 54.049 1.00 30.61 508 ALA A O 1
ATOM 3873 N N . SER A 1 509 ? 13.023 -6.918 53.895 1.00 31.20 509 SER A N 1
ATOM 3874 C CA . SER A 1 509 ? 13.692 -6.252 55.023 1.00 31.20 509 SER A CA 1
ATOM 3875 C C . SER A 1 509 ? 14.330 -4.922 54.601 1.00 31.20 509 SER A C 1
ATOM 3877 O O . SER A 1 509 ? 14.852 -4.774 53.496 1.00 31.20 509 SER A O 1
ATOM 3879 N N . ILE A 1 510 ? 14.260 -3.937 55.498 1.00 32.62 510 ILE A N 1
ATOM 3880 C CA . ILE A 1 510 ? 14.678 -2.543 55.294 1.00 32.62 510 ILE A CA 1
ATOM 3881 C C . ILE A 1 510 ? 16.180 -2.411 55.584 1.00 32.62 510 ILE A C 1
ATOM 3883 O O . ILE A 1 510 ? 16.544 -1.954 56.659 1.00 32.62 510 ILE A O 1
ATOM 3887 N N . ASP A 1 511 ? 17.052 -2.809 54.654 1.00 30.48 511 ASP A N 1
ATOM 3888 C CA . ASP A 1 511 ? 18.510 -2.606 54.816 1.00 30.48 511 ASP A CA 1
ATOM 3889 C C . ASP A 1 511 ? 19.215 -1.967 53.602 1.00 30.48 511 ASP A C 1
ATOM 3891 O O . ASP A 1 511 ? 20.441 -1.929 53.541 1.00 30.48 511 ASP A O 1
ATOM 3895 N N . SER A 1 512 ? 18.496 -1.393 52.628 1.00 32.28 512 SER A N 1
ATOM 3896 C CA . SER A 1 512 ? 19.168 -0.636 51.553 1.00 32.28 512 SER A CA 1
ATOM 3897 C C . SER A 1 512 ? 18.314 0.476 50.940 1.00 32.28 512 SER A C 1
ATOM 3899 O O . SER A 1 512 ? 17.646 0.294 49.931 1.00 32.28 512 SER A O 1
ATOM 3901 N N . VAL A 1 513 ? 18.375 1.674 51.525 1.00 32.53 513 VAL A N 1
ATOM 3902 C CA . VAL A 1 513 ? 17.945 2.916 50.859 1.00 32.53 513 VAL A CA 1
ATOM 3903 C C . VAL A 1 513 ? 19.024 3.979 51.088 1.00 32.53 513 VAL A C 1
ATOM 3905 O O . VAL A 1 513 ? 19.236 4.412 52.217 1.00 32.53 513 VAL A O 1
ATOM 3908 N N . GLN A 1 514 ? 19.731 4.393 50.030 1.00 34.03 514 GLN A N 1
ATOM 3909 C CA . GLN A 1 514 ? 20.652 5.541 50.053 1.00 34.03 514 GLN A CA 1
ATOM 3910 C C . GLN A 1 514 ? 19.914 6.814 49.606 1.00 34.03 514 GLN A C 1
ATOM 3912 O O . GLN A 1 514 ? 19.265 6.814 48.561 1.00 34.03 514 GLN A O 1
ATOM 3917 N N . CYS A 1 515 ? 20.016 7.903 50.381 1.00 32.62 515 CYS A N 1
ATOM 3918 C CA . CYS A 1 515 ? 19.418 9.200 50.029 1.00 32.62 515 CYS A CA 1
ATOM 3919 C C . CYS A 1 515 ? 20.266 9.931 48.944 1.00 32.62 515 CYS A C 1
ATOM 3921 O O . CYS A 1 515 ? 21.488 9.762 48.902 1.00 32.62 515 CYS A O 1
ATOM 3923 N N . PRO A 1 516 ? 19.642 10.729 48.050 1.00 33.69 516 PRO A N 1
ATOM 3924 C CA . PRO A 1 516 ? 20.313 11.371 46.914 1.00 33.69 516 PRO A CA 1
ATOM 3925 C C . PRO A 1 516 ? 21.244 12.537 47.321 1.00 33.69 516 PRO A C 1
ATOM 3927 O O . PRO A 1 516 ? 21.114 13.080 48.424 1.00 33.69 516 PRO A O 1
ATOM 3930 N N . PRO A 1 517 ? 22.174 12.964 46.438 1.00 31.12 517 PRO A N 1
ATOM 3931 C CA . PRO A 1 517 ? 23.133 14.029 46.734 1.00 31.12 517 PRO A CA 1
ATOM 3932 C C . PRO A 1 517 ? 22.427 15.378 46.949 1.00 31.12 517 PRO A C 1
ATOM 3934 O O . PRO A 1 517 ? 21.754 15.870 46.047 1.00 31.12 517 PRO A O 1
ATOM 3937 N N . GLY A 1 518 ? 22.596 15.985 48.132 1.00 41.75 518 GLY A N 1
ATOM 3938 C CA . GLY A 1 518 ? 22.112 17.342 48.442 1.00 41.75 518 GLY A CA 1
ATOM 3939 C C . GLY A 1 518 ? 21.252 17.500 49.705 1.00 41.75 518 GLY A C 1
ATOM 3940 O O . GLY A 1 518 ? 20.912 18.627 50.054 1.00 41.75 518 GLY A O 1
ATOM 3941 N N . ALA A 1 519 ? 20.913 16.425 50.424 1.00 38.03 519 ALA A N 1
ATOM 3942 C CA . ALA A 1 519 ? 20.164 16.532 51.681 1.00 38.03 519 ALA A CA 1
ATOM 3943 C C . ALA A 1 519 ? 21.072 16.944 52.861 1.00 38.03 519 ALA A C 1
ATOM 3945 O O . ALA A 1 519 ? 22.107 16.323 53.109 1.00 38.03 519 ALA A O 1
ATOM 3946 N N . ALA A 1 520 ? 20.686 17.984 53.607 1.00 39.66 520 ALA A N 1
ATOM 3947 C CA . ALA A 1 520 ? 21.429 18.452 54.778 1.00 39.66 520 ALA A CA 1
ATOM 3948 C C . ALA A 1 520 ? 21.335 17.451 55.947 1.00 39.66 520 ALA A C 1
ATOM 3950 O O . ALA A 1 520 ? 20.242 17.066 56.365 1.00 39.66 520 ALA A O 1
ATOM 3951 N N . GLN A 1 521 ? 22.488 17.050 56.495 1.00 37.19 521 GLN A N 1
ATOM 3952 C CA . GLN A 1 521 ? 22.584 16.170 57.663 1.00 37.19 521 GLN A CA 1
ATOM 3953 C C . GLN A 1 521 ? 22.326 16.950 58.958 1.00 37.19 521 GLN A C 1
ATOM 3955 O O . GLN A 1 521 ? 23.115 17.808 59.348 1.00 37.19 521 GLN A O 1
ATOM 3960 N N . GLY A 1 522 ? 21.232 16.623 59.647 1.00 37.34 522 GLY A N 1
ATOM 3961 C CA . GLY A 1 522 ? 20.999 17.050 61.024 1.00 37.34 522 GLY A CA 1
ATOM 3962 C C . GLY A 1 522 ? 21.758 16.163 62.012 1.00 37.34 522 GLY A C 1
ATOM 3963 O O . GLY A 1 522 ? 21.745 14.938 61.909 1.00 37.34 522 GLY A O 1
ATOM 3964 N N . SER A 1 523 ? 22.420 16.786 62.983 1.00 42.00 523 SER A N 1
ATOM 3965 C CA . SER A 1 523 ? 23.089 16.123 64.101 1.00 42.00 523 SER A CA 1
ATOM 3966 C C . SER A 1 523 ? 22.047 15.384 64.939 1.00 42.00 523 SER A C 1
ATOM 3968 O O . SER A 1 523 ? 21.233 16.067 65.529 1.00 42.00 523 SER A O 1
ATOM 3970 N N . TRP A 1 524 ? 22.027 14.046 64.933 1.00 30.75 524 TRP A N 1
ATOM 3971 C CA . TRP A 1 524 ? 21.599 13.100 65.992 1.00 30.75 524 TRP A CA 1
ATOM 3972 C C . TRP A 1 524 ? 21.280 11.743 65.329 1.00 30.75 524 TRP A C 1
ATOM 3974 O O . TRP A 1 524 ? 20.160 11.516 64.891 1.00 30.75 524 TRP A O 1
ATOM 3984 N N . GLY A 1 525 ? 22.256 10.827 65.305 1.00 35.12 525 GLY A N 1
ATOM 3985 C CA . GLY A 1 525 ? 22.034 9.397 65.031 1.00 35.12 525 GLY A CA 1
ATOM 3986 C C . GLY A 1 525 ? 21.804 9.019 63.560 1.00 35.12 525 GLY A C 1
ATOM 3987 O O . GLY A 1 525 ? 21.039 9.644 62.841 1.00 35.12 525 GLY A O 1
ATOM 3988 N N . LYS A 1 526 ? 22.510 7.979 63.113 1.00 37.69 526 LYS A N 1
ATOM 3989 C CA . LYS A 1 526 ? 22.561 7.506 61.724 1.00 37.69 526 LYS A CA 1
ATOM 3990 C C . LYS A 1 526 ? 21.186 7.043 61.194 1.00 37.69 526 LYS A C 1
ATOM 3992 O O . LYS A 1 526 ? 20.407 6.435 61.923 1.00 37.69 526 LYS A O 1
ATOM 3997 N N . ASP A 1 527 ? 20.968 7.317 59.908 1.00 35.94 527 ASP A N 1
ATOM 3998 C CA . ASP A 1 527 ? 20.032 6.657 58.982 1.00 35.94 527 ASP A CA 1
ATOM 3999 C C . ASP A 1 527 ? 18.519 6.903 59.129 1.00 35.94 527 ASP A C 1
ATOM 4001 O O . ASP A 1 527 ? 17.739 5.952 59.138 1.00 35.94 527 ASP A O 1
ATOM 4005 N N . ARG A 1 528 ? 18.056 8.167 59.147 1.00 34.62 528 ARG A N 1
ATOM 4006 C CA . ARG A 1 528 ? 16.646 8.495 58.820 1.00 34.62 528 ARG A CA 1
ATOM 4007 C C . ARG A 1 528 ? 16.504 9.801 58.032 1.00 34.62 528 ARG A C 1
ATOM 4009 O O . ARG A 1 528 ? 16.877 10.866 58.514 1.00 34.62 528 ARG A O 1
ATOM 4016 N N . CYS A 1 529 ? 15.903 9.722 56.843 1.00 30.61 529 CYS A N 1
ATOM 4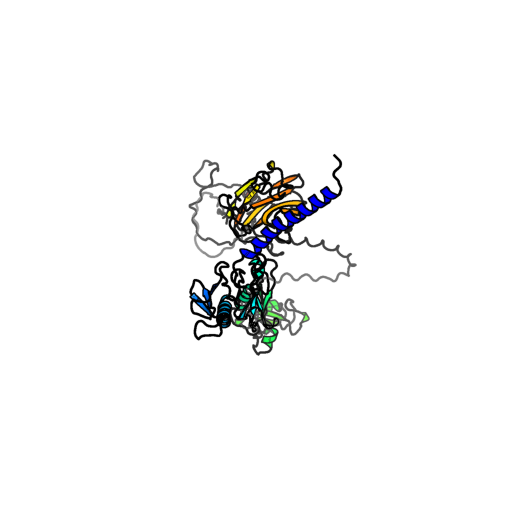017 C CA . CYS A 1 529 ? 15.448 10.881 56.071 1.00 30.61 529 CYS A CA 1
ATOM 4018 C C . CYS A 1 529 ? 14.081 11.331 56.652 1.00 30.61 529 CYS A C 1
ATOM 4020 O O . CYS A 1 529 ? 13.094 10.600 56.600 1.00 30.61 529 CYS A O 1
ATOM 4022 N N . ASN A 1 530 ? 14.054 12.492 57.317 1.00 34.97 530 ASN A N 1
ATOM 4023 C CA . ASN A 1 530 ? 12.902 13.007 58.068 1.00 34.97 530 ASN A CA 1
ATOM 4024 C C . ASN A 1 530 ? 12.060 13.913 57.148 1.00 34.97 530 ASN A C 1
ATOM 4026 O O . ASN A 1 530 ? 12.470 15.035 56.860 1.00 34.97 530 ASN A O 1
ATOM 4030 N N . VAL A 1 531 ? 10.912 13.439 56.655 1.00 40.41 531 VAL A N 1
ATOM 4031 C CA . VAL A 1 531 ? 9.965 14.270 55.887 1.00 40.41 531 VAL A CA 1
ATOM 4032 C C . VAL A 1 531 ? 8.848 14.692 56.833 1.00 40.41 531 VAL A C 1
ATOM 4034 O O . VAL A 1 531 ? 7.884 13.964 57.043 1.00 40.41 531 VAL A O 1
ATOM 4037 N N . SER A 1 532 ? 9.006 15.853 57.461 1.00 38.91 532 SER A N 1
ATOM 4038 C CA . SER A 1 532 ? 8.073 16.363 58.470 1.00 38.91 532 SER A CA 1
ATOM 4039 C C . SER A 1 532 ? 6.866 17.107 57.896 1.00 38.91 532 SER A C 1
ATOM 4041 O O . SER A 1 532 ? 6.168 17.767 58.659 1.00 38.91 532 SER A O 1
ATOM 4043 N N . ASP A 1 533 ? 6.589 17.030 56.590 1.00 43.00 533 ASP A N 1
ATOM 4044 C CA . ASP A 1 533 ? 5.424 17.722 56.042 1.00 43.00 533 ASP A CA 1
ATOM 4045 C C . ASP A 1 533 ? 4.777 16.993 54.854 1.00 43.00 533 ASP A C 1
ATOM 4047 O O . ASP A 1 533 ? 5.240 17.036 53.711 1.00 43.00 533 ASP A O 1
ATOM 4051 N N . VAL A 1 534 ? 3.658 16.324 55.144 1.00 44.69 534 VAL A N 1
ATOM 4052 C CA . VAL A 1 534 ? 2.793 15.645 54.164 1.00 44.69 534 VAL A CA 1
ATOM 4053 C C . VAL A 1 534 ? 2.279 16.632 53.109 1.00 44.69 534 VAL A C 1
ATOM 4055 O O . VAL A 1 534 ? 2.049 16.243 51.965 1.00 44.69 534 VAL A O 1
ATOM 4058 N N . SER A 1 535 ? 2.160 17.920 53.450 1.00 44.78 535 SER A N 1
ATOM 4059 C CA . SER A 1 535 ? 1.734 18.951 52.501 1.00 44.78 535 SER A CA 1
ATOM 4060 C C . SER A 1 535 ? 2.779 19.212 51.408 1.00 44.78 535 SER A C 1
ATOM 4062 O O . SER A 1 535 ? 2.417 19.407 50.249 1.00 44.78 535 SER A O 1
ATOM 4064 N N . THR A 1 536 ? 4.072 19.100 51.734 1.00 48.41 536 THR A N 1
ATOM 4065 C CA . THR A 1 536 ? 5.173 19.269 50.771 1.00 48.41 536 THR A CA 1
ATOM 4066 C C . THR A 1 536 ? 5.315 18.042 49.865 1.00 48.41 536 THR A C 1
ATOM 4068 O O . THR A 1 536 ? 5.521 18.178 48.661 1.00 48.41 536 THR A O 1
ATOM 4071 N N . ALA A 1 537 ? 5.128 16.833 50.407 1.00 47.53 537 ALA A N 1
ATOM 4072 C CA . ALA A 1 537 ? 5.102 15.605 49.606 1.00 47.53 537 ALA A CA 1
ATOM 4073 C C . ALA A 1 537 ? 3.913 15.576 48.627 1.00 47.53 537 ALA A C 1
ATOM 4075 O O . ALA A 1 537 ? 4.061 15.156 47.479 1.00 47.53 537 ALA A O 1
ATOM 4076 N N . LYS A 1 538 ? 2.751 16.086 49.057 1.00 47.59 538 LYS A N 1
ATOM 4077 C CA . LYS A 1 538 ? 1.567 16.241 48.209 1.00 47.59 538 LYS A CA 1
ATOM 4078 C C . LYS A 1 538 ? 1.798 17.265 47.092 1.00 47.59 538 LYS A C 1
ATOM 4080 O O . LYS A 1 538 ? 1.559 16.935 45.937 1.00 47.59 538 LYS A O 1
ATOM 4085 N N . ALA A 1 539 ? 2.349 18.439 47.405 1.00 49.62 539 ALA A N 1
ATOM 4086 C CA . ALA A 1 539 ? 2.659 19.465 46.405 1.00 49.62 539 ALA A CA 1
ATOM 4087 C C . ALA A 1 539 ? 3.680 18.991 45.349 1.00 49.62 539 ALA A C 1
ATOM 4089 O O . ALA A 1 539 ? 3.551 19.311 44.167 1.00 49.62 539 ALA A O 1
ATOM 4090 N N . ASN A 1 540 ? 4.667 18.184 45.752 1.00 52.06 540 ASN A N 1
ATOM 4091 C CA . ASN A 1 540 ? 5.658 17.617 44.834 1.00 52.06 540 ASN A CA 1
ATOM 4092 C C . ASN A 1 540 ? 5.091 16.497 43.940 1.00 52.06 540 ASN A C 1
ATOM 4094 O O . ASN A 1 540 ? 5.519 16.370 42.800 1.00 52.06 540 ASN A O 1
ATOM 4098 N N . CYS A 1 541 ? 4.122 15.702 44.412 1.00 45.09 541 CYS A N 1
ATOM 4099 C CA . CYS A 1 541 ? 3.436 14.711 43.566 1.00 45.09 541 CYS A CA 1
ATOM 4100 C C . CYS A 1 541 ? 2.368 15.364 42.670 1.00 45.09 541 CYS A C 1
ATOM 4102 O O . CYS A 1 541 ? 2.209 14.962 41.527 1.00 45.09 541 CYS A O 1
ATOM 4104 N N . GLU A 1 542 ? 1.684 16.419 43.120 1.00 48.00 542 GLU A N 1
ATOM 4105 C CA . GLU A 1 542 ? 0.705 17.155 42.300 1.00 48.00 542 GLU A CA 1
ATOM 4106 C C . GLU A 1 542 ? 1.350 18.005 41.190 1.00 48.00 542 GLU A C 1
ATOM 4108 O O . GLU A 1 542 ? 0.678 18.360 40.224 1.00 48.00 542 GLU A O 1
ATOM 4113 N N . SER A 1 543 ? 2.649 18.305 41.294 1.00 46.12 543 SER A N 1
ATOM 4114 C CA . SER A 1 543 ? 3.416 19.016 40.260 1.00 46.12 543 SER A CA 1
ATOM 4115 C C . SER A 1 543 ? 4.107 18.091 39.248 1.00 46.12 543 SER A C 1
ATOM 4117 O O . SER A 1 543 ? 4.606 18.583 38.235 1.00 46.12 543 SER A O 1
ATOM 4119 N N . ASP A 1 544 ? 4.100 16.769 39.464 1.00 46.88 544 ASP A N 1
ATOM 4120 C CA . ASP A 1 544 ? 4.621 15.787 38.511 1.00 46.88 544 ASP A CA 1
ATOM 4121 C C . ASP A 1 544 ? 3.468 15.229 37.645 1.00 46.88 544 ASP A C 1
ATOM 4123 O O . ASP A 1 544 ? 2.583 14.541 38.164 1.00 46.88 544 ASP A O 1
ATOM 4127 N N . PRO A 1 545 ? 3.457 15.467 36.317 1.00 42.03 545 PRO A N 1
ATOM 4128 C CA . PRO A 1 545 ? 2.389 15.008 35.424 1.00 42.03 545 PRO A CA 1
ATOM 4129 C C . PRO A 1 545 ? 2.283 13.474 35.312 1.00 42.03 545 PRO A C 1
ATOM 4131 O O . PRO A 1 545 ? 1.315 12.974 34.735 1.00 42.03 545 PRO A O 1
ATOM 4134 N N . SER A 1 546 ? 3.241 12.720 35.866 1.00 40.53 546 SER A N 1
ATOM 4135 C CA . SER A 1 546 ? 3.195 11.256 35.965 1.00 40.53 546 SER A CA 1
ATOM 4136 C C . SER A 1 546 ? 2.516 10.724 37.241 1.00 40.53 546 SER A C 1
ATOM 4138 O O . SER A 1 546 ? 2.196 9.537 37.308 1.00 40.53 546 SER A O 1
ATOM 4140 N N . CYS A 1 547 ? 2.223 11.574 38.235 1.00 38.06 547 CYS A N 1
ATOM 4141 C CA . CYS A 1 547 ? 1.607 11.168 39.503 1.00 38.06 547 CYS A CA 1
ATOM 4142 C C . CYS A 1 547 ? 0.067 11.138 39.383 1.00 38.06 547 CYS A C 1
ATOM 4144 O O . CYS A 1 547 ? -0.585 12.165 39.200 1.00 38.06 547 CYS A O 1
ATOM 4146 N N . SER A 1 548 ? -0.569 9.967 39.512 1.00 41.28 548 SER A N 1
ATOM 4147 C CA . SER A 1 548 ? -2.038 9.843 39.491 1.00 41.28 548 SER A CA 1
ATOM 4148 C C . SER A 1 548 ? -2.658 9.771 40.892 1.00 41.28 548 SER A C 1
ATOM 4150 O O . SER A 1 548 ? -3.341 8.803 41.210 1.00 41.28 548 SER A O 1
ATOM 4152 N N . GLY A 1 549 ? -2.449 10.816 41.698 1.00 42.53 549 GLY A N 1
ATOM 4153 C CA . GLY A 1 549 ? -3.174 11.069 42.951 1.00 42.53 549 GLY A CA 1
ATOM 4154 C C . GLY A 1 549 ? -2.789 10.196 44.156 1.00 42.53 549 GLY A C 1
ATOM 4155 O O . GLY A 1 549 ? -2.430 9.030 44.033 1.00 42.53 549 GLY A O 1
ATOM 4156 N N . ILE A 1 550 ? -2.916 10.777 45.352 1.00 36.22 550 ILE A N 1
ATOM 4157 C CA . ILE A 1 550 ? -2.842 10.081 46.645 1.00 36.22 550 ILE A CA 1
ATOM 4158 C C . ILE A 1 550 ? -4.271 9.996 47.187 1.00 36.22 550 ILE A C 1
ATOM 4160 O O . ILE A 1 550 ? -4.891 11.029 47.442 1.00 36.22 550 ILE A O 1
ATOM 4164 N N . THR A 1 551 ? -4.812 8.792 47.370 1.00 33.78 551 THR A N 1
ATOM 4165 C CA . THR A 1 551 ? -6.080 8.601 48.091 1.00 33.78 551 THR A CA 1
ATOM 4166 C C . THR A 1 551 ? -5.780 8.411 49.574 1.00 33.78 551 THR A C 1
ATOM 4168 O O . THR A 1 551 ? -5.136 7.444 49.970 1.00 33.78 551 THR A O 1
ATOM 4171 N N . SER A 1 552 ? -6.234 9.344 50.411 1.00 35.31 552 SER A N 1
ATOM 4172 C CA . SER A 1 552 ? -6.251 9.171 51.862 1.00 35.31 552 SER A CA 1
ATOM 4173 C C . SER A 1 552 ? -7.582 8.557 52.290 1.00 35.31 552 SER A C 1
ATOM 4175 O O . SER A 1 552 ? -8.612 9.217 52.169 1.00 35.31 552 SER A O 1
ATOM 4177 N N . GLN A 1 553 ? -7.561 7.350 52.850 1.00 28.70 553 GLN A N 1
ATOM 4178 C CA . GLN A 1 553 ? -8.582 6.914 53.801 1.00 28.70 553 GLN A CA 1
ATOM 4179 C C . GLN A 1 553 ? -7.972 5.870 54.742 1.00 28.70 553 GLN A C 1
ATOM 4181 O O . GLN A 1 553 ? -7.560 4.797 54.314 1.00 28.70 553 GLN A O 1
ATOM 4186 N N . VAL A 1 554 ? -7.894 6.206 56.029 1.00 28.92 554 VAL A N 1
ATOM 4187 C CA . VAL A 1 554 ? -7.709 5.234 57.109 1.00 28.92 554 VAL A CA 1
ATOM 4188 C C . VAL A 1 554 ? -8.847 5.486 58.080 1.00 28.92 554 VAL A C 1
ATOM 4190 O O . VAL A 1 554 ? -8.772 6.403 58.894 1.00 28.92 554 VAL A O 1
ATOM 4193 N N . ASP A 1 555 ? -9.901 4.685 57.971 1.00 27.66 555 ASP A N 1
ATOM 4194 C CA . ASP A 1 555 ? -10.857 4.525 59.058 1.00 27.66 555 ASP A CA 1
ATOM 4195 C C . ASP A 1 555 ? -10.360 3.385 59.946 1.00 27.66 555 ASP A C 1
ATOM 4197 O O . ASP A 1 555 ? -10.155 2.250 59.510 1.00 27.66 555 ASP A O 1
ATOM 4201 N N . ALA A 1 556 ? -10.110 3.719 61.208 1.00 31.31 556 ALA A N 1
ATOM 4202 C CA . ALA A 1 556 ? -9.823 2.757 62.251 1.00 31.31 556 ALA A CA 1
ATOM 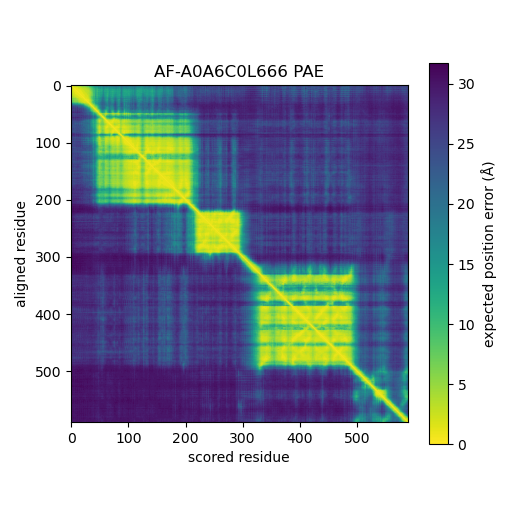4203 C C . ALA A 1 556 ? -11.126 2.066 62.676 1.00 31.31 556 ALA A C 1
ATOM 4205 O O . ALA A 1 556 ? -12.083 2.733 63.064 1.00 31.31 556 ALA A O 1
ATOM 4206 N N . ALA A 1 557 ? -11.135 0.735 62.706 1.00 26.44 557 ALA A N 1
ATOM 4207 C CA . ALA A 1 557 ? -12.094 -0.022 63.499 1.00 26.44 557 ALA A CA 1
ATOM 4208 C C . ALA A 1 557 ? -11.365 -1.136 64.257 1.00 26.44 557 ALA A C 1
ATOM 4210 O O . ALA A 1 557 ? -10.842 -2.087 63.679 1.00 26.44 557 ALA A O 1
ATOM 4211 N N . HIS A 1 558 ? -11.319 -0.977 65.579 1.00 32.53 558 HIS A N 1
ATOM 4212 C CA . HIS A 1 558 ? -11.018 -2.039 66.527 1.00 32.53 558 HIS A CA 1
ATOM 4213 C C . HIS A 1 558 ? -12.189 -3.026 66.608 1.00 32.53 558 HIS A C 1
ATOM 4215 O O . HIS A 1 558 ? -13.346 -2.615 66.643 1.00 32.53 558 HIS A O 1
ATOM 4221 N N . GLY A 1 559 ? -11.874 -4.309 66.766 1.00 28.17 559 GLY A N 1
ATOM 4222 C CA . GLY A 1 559 ? -12.818 -5.339 67.193 1.00 28.17 559 GLY A CA 1
ATOM 4223 C C . GLY A 1 559 ? -12.106 -6.680 67.313 1.00 28.17 559 GLY A C 1
ATOM 4224 O O . GLY A 1 559 ? -11.955 -7.382 66.322 1.00 28.17 559 GLY A O 1
ATOM 4225 N N . GLY A 1 560 ? -11.593 -6.990 68.504 1.00 32.25 560 GLY A N 1
ATOM 4226 C CA . GLY A 1 560 ? -10.964 -8.277 68.796 1.00 32.25 560 GLY A CA 1
ATOM 4227 C C . GLY A 1 560 ? -11.936 -9.288 69.398 1.00 32.25 560 GLY A C 1
ATOM 4228 O O . GLY A 1 560 ? -12.955 -8.898 69.954 1.00 32.25 560 GLY A O 1
ATOM 4229 N N . SER A 1 561 ? -11.551 -10.561 69.376 1.00 31.20 561 SER A N 1
ATOM 4230 C CA . SER A 1 561 ? -11.595 -11.461 70.534 1.00 31.20 561 SER A CA 1
ATOM 4231 C C . SER A 1 561 ? -10.739 -12.702 70.251 1.00 31.20 561 SER A C 1
ATOM 4233 O O . SER A 1 561 ? -10.525 -13.052 69.095 1.00 31.20 561 SER A O 1
ATOM 4235 N N . ASP A 1 562 ? -10.264 -13.319 71.337 1.00 32.34 562 ASP A N 1
ATOM 4236 C CA . ASP A 1 562 ? -9.781 -14.707 71.462 1.00 32.34 562 ASP A CA 1
ATOM 4237 C C . ASP A 1 562 ? -8.273 -14.891 71.658 1.00 32.34 562 ASP A C 1
ATOM 4239 O O . ASP A 1 562 ? -7.610 -15.428 70.783 1.00 32.34 562 ASP A O 1
ATOM 4243 N N . ILE A 1 563 ? -7.762 -14.550 72.857 1.00 33.41 563 ILE A N 1
ATOM 4244 C CA . ILE A 1 563 ? -6.869 -15.426 73.657 1.00 33.41 563 ILE A CA 1
ATOM 4245 C C . ILE A 1 563 ? -7.069 -15.107 75.161 1.00 33.41 563 ILE A C 1
ATOM 4247 O O . ILE A 1 563 ? -6.903 -13.949 75.551 1.00 33.41 563 ILE A O 1
ATOM 4251 N N . PRO A 1 564 ? -7.396 -16.083 76.035 1.00 36.78 564 PRO A N 1
ATOM 4252 C CA . PRO A 1 564 ? -7.445 -15.879 77.478 1.00 36.78 564 PRO A CA 1
ATOM 4253 C C . PRO A 1 564 ? -6.090 -16.169 78.143 1.00 36.78 564 PRO A C 1
ATOM 4255 O O . PRO A 1 564 ? -5.488 -17.218 77.927 1.00 36.78 564 PRO A O 1
ATOM 4258 N N . GLY A 1 565 ? -5.678 -15.272 79.041 1.00 33.72 565 GLY A N 1
ATOM 4259 C CA . GLY A 1 565 ? -4.719 -15.568 80.106 1.00 33.72 565 GLY A CA 1
ATOM 4260 C C . GLY A 1 565 ? -3.382 -14.844 79.990 1.00 33.72 565 GLY A C 1
ATOM 4261 O O . GLY A 1 565 ? -2.510 -15.285 79.255 1.00 33.72 565 GLY A O 1
ATOM 4262 N N . TRP A 1 566 ? -3.214 -13.780 80.782 1.00 26.89 566 TRP A N 1
ATOM 4263 C CA . TRP A 1 566 ? -2.062 -13.562 81.672 1.00 26.89 566 TRP A CA 1
ATOM 4264 C C . TRP A 1 566 ? -2.280 -12.284 82.507 1.00 26.89 566 TRP A C 1
ATOM 4266 O O . TRP A 1 566 ? -2.579 -11.218 81.974 1.00 26.89 566 TRP A O 1
ATOM 4276 N N . GLU A 1 567 ? -2.162 -12.416 83.828 1.00 31.02 567 GLU A N 1
ATOM 4277 C CA . GLU A 1 567 ? -2.257 -11.337 84.822 1.00 31.02 567 GLU A CA 1
ATOM 4278 C C . GLU A 1 567 ? -0.948 -10.514 84.943 1.00 31.02 567 GLU A C 1
ATOM 4280 O O . GLU A 1 567 ? 0.104 -10.936 84.454 1.00 31.02 567 GLU A O 1
ATOM 4285 N N . PRO A 1 568 ? -0.984 -9.319 85.574 1.00 36.88 568 PRO A N 1
ATOM 4286 C CA . PRO A 1 568 ? -0.078 -8.219 85.259 1.00 36.88 568 PRO A CA 1
ATOM 4287 C C . PRO A 1 568 ? 1.171 -8.162 86.150 1.00 36.88 568 PRO A C 1
ATOM 4289 O O . PRO A 1 568 ? 1.119 -8.381 87.360 1.00 36.88 568 PRO A O 1
ATOM 4292 N N . ARG A 1 569 ? 2.294 -7.708 85.578 1.00 29.08 569 ARG A N 1
ATOM 4293 C CA . ARG A 1 569 ? 3.379 -7.077 86.345 1.00 29.08 569 ARG A CA 1
ATOM 4294 C C . ARG A 1 569 ? 3.599 -5.648 85.877 1.00 29.08 569 ARG A C 1
ATOM 4296 O O . ARG A 1 569 ? 3.808 -5.373 84.701 1.00 29.08 569 ARG A O 1
ATOM 4303 N N . SER A 1 570 ? 3.560 -4.755 86.858 1.00 38.03 570 SER A N 1
ATOM 4304 C CA . SER A 1 570 ? 3.890 -3.343 86.766 1.00 38.03 570 SER A CA 1
ATOM 4305 C C . SER A 1 570 ? 5.289 -3.120 86.196 1.00 38.03 570 SER A C 1
ATOM 4307 O O . SER A 1 570 ? 6.242 -3.725 86.690 1.00 38.03 570 SER A O 1
ATOM 4309 N N . ASN A 1 571 ? 5.449 -2.138 85.309 1.00 31.31 571 ASN A N 1
ATOM 4310 C CA . ASN A 1 571 ? 6.577 -1.233 85.468 1.00 31.31 571 ASN A CA 1
ATOM 4311 C C . ASN A 1 571 ? 6.330 0.158 84.887 1.00 31.31 571 ASN A C 1
ATOM 4313 O O . ASN A 1 571 ? 5.805 0.343 83.793 1.00 31.31 571 ASN A O 1
ATOM 4317 N N . ARG A 1 572 ? 6.735 1.128 85.706 1.00 40.78 572 ARG A N 1
ATOM 4318 C CA . ARG A 1 572 ? 6.829 2.557 85.439 1.00 40.78 572 ARG A CA 1
ATOM 4319 C C . ARG A 1 572 ? 7.816 2.796 84.302 1.00 40.78 572 ARG A C 1
ATOM 4321 O O . ARG A 1 572 ? 8.978 2.432 84.433 1.00 40.78 572 ARG A O 1
ATOM 4328 N N . ASN A 1 573 ? 7.349 3.417 83.228 1.00 33.28 573 ASN A N 1
ATOM 4329 C CA . ASN A 1 573 ? 7.956 4.570 82.557 1.00 33.28 573 ASN A CA 1
ATOM 4330 C C . ASN A 1 573 ? 7.189 4.788 81.252 1.00 33.28 573 ASN A C 1
ATOM 4332 O O . ASN A 1 573 ? 7.109 3.897 80.411 1.00 33.28 573 ASN A O 1
ATOM 4336 N N . GLY A 1 574 ? 6.566 5.960 81.129 1.00 41.34 574 GLY A N 1
ATOM 4337 C CA . GLY A 1 574 ? 5.725 6.307 79.993 1.00 41.34 574 GLY A CA 1
ATOM 4338 C C . GLY A 1 574 ? 6.516 6.304 78.690 1.00 41.34 574 GLY A C 1
ATOM 4339 O O . GLY A 1 574 ? 7.301 7.212 78.440 1.00 41.34 574 GLY A O 1
ATOM 4340 N N . TYR A 1 575 ? 6.252 5.310 77.848 1.00 27.25 575 TYR A N 1
ATOM 4341 C CA . TYR A 1 575 ? 6.577 5.346 76.431 1.00 27.25 575 TYR A CA 1
ATOM 4342 C C . TYR A 1 575 ? 5.279 5.556 75.657 1.00 27.25 575 TYR A C 1
ATOM 4344 O O . TYR A 1 575 ? 4.358 4.745 75.735 1.00 27.25 575 TYR A O 1
ATOM 4352 N N . ARG A 1 576 ? 5.195 6.673 74.923 1.00 31.62 576 ARG A N 1
ATOM 4353 C CA . ARG A 1 576 ? 4.180 6.847 73.879 1.00 31.62 576 ARG A CA 1
ATOM 4354 C C . ARG A 1 576 ? 4.421 5.785 72.806 1.00 31.62 576 ARG A C 1
ATOM 4356 O O . ARG A 1 576 ? 5.539 5.663 72.307 1.00 31.62 576 ARG A O 1
ATOM 4363 N N . THR A 1 577 ? 3.382 5.042 72.453 1.00 28.11 577 THR A N 1
ATOM 4364 C CA . THR A 1 577 ? 3.360 4.200 71.258 1.00 28.11 577 THR A CA 1
ATOM 4365 C C . THR A 1 577 ? 3.456 5.094 70.022 1.00 28.11 577 THR A C 1
ATOM 4367 O O . THR A 1 577 ? 2.687 6.040 69.856 1.00 28.11 577 THR A O 1
ATOM 4370 N N . TRP A 1 578 ? 4.452 4.830 69.179 1.00 30.78 578 TRP A N 1
ATOM 4371 C CA . TRP A 1 578 ? 4.603 5.467 67.872 1.00 30.78 578 TRP A CA 1
ATOM 4372 C C . TRP A 1 578 ? 3.719 4.735 66.851 1.00 30.78 578 TRP A C 1
ATOM 4374 O O . TRP A 1 578 ? 3.674 3.503 66.891 1.00 30.78 578 TRP A O 1
ATOM 4384 N N . PRO A 1 579 ? 3.031 5.437 65.934 1.00 34.22 579 PRO A N 1
ATOM 4385 C CA . PRO A 1 579 ? 2.357 4.782 64.824 1.00 34.22 579 PRO A CA 1
ATOM 4386 C C . PRO A 1 579 ? 3.399 4.198 63.861 1.00 34.22 579 PRO A C 1
ATOM 4388 O O . PRO A 1 579 ? 4.467 4.779 63.652 1.00 34.22 579 PRO A O 1
ATOM 4391 N N . GLY A 1 580 ? 3.092 3.023 63.306 1.00 30.84 580 GLY A N 1
ATOM 4392 C CA . GLY A 1 580 ? 3.930 2.346 62.320 1.00 30.84 580 GLY A CA 1
ATOM 4393 C C . GLY A 1 580 ? 4.227 3.252 61.126 1.00 30.84 580 GLY A C 1
ATOM 4394 O O . GLY A 1 580 ? 3.339 3.921 60.603 1.00 30.84 580 GLY A O 1
ATOM 4395 N N . VAL A 1 581 ? 5.492 3.288 60.714 1.00 32.44 581 VAL A N 1
ATOM 4396 C CA . VAL A 1 581 ? 5.935 4.049 59.545 1.00 32.44 581 VAL A CA 1
ATOM 4397 C C . VAL A 1 581 ? 5.580 3.256 58.292 1.00 32.44 581 VAL A C 1
ATOM 4399 O O . VAL A 1 581 ? 6.087 2.157 58.089 1.00 32.44 581 VAL A O 1
ATOM 4402 N N . THR A 1 582 ? 4.708 3.807 57.455 1.00 36.59 582 THR A N 1
ATOM 4403 C CA . THR A 1 582 ? 4.445 3.313 56.099 1.00 36.59 582 THR A CA 1
ATOM 4404 C C . THR A 1 582 ? 5.441 3.985 55.154 1.00 36.59 582 THR A C 1
ATOM 4406 O O . THR A 1 582 ? 5.450 5.210 55.043 1.00 36.59 582 THR A O 1
ATOM 4409 N N . SER A 1 583 ? 6.313 3.218 54.497 1.00 33.81 583 SER A N 1
ATOM 4410 C CA . SER A 1 583 ? 7.167 3.734 53.421 1.00 33.81 583 SER A CA 1
ATOM 4411 C C . SER A 1 583 ? 6.432 3.639 52.086 1.00 33.81 583 SER A C 1
ATOM 4413 O O . SER A 1 583 ? 5.918 2.574 51.749 1.00 33.81 583 SER A O 1
ATOM 4415 N N . TYR A 1 584 ? 6.420 4.724 51.315 1.00 32.97 584 TYR A N 1
ATOM 4416 C CA . TYR A 1 584 ? 5.918 4.741 49.942 1.00 32.97 584 TYR A CA 1
ATOM 4417 C C . TYR A 1 584 ? 7.114 4.743 48.994 1.00 32.97 584 TYR A C 1
ATOM 4419 O O . TYR A 1 584 ? 7.982 5.608 49.100 1.00 32.97 584 TYR A O 1
ATOM 4427 N N . GLU A 1 585 ? 7.167 3.784 48.076 1.00 33.34 585 GLU A N 1
ATOM 4428 C CA . GLU A 1 585 ? 8.153 3.758 46.998 1.00 33.34 585 GLU A CA 1
ATOM 4429 C C . GLU A 1 585 ? 7.426 4.050 45.682 1.00 33.34 585 GLU A C 1
ATOM 4431 O O . GLU A 1 585 ? 6.511 3.327 45.289 1.00 33.34 585 GLU A O 1
ATOM 4436 N N . CYS A 1 586 ? 7.805 5.137 45.012 1.00 31.47 586 CYS A N 1
ATOM 4437 C CA . CYS A 1 586 ? 7.333 5.442 43.667 1.00 31.47 586 CYS A CA 1
ATOM 4438 C C . CYS A 1 586 ? 8.317 4.808 42.679 1.00 31.47 586 CYS A C 1
ATOM 4440 O O . CYS A 1 586 ? 9.418 5.326 42.485 1.00 31.47 586 CYS A O 1
ATOM 4442 N N . LYS A 1 587 ? 7.964 3.665 42.084 1.00 32.88 587 LYS A N 1
ATOM 4443 C CA . LYS A 1 587 ? 8.753 3.099 40.984 1.00 32.88 587 LYS A CA 1
ATOM 4444 C C . LYS A 1 587 ? 8.311 3.726 39.668 1.00 32.88 587 LYS A C 1
ATOM 4446 O O . LYS A 1 587 ? 7.174 3.541 39.246 1.00 32.88 587 LYS A O 1
ATOM 4451 N N . ARG A 1 588 ? 9.233 4.447 39.023 1.00 30.61 588 ARG A N 1
ATOM 4452 C CA . ARG A 1 588 ? 9.130 4.803 37.602 1.00 30.61 588 ARG A CA 1
ATOM 4453 C C . ARG A 1 588 ? 9.195 3.519 36.775 1.00 30.61 588 ARG A C 1
ATOM 4455 O O . ARG A 1 588 ? 10.137 2.748 36.951 1.00 30.61 588 ARG A O 1
ATOM 4462 N N . SER A 1 589 ? 8.205 3.307 35.913 1.00 33.34 589 SER A N 1
ATOM 4463 C CA . SER A 1 589 ? 8.290 2.378 34.779 1.00 33.34 589 SER A CA 1
ATOM 4464 C C . SER A 1 589 ? 9.062 3.014 33.636 1.00 33.34 589 SER A C 1
ATOM 4466 O O . SER A 1 589 ? 8.701 4.172 33.313 1.00 33.34 589 SER A O 1
#

Secondary structure (DSSP, 8-state):
----HHHHHHHHHHHHHHHHHHHHHHHHHHHHS-----TTSSS------SPPPSS-TT-PPEEE--TT-S--EEEETTEEEEESSSPPSSSPBHHHHHHHHHHHHHHHHS-TT--EEEEE--EETTEE--EEEEESSPBPTTSSSBS-TTS-EEEE-SSHHHHHH-TTBHHHHHHHHH--SSSS--TTEEEEEEEETTEEEEEEEEE-HHHHTTTT----PPPEEEEEEE-SSS-HHHHHH-BTTB-GGG-S-GGGS-EEEEE-TT-TTT-TT---SS-EEEEEEE--S------S-S-PPPPPP----PPPPPPPPPPPPPPPPPPP-PPPEEPPPP-EEPEEEEETTSSTTTTSSSTTTTPPPGGG--EEEESS-SSS-PPSS--EEEEEEEEE-S--EEEEEEEEEESEEEEE-TT---SSPBPSEEEEEEEEPSEEEEEEEEEE----SSS---EEEEEEE-TT--EEE--TTSEE--SSPPEEPPTT-----------------S---PPPTT----SSSSS------HHHHHHHHHTSTT-----------------------------PPPPPPPPP-----

pLDDT: mean 75.08, std 23.28, range [26.44, 98.25]

Nearest PDB structures (foldseek):
  6li7-assembly1_A  TM=6.131E-01  e=1.996E-04  Pleurotus ostreatus
  6t0q-assembly1_A  TM=6.217E-01  e=6.069E-04  Pleurotus ostreatus
  1t6b-assembly1_X  TM=5.472E-01  e=4.018E-03  Bacillus anthracis
  5fr3-assembly1_A  TM=6.097E-01  e=1.613E-02  Bacillus anthracis
  6gsz-assembly1_A  TM=5.880E-01  e=3.513E-02  Aspergillus terreus

Mean predicted aligned error: 21.8 Å

Radius of gyration: 43.71 Å; Cα contacts (8 Å, |Δi|>4): 911; chains: 1; bounding box: 86×82×163 Å

Solvent-accessible surface area (backbone atoms only — not comparable t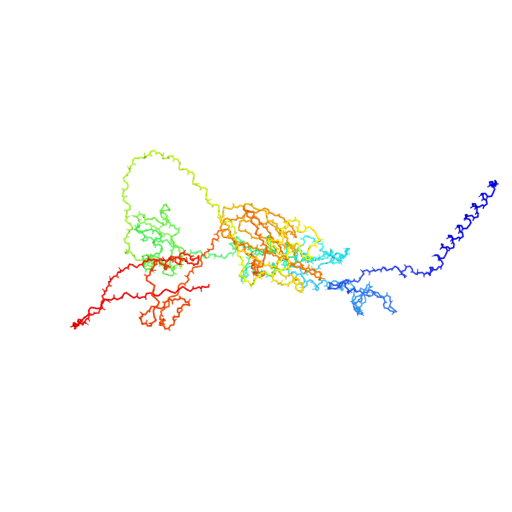o full-atom values): 36386 Å² total; per-residue (Å²): 134,86,79,54,71,68,58,56,54,52,52,51,53,52,52,50,53,52,49,51,52,60,51,46,50,55,54,47,55,66,59,67,73,55,67,89,59,59,100,62,72,74,64,84,75,75,72,84,75,43,73,76,52,91,90,41,92,83,54,65,38,44,73,46,61,54,90,96,53,95,50,41,29,22,22,52,100,84,43,73,64,19,21,78,40,87,70,52,100,70,46,45,29,43,71,56,48,48,52,53,51,35,51,55,45,5,69,75,68,28,24,90,84,17,46,40,39,28,45,34,88,42,75,56,96,90,39,82,66,44,50,33,32,22,21,56,49,57,57,36,98,82,36,41,40,60,68,49,85,84,41,62,60,27,36,51,53,93,46,68,66,53,23,41,48,36,80,51,9,27,62,46,45,33,52,53,70,69,55,72,85,51,100,59,97,62,88,72,62,47,77,46,79,39,89,38,98,88,42,57,49,47,74,46,70,47,69,58,65,75,64,53,68,76,63,78,63,76,72,76,71,78,64,64,48,79,40,69,84,42,57,11,88,54,21,33,32,56,49,31,24,20,43,65,53,34,46,46,94,63,74,51,68,78,89,38,34,19,28,39,44,78,36,19,84,82,48,64,89,57,40,30,82,41,63,64,77,41,72,45,37,26,29,26,31,64,62,58,79,46,32,38,64,64,63,92,84,64,72,74,77,77,77,78,74,88,78,73,88,70,78,85,73,79,82,73,77,79,74,77,79,76,74,78,75,76,77,76,72,52,42,53,65,48,74,54,67,75,73,45,58,24,24,65,69,33,46,47,84,76,31,94,74,64,86,81,75,68,80,60,81,77,56,68,61,54,89,71,55,31,18,30,30,29,76,60,68,77,86,76,45,48,71,64,69,63,48,37,32,36,35,44,77,45,75,33,91,55,76,60,46,76,33,57,36,35,39,37,27,36,46,28,31,41,61,41,36,65,71,42,61,69,96,56,76,41,61,42,59,54,71,48,79,42,58,47,60,50,42,77,49,62,38,36,34,43,40,34,28,84,59,63,76,84,80,28,75,51,31,35,35,43,35,36,50,51,100,8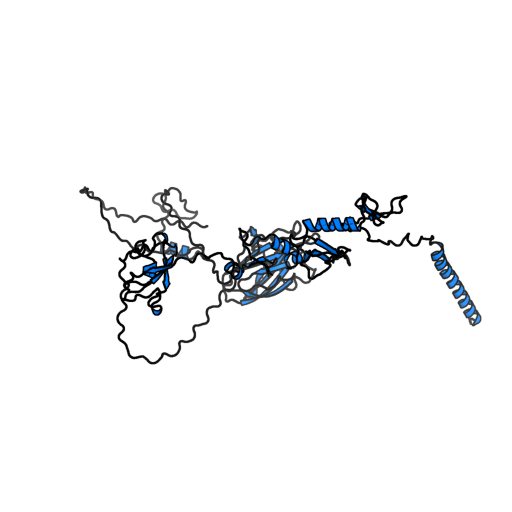6,65,50,77,47,58,28,43,51,83,29,30,19,28,48,59,69,74,74,43,76,43,65,71,81,66,69,79,76,70,83,75,82,83,85,75,88,81,86,84,82,82,96,81,86,84,85,82,70,96,83,73,84,85,73,94,75,79,88,89,75,90,83,82,91,48,72,68,58,57,48,54,58,40,74,71,35,95,86,53,86,78,84,86,87,84,84,84,88,78,90,84,88,88,92,82,90,87,84,86,89,80,88,76,95,73,95,70,83,84,75,80,84,85,82,84,85,82,88,79,85,129

Foldseek 3Di:
DDDDPVVVVVVVVVVVVVVCVVVVVVVVVVPPPPDPCPPPNPPPPPPLLADQDDPDPPFRFDWDAPPPGPWIFTDGVNHGQATCDDDDPPPHHRLVSVLVVQQVCLVVQAAPQFSGKAKDFDQDPNDGPIWIWTFNADADSVRHGGPDPPTQMATDDPDPQCLQQPQRRRVLVNVQRPDDPDPDDDPQKDWGWDGDLVTHTDIDIDHPPVVVVVPDPPPPPQDKDKDFPCQLQAFQQLQQLDEQQAHDVNPDDNVLQGKGFPAFVVDRVQGRHHRDNGTTITIIGRDNPTRDNDHPPPDPDPDDDDDDDDDDDDDDDDPDPPDPDDDQFAWDWDFADFPFFWDFAAQQPPHPPPPDDCQRVPPDPSVLQATWTDRDYLPDADDADDWWKKKDKDAAQDAKDKKKKWKAWQAWKWKDWGPWTDSDIDGRTDIDITIHHHGITMIMMTGHHNDDPPNRHTTMKMWIADPVRRIDIDHRRMTIRDRPDIGIDHRPCPPPDPPDDDDDDPDDDPDDDDDDPDDDDDPDDDDDDDDPDPPVVQVVLVPDPNRDDDDDDDDDDDDDDDDDDDDDDDDDDDDDDDPDDDDDDDDDD

Sequence (589 aa):
MRLSLSWIVVVLLLSFIVFFFTYGCKVYEQYVDVKPIEGFMGAWIQLYACPPEEEDQSIQMTSRIPEGSTYTYCYDQGVPMCSLSVPQESPESCSTYYSQLLASYGYNKCPASMRTYFQDLHIENNIDSSLRGCTAGKITSDGKAPVNWGDPHCIIYNSEKDDMEKLDSCTNIKMLDATHCFATKVEGVTKRLVPNKMGSPFVECDFNLMQSVKKGTTVASIPYQDVIGNDGSVSCQDYCEGVYGKPWNGELPMSWNGAVCIGTPTDPNIGCNKVTGKPVVCRCQRSGQGWYQGGPNIAPPPAAAPIIPEAPPAPPPPPPPPPPPPAAPCPSYQVGPEVSKASGLAAVGNSFWTGRGGWENNAAPASSGLSWIWWQPMSYGADTDPVHIFSKTFTNSGAAYTTTVYYAFDNYGIIYIPGNQPSSPLNITGSYNMTIPSGTFTMAVNAWNAGGPYPNPAGFWLQFKDPNGNYFVTDVSWSYNGTTPVQALPCGTAPTKPGCQWTEIRGASIDSVQCPPGAAQGSWGKDRCNVSDVSTAKANCESDPSCSGITSQVDAAHGGSDIPGWEPRSNRNGYRTWPGVTSYECKRS